Protein AF-A0A3D1QU22-F1 (afdb_monomer_lite)

Foldseek 3Di:
DVVLLVLCVVQVVQCCVQAPPSVPPDSVQCVVDPLEHNNVVVLLVLLLVLLVVPDPDPPVVCVLRDDPVRLVVVLCPVVVRVPDDPFWHDAQLSSLVNNVSSDDPQLNVLLVVLCPDCLNVVDPLLVLLSSLQARLLSVLVPPAPALSNSRNRGPTGRPDHHCSVVSVVSLVSCVVVQQWDADPSRGIHGRGPLNNVLVVLLVPDDDDPVLLQVLLLQLVLVVLVPAFFADDPRDGAAEWEAEDAPPDGDRHTSDDDPFLRHAYEYEYNYADPVVQDLVVQLVVQQDPPNQLHKYQYFAHCVQLVVLSSSLVSLVVSLVVCVVVLVVDDPVVNVVSVVSVVVNVVSSVVNSVSSFVRSQNGWIDHNSDIDRLVVQDVTSNSSVNSVNNVCLCVFAVQEAPDDDDPVLLVLLLDPARDPHDPLCEPVHQNQWYQDPNGTDRPSPGPLLVVLLVVCVVVVHDDLVVSSSVQCGPHHVDDSSSSSSSVSSCLQNQSDWDDDPDDDIRRHSD

pLDDT: mean 89.81, std 7.77, range [43.75, 98.31]

Radius of gyration: 38.92 Å; chains: 1; bounding box: 87×49×112 Å

Sequence (508 aa):
EPLLRELFQRHRPELKLYAFGCEEITEEDFLEVYPMLPGQIELLMDITSNLRSRSTRAQGDDHAIRGLLQLLGELFREQKLGEREVRDLVTLDAIFEVQHSALEADVQTTLSRIFDHPSVRDDALALRAAKAVALLELIQDKKPTDAGLVAQCLYRRLGDGNQTKAVSEALERLRQANLLGYSEKHGYKIQSSAGQEWEREREDIGVTGEQVAEVVRGKLRELLGAPDRPRYKGRPFPWSAFLTDGRHLHDARVQDSRDESAVTVDFRFLRARDERANTVWIQRSDADPLRDRLIWVVGDPGAIESIAREYARSAQMVKRHGARRESLTKEKARLLLEEEARLEELEKRVATSVAEAFLDGELYFKGRPLQPRSLGSSFAAALLGAGNRILPELYPYFCEIAVTDAELAQLLEKHLAGPSTKFLDNGLGILSLDAGKYVPTCSGQEPSRILQHIELAKGTSGASVIAHFGGPPYGYPVDVVRACLAGLLRSGRIRIRPEEGPEITSIN

Secondary structure (DSSP, 8-state):
-HHHHHHHHHHHHHHHHHSTT-TT--HHHHHHHTTS-HHHHHHHHHHHHHHHHH--S-TT-GGGS--HHHHHHHHHHHS-GGGS-TTB---HHHHHHHHGGGS-HHHHHHHHHHHHSHHHHT-HHHHHHHHHHHHHGGGTTTS-B-HHHHHHHT--BTT----HHHHHHHHHHHHHTTSEEEETTTEEEEPPHHHHHHHHHHHH----HHHHHHHHHHHHHHHHTSSPPPEETTEE--EEEEEE-SSS-SSEEEE--SSSS-EEEEEE---STGGG-HHHHHHHTTSTTTTTSEEEE-S--HHHHHHHHHHHHHHHHHHHHHTTGGGS-HHHHHHHHHHHHHHHHHHHHHHHHHHHHHHTSEEEETTEEE-HHHH-SSHHHHHHHHHHHHHHHH-TT-------HHHHHHHTSSS-SS--GGGSTTTT-S-EEETTEEE----SHHHHHHHHHHHHHTS--HHHHHHHHHSTTT---HHHHHHHHHHHHHTTS--B--SSS--B-S--

Structure (mmCIF, N/CA/C/O backbone):
data_AF-A0A3D1QU22-F1
#
_entry.id   AF-A0A3D1QU22-F1
#
loop_
_atom_site.group_PDB
_atom_site.id
_atom_site.type_symbol
_atom_site.label_atom_id
_atom_site.label_alt_id
_atom_site.label_comp_id
_atom_site.label_asym_id
_atom_site.label_entity_id
_atom_site.label_seq_id
_atom_site.pdbx_PDB_ins_code
_atom_site.Cartn_x
_atom_site.Cartn_y
_atom_site.Cartn_z
_atom_site.occupancy
_atom_site.B_iso_or_equiv
_atom_site.auth_seq_id
_atom_site.auth_comp_id
_atom_site.auth_asym_id
_atom_site.auth_atom_id
_atom_site.pdbx_PDB_model_num
ATOM 1 N N . GLU A 1 1 ? -28.811 -10.218 61.655 1.00 78.75 1 GLU A N 1
ATOM 2 C CA . GLU A 1 1 ? -27.361 -10.088 61.909 1.00 78.75 1 GLU A CA 1
ATOM 3 C C . GLU A 1 1 ? -26.609 -11.427 61.966 1.00 78.75 1 GLU A C 1
ATOM 5 O O . GLU A 1 1 ? -25.709 -11.579 61.149 1.00 78.75 1 GLU A O 1
ATOM 10 N N . PRO A 1 2 ? -26.969 -12.433 62.799 1.00 86.69 2 PRO A N 1
ATOM 11 C CA . PRO A 1 2 ? -26.172 -13.670 62.920 1.00 86.69 2 PRO A CA 1
ATOM 12 C C . PRO A 1 2 ? -26.023 -14.434 61.596 1.00 86.69 2 PRO A C 1
ATOM 14 O O . PRO A 1 2 ? -24.938 -14.887 61.250 1.00 86.69 2 PRO A O 1
ATOM 17 N N . LEU A 1 3 ? -27.104 -14.482 60.811 1.00 87.25 3 LEU A N 1
ATOM 18 C CA . LEU A 1 3 ? -27.118 -15.068 59.471 1.00 87.25 3 LEU A CA 1
ATOM 19 C C . LEU A 1 3 ? -26.166 -14.348 58.496 1.00 87.25 3 LEU A C 1
ATOM 21 O O . LEU A 1 3 ? -25.506 -15.002 57.703 1.00 87.25 3 LEU A O 1
ATOM 25 N N . LEU A 1 4 ? -26.058 -13.015 58.549 1.00 87.25 4 LEU A N 1
ATOM 26 C CA . LEU A 1 4 ? -25.165 -12.256 57.659 1.00 87.25 4 LEU A CA 1
ATOM 27 C C . LEU A 1 4 ? -23.691 -12.498 57.996 1.00 87.25 4 LEU A C 1
ATOM 29 O O . LEU A 1 4 ? -22.883 -12.623 57.080 1.00 87.25 4 LEU A O 1
ATOM 33 N N . ARG A 1 5 ? -23.360 -12.634 59.287 1.00 90.56 5 ARG A N 1
ATOM 34 C CA . ARG A 1 5 ? -22.011 -13.006 59.744 1.00 90.56 5 ARG A CA 1
ATOM 35 C C . ARG A 1 5 ? -21.604 -14.380 59.216 1.00 90.56 5 ARG A C 1
ATOM 37 O O . ARG A 1 5 ? -20.523 -14.530 58.655 1.00 90.56 5 ARG A O 1
ATOM 44 N N . GLU A 1 6 ? -22.497 -15.364 59.314 1.00 90.50 6 GLU A N 1
ATOM 45 C CA . GLU A 1 6 ? -22.265 -16.706 58.763 1.00 90.50 6 GLU A CA 1
ATOM 46 C C . GLU A 1 6 ? -22.042 -16.669 57.241 1.00 90.50 6 GLU A C 1
ATOM 48 O O . GLU A 1 6 ? -21.102 -17.276 56.724 1.00 90.50 6 GLU A O 1
ATOM 53 N N . LEU A 1 7 ? -22.880 -15.919 56.517 1.00 88.94 7 LEU A N 1
ATOM 54 C CA . LEU A 1 7 ? -22.767 -15.766 55.066 1.00 88.94 7 LEU A CA 1
ATOM 55 C C . LEU A 1 7 ? -21.477 -15.065 54.646 1.00 88.94 7 LEU A C 1
ATOM 57 O O . LEU A 1 7 ? -20.854 -15.492 53.674 1.00 88.94 7 LEU A O 1
ATOM 61 N N . PHE A 1 8 ? -21.068 -14.031 55.380 1.00 89.12 8 PHE A N 1
ATOM 62 C CA . PHE A 1 8 ? -19.805 -13.344 55.151 1.00 89.12 8 PHE A CA 1
ATOM 63 C C . PHE A 1 8 ? -18.630 -14.300 55.335 1.00 89.12 8 PHE A C 1
ATOM 65 O O . PHE A 1 8 ? -17.837 -14.451 54.416 1.00 89.12 8 PHE A O 1
ATOM 72 N N . GLN A 1 9 ? -18.546 -15.013 56.462 1.00 89.50 9 GLN A N 1
ATOM 73 C CA . GLN A 1 9 ? -17.460 -15.970 56.718 1.00 89.50 9 GLN A CA 1
ATOM 74 C C . GLN A 1 9 ? -17.373 -17.051 55.636 1.00 89.50 9 GLN A C 1
ATOM 76 O O . GLN A 1 9 ? -16.281 -17.411 55.197 1.00 89.50 9 GLN A O 1
ATOM 81 N N . ARG A 1 10 ? -18.528 -17.532 55.164 1.00 90.62 10 ARG A N 1
ATOM 82 C CA . ARG A 1 10 ? -18.608 -18.562 54.126 1.00 90.62 10 ARG A CA 1
ATOM 83 C C . ARG A 1 10 ? -18.172 -18.076 52.743 1.00 90.62 10 ARG A C 1
ATOM 85 O O . ARG A 1 10 ? -17.576 -18.861 52.017 1.00 90.62 10 ARG A O 1
ATOM 92 N N . HIS A 1 11 ? -18.491 -16.833 52.381 1.00 90.50 11 HIS A N 1
ATOM 93 C CA . HIS A 1 11 ? -18.296 -16.294 51.026 1.00 90.50 11 HIS A CA 1
ATOM 94 C C . HIS A 1 11 ? -17.252 -15.169 50.942 1.00 90.50 11 HIS A C 1
ATOM 96 O O . HIS A 1 11 ? -17.136 -14.484 49.924 1.00 90.50 11 HIS A O 1
ATOM 102 N N . ARG A 1 12 ? -16.486 -14.951 52.018 1.00 87.50 12 ARG A N 1
ATOM 103 C CA . ARG A 1 12 ? -15.430 -13.934 52.095 1.00 87.50 12 ARG A CA 1
ATOM 104 C C . ARG A 1 12 ? -14.399 -14.058 50.967 1.00 87.50 12 ARG A C 1
ATOM 106 O O . ARG A 1 12 ? -14.031 -13.013 50.432 1.00 87.50 12 ARG A O 1
ATOM 113 N N . PRO A 1 13 ? -13.908 -15.259 50.592 1.00 87.88 13 PRO A N 1
ATOM 114 C CA . PRO A 1 13 ? -12.929 -15.383 49.514 1.00 87.88 13 PRO A CA 1
ATOM 115 C C . PRO A 1 13 ? -13.477 -14.904 48.167 1.00 87.88 13 PRO A C 1
ATOM 117 O O . PRO A 1 13 ? -12.819 -14.117 47.493 1.00 87.88 13 PRO A O 1
ATOM 120 N N . GLU A 1 14 ? -14.690 -15.320 47.796 1.00 88.12 14 GLU A N 1
ATOM 121 C CA . GLU A 1 14 ? -15.332 -14.916 46.541 1.00 88.12 14 GLU A CA 1
ATOM 122 C C . GLU A 1 14 ? -15.611 -13.413 46.524 1.00 88.12 14 GLU A C 1
ATOM 124 O O . GLU A 1 14 ? -15.362 -12.742 45.526 1.00 88.12 14 GLU A O 1
ATOM 129 N N . LEU A 1 15 ? -16.050 -12.866 47.658 1.00 87.56 15 LEU A N 1
ATOM 130 C CA . LEU A 1 15 ? -16.339 -11.444 47.797 1.00 87.56 15 LEU A CA 1
ATOM 131 C C . LEU A 1 15 ? -15.068 -10.588 47.666 1.00 87.56 15 LEU A C 1
ATOM 133 O O . LEU A 1 15 ? -15.087 -9.579 46.970 1.00 87.56 15 LEU A O 1
ATOM 137 N N . LYS A 1 16 ? -13.939 -11.024 48.239 1.00 88.56 16 LYS A N 1
ATOM 138 C CA . LYS A 1 16 ? -12.638 -10.352 48.072 1.00 88.56 16 LYS A CA 1
ATOM 139 C C . LYS A 1 16 ? -12.099 -10.402 46.642 1.00 88.56 16 LYS A C 1
ATOM 141 O O . LYS A 1 16 ? -11.357 -9.510 46.249 1.00 88.56 16 LYS A O 1
ATOM 146 N N . LEU A 1 17 ? -12.414 -11.459 45.893 1.00 87.00 17 LEU A N 1
ATOM 147 C CA . LEU A 1 17 ? -11.872 -11.685 44.550 1.00 87.00 17 LEU A CA 1
ATOM 148 C C . LEU A 1 17 ? -12.730 -11.069 43.441 1.00 87.00 17 LEU A C 1
ATOM 150 O O . LEU A 1 17 ? -12.189 -10.646 42.419 1.00 87.00 17 LEU A O 1
ATOM 154 N N . TYR A 1 18 ? -14.054 -11.059 43.610 1.00 90.12 18 TYR A N 1
ATOM 155 C CA . TYR A 1 18 ? -14.992 -10.780 42.520 1.00 90.12 18 TYR A CA 1
ATOM 156 C C . TYR A 1 18 ? -15.928 -9.601 42.777 1.00 90.12 18 TYR A C 1
ATOM 158 O O . TYR A 1 18 ? -16.556 -9.143 41.827 1.00 90.12 18 TYR A O 1
ATOM 166 N N . ALA A 1 19 ? -16.029 -9.095 44.007 1.00 88.31 19 ALA A N 1
ATOM 167 C CA . ALA A 1 19 ? -16.891 -7.963 44.323 1.00 88.31 19 ALA A CA 1
ATOM 168 C C . ALA A 1 19 ? -16.103 -6.641 44.313 1.00 88.31 19 ALA A C 1
ATOM 170 O O . ALA A 1 19 ? -14.919 -6.597 44.645 1.00 88.31 19 ALA A O 1
ATOM 171 N N . PHE A 1 20 ? -16.758 -5.549 43.916 1.00 89.44 20 PHE A N 1
ATOM 172 C CA . PHE A 1 20 ? -16.104 -4.247 43.771 1.00 89.44 20 PHE A CA 1
ATOM 173 C C . PHE A 1 20 ? -15.659 -3.651 45.119 1.00 89.44 20 PHE A C 1
ATOM 175 O O . PHE A 1 20 ? -16.479 -3.496 46.027 1.00 89.44 20 PHE A O 1
ATOM 182 N N . GLY A 1 21 ? -14.383 -3.255 45.218 1.00 85.50 21 GLY A N 1
ATOM 183 C CA . GLY A 1 21 ? -13.828 -2.520 46.363 1.00 85.50 21 GLY A CA 1
ATOM 184 C C . GLY A 1 21 ? -13.913 -3.286 47.683 1.00 85.50 21 GLY A C 1
ATOM 185 O O . GLY A 1 21 ? -14.308 -2.723 48.704 1.00 85.50 21 GLY A O 1
ATOM 186 N N . CYS A 1 22 ? -13.642 -4.590 47.630 1.00 86.56 22 CYS A N 1
ATOM 187 C CA . CYS A 1 22 ? -13.767 -5.515 48.754 1.00 86.56 22 CYS A CA 1
ATOM 188 C C . CYS A 1 22 ? -12.448 -6.205 49.132 1.00 86.56 22 CYS A C 1
ATOM 190 O O . CYS A 1 22 ? -12.456 -7.147 49.922 1.00 86.56 22 CYS A O 1
ATOM 192 N N . GLU A 1 23 ? -11.308 -5.760 48.607 1.00 85.69 23 GLU A N 1
ATOM 193 C CA . GLU A 1 23 ? -9.998 -6.395 48.790 1.00 85.69 23 GLU A CA 1
ATOM 194 C C . GLU A 1 23 ? -9.627 -6.516 50.283 1.00 85.69 23 GLU A C 1
ATOM 196 O O . GLU A 1 23 ? -9.187 -7.571 50.766 1.00 85.69 23 GLU A O 1
ATOM 201 N N . GLU A 1 24 ? -9.906 -5.460 51.049 1.00 85.19 24 GLU A N 1
ATOM 202 C CA . GLU A 1 24 ? -9.618 -5.356 52.483 1.00 85.19 24 GLU A CA 1
ATOM 203 C C . GLU A 1 24 ? -10.857 -5.498 53.381 1.00 85.19 24 GLU A C 1
ATOM 205 O O . GLU A 1 24 ? -10.762 -5.277 54.582 1.00 85.19 24 GLU A O 1
ATOM 210 N N . ILE A 1 25 ? -11.996 -5.957 52.843 1.00 88.31 25 ILE A N 1
ATOM 211 C CA . ILE A 1 25 ? -13.267 -5.971 53.583 1.00 88.31 25 ILE A CA 1
ATOM 212 C C . ILE A 1 25 ? -13.188 -6.745 54.912 1.00 88.31 25 ILE A C 1
ATOM 214 O O . ILE A 1 25 ? -12.733 -7.909 54.974 1.00 88.31 25 ILE A O 1
ATOM 218 N N . THR A 1 26 ? -13.657 -6.096 55.979 1.00 89.31 26 THR A N 1
ATOM 219 C CA . THR A 1 26 ? -13.858 -6.709 57.293 1.00 89.31 26 THR A CA 1
ATOM 220 C C . THR A 1 26 ? -15.313 -7.137 57.490 1.00 89.31 26 THR A C 1
ATOM 222 O O . THR A 1 26 ? -16.210 -6.753 56.740 1.00 89.31 26 THR A O 1
ATOM 225 N N . GLU A 1 27 ? -15.551 -7.998 58.482 1.00 89.19 27 GLU A N 1
ATOM 226 C CA . GLU A 1 27 ? -16.911 -8.446 58.806 1.00 89.19 27 GLU A CA 1
ATOM 227 C C . GLU A 1 27 ? -17.789 -7.284 59.284 1.00 89.19 27 GLU A C 1
ATOM 229 O O . GLU A 1 27 ? -18.966 -7.237 58.937 1.00 89.19 27 GLU A O 1
ATOM 234 N N . GLU A 1 28 ? -17.223 -6.341 60.046 1.00 88.25 28 GLU A N 1
ATOM 235 C CA . GLU A 1 28 ? -17.968 -5.180 60.542 1.00 88.25 28 GLU A CA 1
ATOM 236 C C . GLU A 1 28 ? -18.348 -4.235 59.403 1.00 88.25 28 GLU A C 1
ATOM 238 O O . GLU A 1 28 ? -19.526 -3.894 59.297 1.00 88.25 28 GLU A O 1
ATOM 243 N N . ASP A 1 29 ? -17.414 -3.940 58.486 1.00 86.56 29 ASP A N 1
ATOM 244 C CA . ASP A 1 29 ? -17.705 -3.117 57.302 1.00 86.56 29 ASP A CA 1
ATOM 245 C C . ASP A 1 29 ? -18.868 -3.713 56.503 1.00 86.56 29 ASP A C 1
ATOM 247 O O . ASP A 1 29 ? -19.807 -3.015 56.130 1.00 86.56 29 ASP A O 1
ATOM 251 N N . PHE A 1 30 ? -18.830 -5.029 56.260 1.00 87.75 30 PHE A N 1
ATOM 252 C CA . PHE A 1 30 ? -19.862 -5.721 55.493 1.00 87.75 30 PHE A CA 1
ATOM 253 C C . PHE A 1 30 ? -21.241 -5.645 56.158 1.00 87.75 30 PHE A C 1
ATOM 255 O O . PHE A 1 30 ? -22.242 -5.436 55.474 1.00 87.75 30 PHE A O 1
ATOM 262 N N . LEU A 1 31 ? -21.313 -5.818 57.480 1.00 88.44 31 LEU A N 1
ATOM 263 C CA . LEU A 1 31 ? -22.577 -5.743 58.216 1.00 88.44 31 LEU A CA 1
ATOM 264 C C . LEU A 1 31 ? -23.162 -4.333 58.226 1.00 88.44 31 LEU A C 1
ATOM 266 O O . LEU A 1 31 ? -24.385 -4.201 58.202 1.00 88.44 31 LEU A O 1
ATOM 270 N N . GLU A 1 32 ? -22.309 -3.309 58.271 1.00 87.38 32 GLU A N 1
ATOM 271 C CA . GLU A 1 32 ? -22.731 -1.910 58.310 1.00 87.38 32 GLU A CA 1
ATOM 272 C C . GLU A 1 32 ? -23.364 -1.468 56.987 1.00 87.38 32 GLU A C 1
ATOM 274 O O . GLU A 1 32 ? -24.388 -0.783 56.990 1.00 87.38 32 GLU A O 1
ATOM 279 N N . VAL A 1 33 ? -22.790 -1.887 55.853 1.00 86.56 33 VAL A N 1
ATOM 280 C CA . VAL A 1 33 ? -23.222 -1.403 54.531 1.00 86.56 33 VAL A CA 1
ATOM 281 C C . VAL A 1 33 ? -24.123 -2.371 53.760 1.00 86.56 33 VAL A C 1
ATOM 283 O O . VAL A 1 33 ? -24.615 -2.003 52.691 1.00 86.56 33 VAL A O 1
ATOM 286 N N . TYR A 1 34 ? -24.383 -3.583 54.270 1.00 87.00 34 TYR A N 1
ATOM 287 C CA . TYR A 1 34 ? -25.265 -4.557 53.612 1.00 87.00 34 TYR A CA 1
ATOM 288 C C . TYR A 1 34 ? -26.657 -3.956 53.329 1.00 87.00 34 TYR A C 1
ATOM 290 O O . TYR A 1 34 ? -27.267 -3.371 54.227 1.00 87.00 34 TYR A O 1
ATOM 298 N N . PRO A 1 35 ? -27.232 -4.143 52.121 1.00 88.38 35 PRO A N 1
ATOM 299 C CA . PRO A 1 35 ? -26.799 -5.021 51.021 1.00 88.38 35 PRO A CA 1
ATOM 300 C C . PRO A 1 35 ? -25.884 -4.372 49.965 1.00 88.38 35 PRO A C 1
ATOM 302 O O . PRO A 1 35 ? -25.741 -4.911 48.866 1.00 88.38 35 PRO A O 1
ATOM 305 N N . MET A 1 36 ? -25.283 -3.216 50.248 1.00 88.06 36 MET A N 1
ATOM 306 C CA . MET A 1 36 ? -24.241 -2.624 49.400 1.00 88.06 36 MET A CA 1
ATOM 307 C C . MET A 1 36 ? -22.850 -3.162 49.752 1.00 88.06 36 MET A C 1
ATOM 309 O O . MET A 1 36 ? -22.675 -3.926 50.700 1.00 88.06 36 MET A O 1
ATOM 313 N N . LEU A 1 37 ? -21.857 -2.755 48.962 1.00 88.44 37 LEU A N 1
ATOM 314 C CA . LEU A 1 37 ? -20.443 -3.028 49.205 1.00 88.44 37 LEU A CA 1
ATOM 315 C C . LEU A 1 37 ? -19.706 -1.743 49.612 1.00 88.44 37 LEU A C 1
ATOM 317 O O . LEU A 1 37 ? -20.052 -0.676 49.099 1.00 88.44 37 LEU A O 1
ATOM 321 N N . PRO A 1 38 ? -18.664 -1.813 50.463 1.00 84.31 38 PRO A N 1
ATOM 322 C CA . PRO A 1 38 ? -17.975 -0.622 50.967 1.00 84.31 38 PRO A CA 1
ATOM 323 C C . PRO A 1 38 ? -17.470 0.300 49.850 1.00 84.31 38 PRO A C 1
ATOM 325 O O . PRO A 1 38 ? -17.756 1.498 49.852 1.00 84.31 38 PRO A O 1
ATOM 328 N N . GLY A 1 39 ? -16.825 -0.266 48.823 1.00 85.56 39 GLY A N 1
ATOM 329 C CA . GLY A 1 39 ? -16.344 0.507 47.677 1.00 85.56 39 GLY A CA 1
ATOM 330 C C . GLY A 1 39 ? -17.449 1.185 46.859 1.00 85.56 39 GLY A C 1
ATOM 331 O O . GLY A 1 39 ? -17.206 2.217 46.233 1.00 85.56 39 GLY A O 1
ATOM 332 N N . GLN A 1 40 ? -18.681 0.660 46.867 1.00 86.75 40 GLN A N 1
ATOM 333 C CA . GLN A 1 40 ? -19.784 1.248 46.097 1.00 86.75 40 GLN A CA 1
ATOM 334 C C . GLN A 1 40 ? -20.180 2.635 46.606 1.00 86.75 40 GLN A C 1
ATOM 336 O O . GLN A 1 40 ? -20.687 3.429 45.819 1.00 86.75 40 GLN A O 1
ATOM 341 N N . ILE A 1 41 ? -19.940 2.958 47.880 1.00 84.81 41 ILE A N 1
ATOM 342 C CA . ILE A 1 41 ? -20.280 4.274 48.435 1.00 84.81 41 ILE A CA 1
ATOM 343 C C . ILE A 1 41 ? -19.451 5.364 47.750 1.00 84.81 41 ILE A C 1
ATOM 345 O O . ILE A 1 41 ? -20.013 6.322 47.219 1.00 84.81 41 ILE A O 1
ATOM 349 N N . GLU A 1 42 ? -18.129 5.188 47.692 1.00 86.19 42 GLU A N 1
ATOM 350 C CA . GLU A 1 42 ? -17.226 6.125 47.014 1.00 86.19 42 GLU A CA 1
ATOM 351 C C . GLU A 1 42 ? -17.530 6.197 45.509 1.00 86.19 42 GLU A C 1
ATOM 353 O O . GLU A 1 42 ? -17.640 7.285 44.942 1.00 86.19 42 GLU A O 1
ATOM 358 N N . LEU A 1 43 ? -17.782 5.043 44.879 1.00 89.00 43 LEU A N 1
ATOM 359 C CA . LEU A 1 43 ? -18.177 4.960 43.471 1.00 89.00 43 LEU A CA 1
ATOM 360 C C . LEU A 1 43 ? -19.442 5.782 43.176 1.00 89.00 43 LEU A C 1
ATOM 362 O O . LEU A 1 43 ? -19.492 6.530 42.201 1.00 89.00 43 LEU A O 1
ATOM 366 N N . LEU A 1 44 ? -20.466 5.661 44.022 1.00 87.75 44 LEU A N 1
ATOM 367 C CA . LEU A 1 44 ? -21.722 6.398 43.892 1.00 87.75 44 LEU A CA 1
ATOM 368 C C . LEU A 1 44 ? -21.535 7.902 44.106 1.00 87.75 44 LEU A C 1
ATOM 370 O O . LEU A 1 44 ? -22.154 8.703 43.399 1.00 87.75 44 LEU A O 1
ATOM 374 N N . MET A 1 45 ? -20.686 8.301 45.055 1.00 86.81 45 MET A N 1
ATOM 375 C CA . MET A 1 45 ? -20.339 9.710 45.261 1.00 86.81 45 MET A CA 1
ATOM 376 C C . MET A 1 45 ? -19.662 10.299 44.021 1.00 86.81 45 MET A C 1
ATOM 378 O O . MET A 1 45 ? -20.027 11.387 43.574 1.00 86.81 45 MET A O 1
ATOM 382 N N . ASP A 1 46 ? -18.748 9.554 43.406 1.00 88.44 46 ASP A N 1
ATOM 383 C CA . ASP A 1 46 ? -18.074 9.979 42.182 1.00 88.44 46 ASP A CA 1
ATOM 384 C C . ASP A 1 46 ? -19.021 10.076 40.986 1.00 88.44 46 ASP A C 1
ATOM 386 O O . ASP A 1 46 ? -18.985 11.064 40.247 1.00 88.44 46 ASP A O 1
ATOM 390 N N . ILE A 1 47 ? -19.905 9.092 40.810 1.00 88.12 47 ILE A N 1
ATOM 391 C CA . ILE A 1 47 ? -20.915 9.100 39.745 1.00 88.12 47 ILE A CA 1
ATOM 392 C C . ILE A 1 47 ? -21.856 10.298 39.917 1.00 88.12 47 ILE A C 1
ATOM 394 O O . ILE A 1 47 ? -22.069 11.058 38.975 1.00 88.12 47 ILE A O 1
ATOM 398 N N . THR A 1 48 ? -22.397 10.512 41.119 1.00 85.19 48 THR A N 1
ATOM 399 C CA . THR A 1 48 ? -23.335 11.620 41.385 1.00 85.19 48 THR A CA 1
ATOM 400 C C . THR A 1 48 ? -22.679 12.993 41.253 1.00 85.19 48 THR A C 1
ATOM 402 O O . THR A 1 48 ? -23.306 13.919 40.734 1.00 85.19 48 THR A O 1
ATOM 405 N N . SER A 1 49 ? -21.411 13.127 41.652 1.00 85.31 49 SER A N 1
ATOM 406 C CA . SER A 1 49 ? -20.622 14.346 41.448 1.00 85.31 49 SER A CA 1
ATOM 407 C C . SER A 1 49 ? -20.432 14.660 39.958 1.00 85.31 49 SER A C 1
ATOM 409 O O . SER A 1 49 ? -20.670 15.790 39.527 1.00 85.31 49 SER A O 1
ATOM 411 N N . ASN A 1 50 ? -20.098 13.653 39.142 1.00 85.69 50 ASN A N 1
ATOM 412 C CA . ASN A 1 50 ? -19.931 13.823 37.695 1.00 85.69 50 ASN A CA 1
ATOM 413 C C . ASN A 1 50 ? -21.253 14.050 36.948 1.00 85.69 50 ASN A C 1
ATOM 415 O O . ASN A 1 50 ? -21.289 14.817 35.988 1.00 85.69 50 ASN A O 1
ATOM 419 N N . LEU A 1 51 ? -22.358 13.451 37.398 1.00 83.50 51 LEU A N 1
ATOM 420 C CA . LEU A 1 51 ? -23.691 13.778 36.878 1.00 83.50 51 LEU A CA 1
ATOM 421 C C . LEU A 1 51 ? -24.020 15.257 37.107 1.00 83.50 51 LEU A C 1
ATOM 423 O O . LEU A 1 51 ? -24.510 15.934 36.206 1.00 83.50 51 LEU A O 1
ATOM 427 N N . ARG A 1 52 ? -23.701 15.775 38.299 1.00 78.75 52 ARG A N 1
ATOM 428 C CA . ARG A 1 52 ? -23.943 17.176 38.662 1.00 78.75 52 ARG A CA 1
ATOM 429 C C . ARG A 1 52 ? -23.087 18.137 37.846 1.00 78.75 52 ARG A C 1
ATOM 431 O O . ARG A 1 52 ? -23.601 19.155 37.395 1.00 78.75 52 ARG A O 1
ATOM 438 N N . SER A 1 53 ? -21.812 17.813 37.631 1.00 77.50 53 SER A N 1
ATOM 439 C CA . SER A 1 53 ? -20.901 18.665 36.856 1.00 77.50 53 SER A CA 1
ATOM 440 C C . SER A 1 53 ? -21.240 18.713 35.364 1.00 77.50 53 SER A C 1
ATOM 442 O O . SER A 1 53 ? -21.032 19.748 34.734 1.00 77.50 53 SER A O 1
ATOM 444 N N . ARG A 1 54 ? -21.773 17.619 34.801 1.00 72.38 54 ARG A N 1
ATOM 445 C CA . ARG A 1 54 ? -22.170 17.531 33.385 1.00 72.38 54 ARG A CA 1
ATOM 446 C C . ARG A 1 54 ? -23.574 18.079 33.116 1.00 72.38 54 ARG A C 1
ATOM 448 O O . ARG A 1 54 ? -23.857 18.517 32.007 1.00 72.38 54 ARG A O 1
ATOM 455 N N . SER A 1 55 ? -24.448 18.127 34.123 1.00 64.00 55 SER A N 1
ATOM 456 C CA . SER A 1 55 ? -25.796 18.666 33.942 1.00 64.00 55 SER A CA 1
ATOM 457 C C . SER A 1 55 ? -25.785 20.178 33.663 1.00 64.00 55 SER A C 1
ATOM 459 O O . SER A 1 55 ? -25.287 20.976 34.451 1.00 64.00 55 SER A O 1
ATOM 461 N N . THR A 1 56 ? -26.385 20.587 32.543 1.00 55.84 56 THR A N 1
ATOM 462 C CA . THR A 1 56 ? -26.610 21.998 32.166 1.00 55.84 56 THR A CA 1
ATOM 463 C C . THR A 1 56 ? -27.901 22.581 32.753 1.00 55.84 56 THR A C 1
ATOM 465 O O . THR A 1 56 ? -28.269 23.718 32.449 1.00 55.84 56 THR A O 1
ATOM 468 N N . ARG A 1 57 ? -28.616 21.812 33.587 1.00 57.59 57 ARG A N 1
ATOM 469 C CA . ARG A 1 57 ? -29.864 22.242 34.234 1.00 57.59 57 ARG A CA 1
ATOM 470 C C . ARG A 1 57 ? -29.543 23.318 35.277 1.00 57.59 57 ARG A C 1
ATOM 472 O O . ARG A 1 57 ? -28.605 23.176 36.056 1.00 57.59 57 ARG A O 1
ATOM 479 N N . ALA A 1 58 ? -30.295 24.421 35.268 1.00 43.75 58 ALA A N 1
ATOM 480 C CA . ALA A 1 58 ? -30.113 25.512 36.223 1.00 43.75 58 ALA A CA 1
ATOM 481 C C . ALA A 1 58 ? -30.259 24.994 37.667 1.00 43.75 58 ALA A C 1
ATOM 483 O O . ALA A 1 58 ? -31.094 24.129 37.918 1.00 43.75 58 ALA A O 1
ATOM 484 N N . GLN A 1 59 ? -29.498 25.564 38.612 1.00 47.84 59 GLN A N 1
ATOM 485 C CA . GLN A 1 59 ? -29.415 25.181 40.039 1.00 47.84 59 GLN A CA 1
ATOM 486 C C . GLN A 1 59 ? -30.762 24.984 40.783 1.00 47.84 59 GLN A C 1
ATOM 488 O O . GLN A 1 59 ? -30.759 24.485 41.903 1.00 47.84 59 GLN A O 1
ATOM 493 N N . GLY A 1 60 ? -31.903 25.376 40.202 1.00 44.53 60 GLY A N 1
ATOM 494 C CA . GLY A 1 60 ? -33.245 25.178 40.760 1.00 44.53 60 GLY A CA 1
ATOM 495 C C . GLY A 1 60 ? -33.929 23.843 40.418 1.00 44.53 60 GLY A C 1
ATOM 496 O O . GLY A 1 60 ? -34.865 23.479 41.119 1.00 44.53 60 GLY A O 1
ATOM 497 N N . ASP A 1 61 ? -33.454 23.097 39.410 1.00 45.53 61 ASP A N 1
ATOM 498 C CA . ASP A 1 61 ? -34.019 21.805 38.949 1.00 45.53 61 ASP A CA 1
ATOM 499 C C . ASP A 1 61 ? -33.238 20.581 39.482 1.00 45.53 61 ASP A C 1
ATOM 501 O O . ASP A 1 61 ? -33.250 19.484 38.917 1.00 45.53 61 ASP A O 1
ATOM 505 N N . ASP A 1 62 ? -32.562 20.754 40.620 1.00 48.03 62 ASP A N 1
ATOM 506 C CA . ASP A 1 62 ? -31.677 19.775 41.275 1.00 48.03 62 ASP A CA 1
ATOM 507 C C . ASP A 1 62 ? -32.412 18.507 41.782 1.00 48.03 62 ASP A C 1
ATOM 509 O O . ASP A 1 62 ? -31.806 17.610 42.362 1.00 48.03 62 ASP A O 1
ATOM 513 N N . HIS A 1 63 ? -33.727 18.401 41.554 1.00 50.47 63 HIS A N 1
ATOM 514 C CA . HIS A 1 63 ? -34.564 17.261 41.951 1.00 50.47 63 HIS A CA 1
ATOM 515 C C . HIS A 1 63 ? -34.289 15.984 41.139 1.00 50.47 63 HIS A C 1
ATOM 517 O O . HIS A 1 63 ? -34.675 14.898 41.567 1.00 50.47 63 HIS A O 1
ATOM 523 N N . ALA A 1 64 ? -33.630 16.092 39.978 1.00 53.44 64 ALA A N 1
ATOM 524 C CA . ALA A 1 64 ? -33.323 14.938 39.131 1.00 53.44 64 ALA A CA 1
ATOM 525 C C . ALA A 1 64 ? -32.062 14.170 39.568 1.00 53.44 64 ALA A C 1
ATOM 527 O O . ALA A 1 64 ? -31.961 12.975 39.293 1.00 53.44 64 ALA A O 1
ATOM 528 N N . ILE A 1 65 ? -31.107 14.834 40.234 1.00 58.84 65 ILE A N 1
ATOM 529 C CA . ILE A 1 65 ? -29.856 14.215 40.692 1.00 58.84 65 ILE A CA 1
ATOM 530 C C . ILE A 1 65 ? -30.004 13.872 42.165 1.00 58.84 65 ILE A C 1
ATOM 532 O O . ILE A 1 65 ? -29.849 14.710 43.053 1.00 58.84 65 ILE A O 1
ATOM 536 N N . ARG A 1 66 ? -30.299 12.605 42.433 1.00 69.25 66 ARG A N 1
ATOM 537 C CA . ARG A 1 66 ? -30.566 12.152 43.797 1.00 69.25 66 ARG A CA 1
ATOM 538 C C . ARG A 1 66 ? -29.278 12.114 44.599 1.00 69.25 66 ARG A C 1
ATOM 540 O O . ARG A 1 66 ? -28.309 11.473 44.188 1.00 69.25 66 ARG A O 1
ATOM 547 N N . GLY A 1 67 ? -29.287 12.772 45.757 1.00 71.75 67 GLY A N 1
ATOM 548 C CA . GLY A 1 67 ? -28.251 12.582 46.769 1.00 71.75 67 GLY A CA 1
ATOM 549 C C . GLY A 1 67 ? -28.222 11.129 47.250 1.00 71.75 67 GLY A C 1
ATOM 550 O O . GLY A 1 67 ? -29.213 10.410 47.124 1.00 71.75 67 GLY A O 1
ATOM 551 N N . LEU A 1 68 ? -27.101 10.695 47.828 1.00 76.25 68 LEU A N 1
ATOM 552 C CA . LEU A 1 68 ? -26.877 9.291 48.197 1.00 76.25 68 LEU A CA 1
ATOM 553 C C . LEU A 1 68 ? -27.998 8.710 49.085 1.00 76.25 68 LEU A C 1
ATOM 555 O O . LEU A 1 68 ? -28.481 7.614 48.822 1.00 76.25 68 LEU A O 1
ATOM 559 N N . LEU A 1 69 ? -28.497 9.476 50.064 1.00 77.88 69 LEU A N 1
ATOM 560 C CA . LEU A 1 69 ? -29.619 9.061 50.922 1.00 77.88 69 LEU A CA 1
ATOM 561 C C . LEU A 1 69 ? -30.942 8.891 50.158 1.00 77.88 69 LEU A C 1
ATOM 563 O O . LEU A 1 69 ? -31.708 7.971 50.439 1.00 77.88 69 LEU A O 1
ATOM 567 N N . GLN A 1 70 ? -31.214 9.760 49.184 1.00 80.81 70 GLN A N 1
ATOM 568 C CA . GLN A 1 70 ? -32.425 9.674 48.369 1.00 80.81 70 GLN A CA 1
ATOM 569 C C . GLN A 1 70 ? -32.346 8.501 47.386 1.00 80.81 70 GLN A C 1
ATOM 571 O O . GLN A 1 70 ? -33.323 7.771 47.235 1.00 80.81 70 GLN A O 1
ATOM 576 N N . LEU A 1 71 ? -31.171 8.281 46.785 1.00 82.81 71 LEU A N 1
ATOM 577 C CA . LEU A 1 71 ? -30.890 7.121 45.938 1.00 82.81 71 LEU A CA 1
ATOM 578 C C . LEU A 1 71 ? -31.142 5.827 46.712 1.00 82.81 71 LEU A C 1
ATOM 580 O O . LEU A 1 71 ? -31.877 4.971 46.231 1.00 82.81 71 LEU A O 1
ATOM 584 N N . LEU A 1 72 ? -30.614 5.717 47.934 1.00 80.00 72 LEU A N 1
ATOM 585 C CA . LEU A 1 72 ? -30.866 4.570 48.807 1.00 80.00 72 LEU A CA 1
ATOM 586 C C . LEU A 1 72 ? -32.363 4.392 49.089 1.00 80.00 72 LEU A C 1
ATOM 588 O O . LEU A 1 72 ? -32.898 3.305 48.885 1.00 80.00 72 LEU A O 1
ATOM 592 N N . GLY A 1 73 ? -33.064 5.455 49.494 1.00 83.56 73 GLY A N 1
ATOM 593 C CA . GLY A 1 73 ? -34.502 5.393 49.776 1.00 83.56 73 GLY A CA 1
ATOM 594 C C . GLY A 1 73 ? -35.358 4.978 48.572 1.00 83.56 73 GLY A C 1
ATOM 595 O O . GLY A 1 73 ? -36.413 4.363 48.737 1.00 83.56 73 GLY A O 1
ATOM 596 N N . GLU A 1 74 ? -34.930 5.291 47.353 1.00 85.12 74 GLU A N 1
ATOM 597 C CA . GLU A 1 74 ? -35.595 4.849 46.125 1.00 85.12 74 GLU A CA 1
ATOM 598 C C . GLU A 1 74 ? -35.204 3.439 45.713 1.00 85.12 74 GLU A C 1
ATOM 600 O O . GLU A 1 74 ? -36.077 2.665 45.341 1.00 85.12 74 GLU A O 1
ATOM 605 N N . LEU A 1 75 ? -33.949 3.041 45.902 1.00 84.50 75 LEU A N 1
ATOM 606 C CA . LEU A 1 75 ? -33.522 1.658 45.723 1.00 84.50 75 LEU A CA 1
ATOM 607 C C . LEU A 1 75 ? -34.341 0.711 46.632 1.00 84.50 75 LEU A C 1
ATOM 609 O O . LEU A 1 75 ? -34.805 -0.341 46.200 1.00 84.50 75 LEU A O 1
ATOM 613 N N . PHE A 1 76 ? -34.631 1.109 47.875 1.00 82.81 76 PHE A N 1
ATOM 614 C CA . PHE A 1 76 ? -35.520 0.339 48.757 1.00 82.81 76 PHE A CA 1
ATOM 615 C C . PHE A 1 76 ? -36.965 0.236 48.247 1.00 82.81 76 PHE A C 1
ATOM 617 O O . PHE A 1 76 ? -37.584 -0.815 48.422 1.00 82.81 76 PHE A O 1
ATOM 624 N N . ARG A 1 77 ? -37.492 1.283 47.599 1.00 84.31 77 ARG A N 1
ATOM 625 C CA . ARG A 1 77 ? -38.885 1.343 47.118 1.00 84.31 77 ARG A CA 1
ATOM 626 C C . ARG A 1 77 ? -39.064 0.743 45.723 1.00 84.31 77 ARG A C 1
ATOM 628 O O . ARG A 1 77 ? -39.862 -0.172 45.551 1.00 84.31 77 ARG A O 1
ATOM 635 N N . GLU A 1 78 ? -38.327 1.246 44.740 1.00 81.62 78 GLU A N 1
ATOM 636 C CA . GLU A 1 78 ? -38.439 0.875 43.326 1.00 81.62 78 GLU A CA 1
ATOM 637 C C . GLU A 1 78 ? -37.829 -0.499 43.047 1.00 81.62 78 GLU A C 1
ATOM 639 O O . GLU A 1 78 ? -38.416 -1.306 42.331 1.00 81.62 78 GLU A O 1
ATOM 644 N N . GLN A 1 79 ? -36.681 -0.802 43.662 1.00 82.50 79 GLN A N 1
ATOM 645 C CA . GLN A 1 79 ? -35.980 -2.077 43.472 1.00 82.50 79 GLN A CA 1
ATOM 646 C C . GLN A 1 79 ? -36.379 -3.147 44.501 1.00 82.50 79 GLN A C 1
ATOM 648 O O . GLN A 1 79 ? -35.807 -4.247 44.491 1.00 82.50 79 GLN A O 1
ATOM 653 N N . LYS A 1 80 ? -37.355 -2.827 45.369 1.00 84.00 80 LYS A N 1
ATOM 654 C CA . LYS A 1 80 ? -37.918 -3.686 46.425 1.00 84.00 80 LYS A CA 1
ATOM 655 C C . LYS A 1 80 ? -36.851 -4.403 47.243 1.00 84.00 80 LYS A C 1
ATOM 657 O O . LYS A 1 80 ? -36.949 -5.593 47.531 1.00 84.00 80 LYS A O 1
ATOM 662 N N . LEU A 1 81 ? -35.793 -3.676 47.593 1.00 81.44 81 LEU A N 1
ATOM 663 C CA . LEU A 1 81 ? -34.609 -4.253 48.223 1.00 81.44 81 LEU A CA 1
ATOM 664 C C . LEU A 1 81 ? -34.924 -5.003 49.523 1.00 81.44 81 LEU A C 1
ATOM 666 O O . LEU A 1 81 ? -34.321 -6.034 49.792 1.00 81.44 81 LEU A O 1
ATOM 670 N N . GLY A 1 82 ? -35.889 -4.500 50.301 1.00 80.31 82 GLY A N 1
ATOM 671 C CA . GLY A 1 82 ? -36.320 -5.120 51.557 1.00 80.31 82 GLY A CA 1
ATOM 672 C C . GLY A 1 82 ? -37.063 -6.451 51.389 1.00 80.31 82 GLY A C 1
ATOM 673 O O . GLY A 1 82 ? -37.195 -7.186 52.361 1.00 80.31 82 GLY A O 1
ATOM 674 N N . GLU A 1 83 ? -37.529 -6.771 50.179 1.00 85.06 83 GLU A N 1
ATOM 675 C CA . GLU A 1 83 ? -38.210 -8.033 49.852 1.00 85.06 83 GLU A CA 1
ATOM 676 C C . GLU A 1 83 ? -37.252 -9.080 49.251 1.00 85.06 83 GLU A C 1
ATOM 678 O O . GLU A 1 83 ? -37.656 -10.217 49.009 1.00 85.06 83 GLU A O 1
ATOM 683 N N . ARG A 1 84 ? -35.991 -8.714 48.976 1.00 86.94 84 ARG A N 1
ATOM 684 C CA . ARG A 1 84 ? -35.008 -9.611 48.352 1.00 86.94 84 ARG A CA 1
ATOM 685 C C . ARG A 1 84 ? -34.497 -10.664 49.331 1.00 86.94 84 ARG A C 1
ATOM 687 O O . ARG A 1 84 ? -34.517 -10.484 50.548 1.00 86.94 84 ARG A O 1
ATOM 694 N N . GLU A 1 85 ? -33.997 -11.769 48.784 1.00 86.19 85 GLU A N 1
ATOM 695 C CA . GLU A 1 85 ? -33.408 -12.830 49.595 1.00 86.19 85 GLU A CA 1
ATOM 696 C C . GLU A 1 85 ? -32.153 -12.326 50.313 1.00 86.19 85 GLU A C 1
ATOM 698 O O . GLU A 1 85 ? -31.311 -11.634 49.736 1.00 86.19 85 GLU A O 1
ATOM 703 N N . VAL A 1 86 ? -31.993 -12.723 51.577 1.00 84.25 86 VAL A N 1
ATOM 704 C CA . VAL A 1 86 ? -30.755 -12.478 52.323 1.00 84.25 86 VAL A CA 1
ATOM 705 C C . VAL A 1 86 ? -29.631 -13.223 51.603 1.00 84.25 86 VAL A C 1
ATOM 707 O O . VAL A 1 86 ? -29.652 -14.453 51.615 1.00 84.25 86 VAL A O 1
ATOM 710 N N . ARG A 1 87 ? -28.726 -12.468 50.953 1.00 88.25 87 ARG A N 1
ATOM 711 C CA . ARG A 1 87 ? -27.582 -12.831 50.071 1.00 88.25 87 ARG A CA 1
ATOM 712 C C . ARG A 1 87 ? -27.541 -11.972 48.804 1.00 88.25 87 ARG A C 1
ATOM 714 O O . ARG A 1 87 ? -26.485 -11.917 48.177 1.00 88.25 87 ARG A O 1
ATOM 721 N N . ASP A 1 88 ? -28.657 -11.360 48.408 1.00 89.75 88 ASP A N 1
ATOM 722 C CA . ASP A 1 88 ? -28.689 -10.434 47.276 1.00 89.75 88 ASP A CA 1
ATOM 723 C C . ASP A 1 88 ? -27.960 -9.131 47.636 1.00 89.75 88 ASP A C 1
ATOM 725 O O . ASP A 1 88 ? -28.196 -8.532 48.686 1.00 89.75 88 ASP A O 1
ATOM 729 N N . LEU A 1 89 ? -27.085 -8.696 46.735 1.00 90.50 89 LEU A N 1
ATOM 730 C CA . LEU A 1 89 ? -26.331 -7.454 46.813 1.00 90.50 89 LEU A CA 1
ATOM 731 C C . LEU A 1 89 ? -26.885 -6.425 45.827 1.00 90.50 89 LEU A C 1
ATOM 733 O O . LEU A 1 89 ? -27.549 -6.747 44.834 1.00 90.50 89 LEU A O 1
ATOM 737 N N . VAL A 1 90 ? -26.598 -5.158 46.106 1.00 91.06 90 VAL A N 1
ATOM 738 C CA . VAL A 1 90 ? -26.872 -4.059 45.180 1.00 91.06 90 VAL A CA 1
ATOM 739 C C . VAL A 1 90 ? -25.843 -4.072 44.062 1.00 91.06 90 VAL A C 1
ATOM 741 O O . VAL A 1 90 ? -24.640 -4.101 44.304 1.00 91.06 90 VAL A O 1
ATOM 744 N N . THR A 1 91 ? -26.324 -4.013 42.827 1.00 92.50 91 THR A N 1
ATOM 745 C CA . THR A 1 91 ? -25.498 -3.953 41.625 1.00 92.50 91 THR A CA 1
ATOM 746 C C . THR A 1 91 ? -25.674 -2.618 40.918 1.00 92.50 91 THR A C 1
ATOM 748 O O . THR A 1 91 ? -26.682 -1.924 41.083 1.00 92.50 91 THR A O 1
ATOM 751 N N . LEU A 1 92 ? -24.695 -2.252 40.094 1.00 92.69 92 LEU A N 1
ATOM 752 C CA . LEU A 1 92 ? -24.696 -0.960 39.413 1.00 92.69 92 LEU A CA 1
ATOM 753 C C . LEU A 1 92 ? -25.839 -0.820 38.393 1.00 92.69 92 LEU A C 1
ATOM 755 O O . LEU A 1 92 ? -26.341 0.279 38.185 1.00 92.69 92 LEU A O 1
ATOM 759 N N . ASP A 1 93 ? -26.328 -1.924 37.823 1.00 92.88 93 ASP A N 1
ATOM 760 C CA . ASP A 1 93 ? -27.528 -1.911 36.981 1.00 92.88 93 ASP A CA 1
ATOM 761 C C . ASP A 1 93 ? -28.805 -1.563 37.766 1.00 92.88 93 ASP A C 1
ATOM 763 O O . ASP A 1 93 ? -29.668 -0.873 37.233 1.00 92.88 93 ASP A O 1
ATOM 767 N N . ALA A 1 94 ? -28.909 -1.948 39.043 1.00 90.56 94 ALA A N 1
ATOM 768 C CA . ALA A 1 94 ? -30.032 -1.544 39.895 1.00 90.56 94 ALA A CA 1
ATOM 769 C C . ALA A 1 94 ? -29.953 -0.056 40.279 1.00 90.56 94 ALA A C 1
ATOM 771 O O . ALA A 1 94 ? -30.975 0.616 40.390 1.00 90.56 94 ALA A O 1
ATOM 772 N N . ILE A 1 95 ? -28.735 0.467 40.448 1.00 89.81 95 ILE A N 1
ATOM 773 C CA . ILE A 1 95 ? -28.486 1.901 40.650 1.00 89.81 95 ILE A CA 1
ATOM 774 C C . ILE A 1 95 ? -28.870 2.695 39.394 1.00 89.81 95 ILE A C 1
ATOM 776 O O . ILE A 1 95 ? -29.452 3.775 39.507 1.00 89.81 95 ILE A O 1
ATOM 780 N N . PHE A 1 96 ? -28.575 2.162 38.204 1.00 90.81 96 PHE A N 1
ATOM 781 C CA . PHE A 1 96 ? -28.958 2.777 36.935 1.00 90.81 96 PHE A CA 1
ATOM 782 C C . PHE A 1 96 ? -30.473 2.966 36.829 1.00 90.81 96 PHE A C 1
ATOM 784 O O . PHE A 1 96 ? -30.901 4.049 36.447 1.00 90.81 96 PHE A O 1
ATOM 791 N N . GLU A 1 97 ? -31.288 1.977 37.215 1.00 88.88 97 GLU A N 1
ATOM 792 C CA . GLU A 1 97 ? -32.757 2.104 37.174 1.00 88.88 97 GLU A CA 1
ATOM 793 C C . GLU A 1 97 ? -33.254 3.344 37.914 1.00 88.88 97 GLU A C 1
ATOM 795 O O . GLU A 1 97 ? -34.106 4.071 37.410 1.00 88.88 97 GLU A O 1
ATOM 800 N N . VAL A 1 98 ? -32.650 3.637 39.064 1.00 86.56 98 VAL A N 1
ATOM 801 C CA . VAL A 1 98 ? -33.002 4.816 39.847 1.00 86.56 98 VAL A CA 1
ATOM 802 C C . VAL A 1 98 ? -32.437 6.072 39.180 1.00 86.56 98 VAL A C 1
ATOM 804 O O . VAL A 1 98 ? -33.164 7.037 38.982 1.00 86.56 98 VAL A O 1
ATOM 807 N N . GLN A 1 99 ? -31.162 6.084 38.776 1.00 83.81 99 GLN A N 1
ATOM 808 C CA . GLN A 1 99 ? -30.464 7.311 38.358 1.00 83.81 99 GLN A CA 1
ATOM 809 C C . GLN A 1 99 ? -30.497 7.645 36.861 1.00 83.81 99 GLN A C 1
ATOM 811 O O . GLN A 1 99 ? -30.028 8.718 36.485 1.00 83.81 99 GLN A O 1
ATOM 816 N N . HIS A 1 100 ? -31.052 6.803 35.989 1.00 83.19 100 HIS A N 1
ATOM 817 C CA . HIS A 1 100 ? -31.000 7.027 34.538 1.00 83.19 100 HIS A CA 1
ATOM 818 C C . HIS A 1 100 ? -31.624 8.368 34.100 1.00 83.19 100 HIS A C 1
ATOM 820 O O . HIS A 1 100 ? -31.148 8.982 33.148 1.00 83.19 100 HIS A O 1
ATOM 826 N N . SER A 1 101 ? -32.631 8.872 34.825 1.00 82.44 101 SER A N 1
ATOM 827 C CA . SER A 1 101 ? -33.279 10.171 34.573 1.00 82.44 101 SER A CA 1
ATOM 828 C C . SER A 1 101 ? -32.362 11.384 34.795 1.00 82.44 101 SER A C 1
ATOM 830 O O . SER A 1 101 ? -32.664 12.490 34.327 1.00 82.44 101 SER A O 1
ATOM 832 N N . ALA A 1 102 ? -31.256 11.190 35.522 1.00 81.00 102 ALA A N 1
ATOM 833 C CA . ALA A 1 102 ? -30.225 12.194 35.766 1.00 81.00 102 ALA A CA 1
ATOM 834 C C . ALA A 1 102 ? -29.223 12.315 34.606 1.00 81.00 102 ALA A C 1
ATOM 836 O O . ALA A 1 102 ? -28.506 13.310 34.534 1.00 81.00 102 ALA A O 1
ATOM 837 N N . LEU A 1 103 ? -29.172 11.329 33.702 1.00 82.50 103 LEU A N 1
ATOM 838 C CA . LEU A 1 103 ? -28.340 11.390 32.500 1.00 82.50 103 LEU A CA 1
ATOM 839 C C . LEU A 1 103 ? -28.861 12.464 31.535 1.00 82.50 103 LEU A C 1
ATOM 841 O O . LEU A 1 103 ? -30.043 12.814 31.551 1.00 82.50 103 LEU A O 1
ATOM 845 N N . GLU A 1 104 ? -27.993 12.973 30.666 1.00 79.31 104 GLU A N 1
ATOM 846 C CA . GLU A 1 104 ? -28.388 13.919 29.620 1.00 79.31 104 GLU A CA 1
ATOM 847 C C . GLU A 1 104 ? -29.408 13.300 28.650 1.00 79.31 104 GLU A C 1
ATOM 849 O O . GLU A 1 104 ? -29.377 12.099 28.375 1.00 79.31 104 GLU A O 1
ATOM 854 N N . ALA A 1 105 ? -30.304 14.122 28.094 1.00 79.50 105 ALA A N 1
ATOM 855 C CA . ALA A 1 105 ? -31.383 13.653 27.218 1.00 79.50 105 ALA A CA 1
ATOM 856 C C . ALA A 1 105 ? -30.867 12.893 25.978 1.00 79.50 105 ALA A C 1
ATOM 858 O O . ALA A 1 105 ? -31.463 11.895 25.565 1.00 79.50 105 ALA A O 1
ATOM 859 N N . ASP A 1 106 ? -29.728 13.310 25.421 1.00 76.25 106 ASP A N 1
ATOM 860 C CA . ASP A 1 106 ? -29.096 12.647 24.274 1.00 76.25 106 ASP A CA 1
ATOM 861 C C . ASP A 1 106 ? -28.565 11.252 24.638 1.00 76.25 106 ASP A C 1
ATOM 863 O O . ASP A 1 106 ? -28.712 10.298 23.863 1.00 76.25 106 ASP A O 1
ATOM 867 N N . VAL A 1 107 ? -28.002 11.106 25.843 1.00 80.62 107 VAL A N 1
ATOM 868 C CA . VAL A 1 107 ? -27.535 9.820 26.380 1.00 80.62 107 VAL A CA 1
ATOM 869 C C . VAL A 1 107 ? -28.726 8.908 26.650 1.00 80.62 107 VAL A C 1
ATOM 871 O O . VAL A 1 107 ? -28.714 7.760 26.215 1.00 80.62 107 VAL A O 1
ATOM 874 N N . GLN A 1 108 ? -29.796 9.420 27.264 1.00 85.12 108 GLN A N 1
ATOM 875 C CA . GLN A 1 108 ? -31.030 8.656 27.484 1.00 85.12 108 GLN A CA 1
ATOM 876 C C . GLN A 1 108 ? -31.619 8.144 26.164 1.00 85.12 108 GLN A C 1
ATOM 878 O O . GLN A 1 108 ? -31.900 6.957 26.032 1.00 85.12 108 GLN A O 1
ATOM 883 N N . THR A 1 109 ? -31.722 9.009 25.152 1.00 85.00 109 THR A N 1
ATOM 884 C CA . THR A 1 109 ? -32.250 8.641 23.826 1.00 85.00 109 THR A CA 1
ATOM 885 C C . THR A 1 109 ? -31.377 7.590 23.134 1.00 85.00 109 THR A C 1
ATOM 887 O O . THR A 1 109 ? -31.877 6.721 22.414 1.00 85.00 109 THR A O 1
ATOM 890 N N . THR A 1 110 ? -30.060 7.671 23.326 1.00 85.12 110 THR A N 1
ATOM 891 C CA . THR A 1 110 ? -29.108 6.681 22.808 1.00 85.12 110 THR A CA 1
ATOM 892 C C . THR A 1 110 ? -29.267 5.344 23.539 1.00 85.12 110 THR A C 1
ATOM 894 O O . THR A 1 110 ? -29.355 4.302 22.894 1.00 85.12 110 THR A O 1
ATOM 897 N N . LEU A 1 111 ? -29.393 5.365 24.867 1.00 88.38 111 LEU A N 1
ATOM 898 C CA . LEU A 1 111 ? -29.587 4.173 25.694 1.00 88.38 111 LEU A CA 1
ATOM 899 C C . LEU A 1 111 ? -30.909 3.465 25.405 1.00 88.38 111 LEU A C 1
ATOM 901 O O . LEU A 1 111 ? -30.905 2.246 25.281 1.00 88.38 111 LEU A O 1
ATOM 905 N N . SER A 1 112 ? -32.013 4.193 25.210 1.00 88.69 112 SER A N 1
ATOM 906 C CA . SER A 1 112 ? -33.289 3.589 24.801 1.00 88.69 112 SER A CA 1
ATOM 907 C C . SER A 1 112 ? -33.139 2.785 23.507 1.00 88.69 112 SER A C 1
ATOM 909 O O . SER A 1 112 ? -33.549 1.631 23.447 1.00 88.69 112 SER A O 1
ATOM 911 N N . ARG A 1 113 ? -32.449 3.341 22.501 1.00 85.62 113 ARG A N 1
ATOM 912 C CA . ARG A 1 113 ? -32.154 2.626 21.248 1.00 85.62 113 ARG A CA 1
ATOM 913 C C . ARG A 1 113 ? -31.257 1.408 21.449 1.00 85.62 113 ARG A C 1
ATOM 915 O O . ARG A 1 113 ? -31.470 0.391 20.796 1.00 85.62 113 ARG A O 1
ATOM 922 N N . ILE A 1 114 ? -30.260 1.506 22.329 1.00 87.06 114 ILE A N 1
ATOM 923 C CA . ILE A 1 114 ? -29.396 0.373 22.682 1.00 87.06 114 ILE A CA 1
ATOM 924 C C . ILE A 1 114 ? -30.231 -0.735 23.327 1.00 87.06 114 ILE A C 1
ATOM 926 O O . ILE A 1 114 ? -30.099 -1.888 22.935 1.00 87.06 114 ILE A O 1
ATOM 930 N N . PHE A 1 115 ? -31.116 -0.402 24.267 1.00 89.88 115 PHE A N 1
ATOM 931 C CA . PHE A 1 115 ? -31.953 -1.378 24.968 1.00 89.88 115 PHE A CA 1
ATOM 932 C C . PHE A 1 115 ? -32.974 -2.065 24.054 1.00 89.88 115 PHE A C 1
ATOM 934 O O . PHE A 1 115 ? -33.262 -3.242 24.259 1.00 89.88 115 PHE A O 1
ATOM 941 N N . ASP A 1 116 ? -33.455 -1.376 23.018 1.00 89.94 116 ASP A N 1
ATOM 942 C CA . ASP A 1 116 ? -34.358 -1.947 22.012 1.00 89.94 116 ASP A CA 1
ATOM 943 C C . ASP A 1 116 ? -33.644 -2.824 20.965 1.00 89.94 116 ASP A C 1
ATOM 945 O O . ASP A 1 116 ? -34.297 -3.570 20.226 1.00 89.94 116 ASP A O 1
ATOM 949 N N . HIS A 1 117 ? -32.310 -2.764 20.886 1.00 88.06 117 HIS A N 1
ATOM 950 C CA . HIS A 1 117 ? -31.536 -3.552 19.931 1.00 88.06 117 HIS A CA 1
ATOM 951 C C . HIS A 1 117 ? -31.640 -5.059 20.251 1.00 88.06 117 HIS A C 1
ATOM 953 O O . HIS A 1 117 ? -31.447 -5.436 21.409 1.00 88.06 117 HIS A O 1
ATOM 959 N N . PRO A 1 118 ? -31.859 -5.958 19.264 1.00 86.56 118 PRO A N 1
ATOM 960 C CA . PRO A 1 118 ? -32.061 -7.393 19.516 1.00 86.56 118 PRO A CA 1
ATOM 961 C C . PRO A 1 118 ? -30.951 -8.042 20.356 1.00 86.56 118 PRO A C 1
ATOM 963 O O . PRO A 1 118 ? -31.224 -8.786 21.290 1.00 86.56 118 PRO A O 1
ATOM 966 N N . SER A 1 119 ? -29.691 -7.682 20.091 1.00 82.44 119 SER A N 1
ATOM 967 C CA . SER A 1 119 ? -28.520 -8.182 20.833 1.00 82.44 119 SER A CA 1
ATOM 968 C C . SER A 1 119 ? -28.487 -7.801 22.320 1.00 82.44 119 SER A C 1
ATOM 970 O O . SER A 1 119 ? -27.704 -8.384 23.064 1.00 82.44 119 SER A O 1
ATOM 972 N N . VAL A 1 120 ? -29.283 -6.811 22.734 1.00 86.75 120 VAL A N 1
ATOM 973 C CA . VAL A 1 120 ? -29.395 -6.330 24.119 1.00 86.75 120 VAL A CA 1
ATOM 974 C C . VAL A 1 120 ? -30.714 -6.777 24.731 1.00 86.75 120 VAL A C 1
ATOM 976 O O . VAL A 1 120 ? -30.729 -7.324 25.827 1.00 86.75 120 VAL A O 1
ATOM 979 N N . ARG A 1 121 ? -31.826 -6.562 24.022 1.00 88.62 121 ARG A N 1
ATOM 980 C CA . ARG A 1 121 ? -33.172 -6.889 24.499 1.00 88.62 121 ARG A CA 1
ATOM 981 C C . ARG A 1 121 ? -33.324 -8.371 24.829 1.00 88.62 121 ARG A C 1
ATOM 983 O O . ARG A 1 121 ? -33.956 -8.714 25.824 1.00 88.62 121 ARG A O 1
ATOM 990 N N . ASP A 1 122 ? -32.725 -9.227 24.007 1.00 88.19 122 ASP A N 1
ATOM 991 C CA . ASP A 1 122 ? -32.867 -10.676 24.121 1.00 88.19 122 ASP A CA 1
ATOM 992 C C . ASP A 1 122 ? -31.764 -11.296 25.019 1.00 88.19 122 ASP A C 1
ATOM 994 O O . ASP A 1 122 ? -31.723 -12.512 25.205 1.00 88.19 122 ASP A O 1
ATOM 998 N N . ASP A 1 123 ? -30.889 -10.471 25.621 1.00 90.50 123 ASP A N 1
ATOM 999 C CA . ASP A 1 123 ? -29.823 -10.891 26.537 1.00 90.50 123 ASP A CA 1
ATOM 1000 C C . ASP A 1 123 ? -29.770 -10.030 27.812 1.00 90.50 123 ASP A C 1
ATOM 1002 O O . ASP A 1 123 ? -29.269 -8.902 27.844 1.00 90.50 123 ASP A O 1
ATOM 1006 N N . ALA A 1 124 ? -30.213 -10.627 28.921 1.00 90.88 124 ALA A N 1
ATOM 1007 C CA . ALA A 1 124 ? -30.238 -9.980 30.226 1.00 90.88 124 ALA A CA 1
ATOM 1008 C C . ALA A 1 124 ? -28.853 -9.517 30.715 1.00 90.88 124 ALA A C 1
ATOM 1010 O O . ALA A 1 124 ? -28.763 -8.484 31.380 1.00 90.88 124 ALA A O 1
ATOM 1011 N N . LEU A 1 125 ? -27.769 -10.242 30.414 1.00 92.38 125 LEU A N 1
ATOM 1012 C CA . LEU A 1 125 ? -26.425 -9.835 30.828 1.00 92.38 125 LEU A CA 1
ATOM 1013 C C . LEU A 1 125 ? -25.935 -8.646 30.000 1.00 92.38 125 LEU A C 1
ATOM 1015 O O . LEU A 1 125 ? -25.349 -7.724 30.563 1.00 92.38 125 LEU A O 1
ATOM 1019 N N . ALA A 1 126 ? -26.222 -8.632 28.698 1.00 91.94 126 ALA A N 1
ATOM 1020 C CA . ALA A 1 126 ? -25.890 -7.513 27.820 1.00 91.94 126 ALA A CA 1
ATOM 1021 C C . ALA A 1 126 ? -26.614 -6.225 28.242 1.00 91.94 126 ALA A C 1
ATOM 1023 O O . ALA A 1 126 ? -25.990 -5.167 28.327 1.00 91.94 126 ALA A O 1
ATOM 1024 N N . LEU A 1 127 ? -27.899 -6.320 28.603 1.00 93.44 127 LEU A N 1
ATOM 1025 C CA . LEU A 1 127 ? -28.665 -5.194 29.142 1.00 93.44 127 LEU A CA 1
ATOM 1026 C C . LEU A 1 127 ? -28.043 -4.646 30.434 1.00 93.44 127 LEU A C 1
ATOM 1028 O O . LEU A 1 127 ? -27.874 -3.435 30.581 1.00 93.44 127 LEU A O 1
ATOM 1032 N N . ARG A 1 128 ? -27.668 -5.527 31.367 1.00 93.69 128 ARG A N 1
ATOM 1033 C CA . ARG A 1 128 ? -27.025 -5.133 32.633 1.00 93.69 128 ARG A CA 1
ATOM 1034 C C . ARG A 1 128 ? -25.640 -4.524 32.409 1.00 93.69 128 ARG A C 1
ATOM 1036 O O . ARG A 1 128 ? -25.315 -3.517 33.032 1.00 93.69 128 ARG A O 1
ATOM 1043 N N . ALA A 1 129 ? -24.855 -5.090 31.495 1.00 94.19 129 ALA A N 1
ATOM 1044 C CA . ALA A 1 129 ? -23.547 -4.567 31.116 1.00 94.19 129 ALA A CA 1
ATOM 1045 C C . ALA A 1 129 ? -23.655 -3.164 30.503 1.00 94.19 129 ALA A C 1
ATOM 1047 O O . ALA A 1 129 ? -22.932 -2.269 30.930 1.00 94.19 129 ALA A O 1
ATOM 1048 N N . ALA A 1 130 ? -24.600 -2.935 29.586 1.00 92.69 130 ALA A N 1
ATOM 1049 C CA . ALA A 1 130 ? -24.835 -1.614 29.001 1.00 92.69 130 ALA A CA 1
ATOM 1050 C C . ALA A 1 130 ? -25.212 -0.564 30.066 1.00 92.69 130 ALA A C 1
ATOM 1052 O O . ALA A 1 130 ? -24.672 0.540 30.060 1.00 92.69 130 ALA A O 1
ATOM 1053 N N . LYS A 1 131 ? -26.078 -0.925 31.025 1.00 94.25 131 LYS A N 1
ATOM 1054 C CA . LYS A 1 131 ? -26.455 -0.057 32.158 1.00 94.25 131 LYS A CA 1
ATOM 1055 C C . LYS A 1 131 ? -25.268 0.278 33.061 1.00 94.25 131 LYS A C 1
ATOM 1057 O O . LYS A 1 131 ? -25.095 1.431 33.444 1.00 94.25 131 LYS A O 1
ATOM 1062 N N . ALA A 1 132 ? -24.435 -0.714 33.379 1.00 94.44 132 ALA A N 1
ATOM 1063 C CA . ALA A 1 132 ? -23.228 -0.498 34.171 1.00 94.44 132 ALA A CA 1
ATOM 1064 C C . ALA A 1 132 ? -22.224 0.408 33.442 1.00 94.44 132 ALA A C 1
ATOM 1066 O O . ALA A 1 132 ? -21.717 1.350 34.044 1.00 94.44 132 ALA A O 1
ATOM 1067 N N . VAL A 1 133 ? -21.984 0.182 32.145 1.00 94.12 133 VAL A N 1
ATOM 1068 C CA . VAL A 1 133 ? -21.093 1.026 31.330 1.00 94.12 133 VAL A CA 1
ATOM 1069 C C . VAL A 1 133 ? -21.586 2.474 31.284 1.00 94.12 133 VAL A C 1
ATOM 1071 O O . VAL A 1 133 ? -20.776 3.377 31.464 1.00 94.12 133 VAL A O 1
ATOM 1074 N N . ALA A 1 134 ? -22.896 2.708 31.146 1.00 91.94 134 ALA A N 1
ATOM 1075 C CA . ALA A 1 134 ? -23.478 4.055 31.138 1.00 91.94 134 ALA A CA 1
ATOM 1076 C C . ALA A 1 134 ? -23.216 4.859 32.427 1.00 91.94 134 ALA A C 1
ATOM 1078 O O . ALA A 1 134 ? -23.182 6.086 32.396 1.00 91.94 134 ALA A O 1
ATOM 1079 N N . LEU A 1 135 ? -23.033 4.185 33.569 1.00 91.94 135 LEU A N 1
ATOM 1080 C CA . LEU A 1 135 ? -22.653 4.844 34.821 1.00 91.94 135 LEU A CA 1
ATOM 1081 C C . LEU A 1 135 ? -21.135 4.930 34.996 1.00 91.94 135 LEU A C 1
ATOM 1083 O O . LEU A 1 135 ? -20.626 5.957 35.440 1.00 91.94 135 LEU A O 1
ATOM 1087 N N . LEU A 1 136 ? -20.402 3.874 34.639 1.00 93.06 136 LEU A N 1
ATOM 1088 C CA . LEU A 1 136 ? -18.944 3.831 34.772 1.00 93.06 136 LEU A CA 1
ATOM 1089 C C . LEU A 1 136 ? -18.236 4.787 33.805 1.00 93.06 136 LEU A C 1
ATOM 1091 O O . LEU A 1 136 ? -17.155 5.277 34.130 1.00 93.06 136 LEU A O 1
ATOM 1095 N N . GLU A 1 137 ? -18.841 5.118 32.660 1.00 90.88 137 GLU A N 1
ATOM 1096 C CA . GLU A 1 137 ? -18.254 6.085 31.727 1.00 90.88 137 GLU A CA 1
ATOM 1097 C C . GLU A 1 137 ? -18.120 7.497 32.325 1.00 90.88 137 GLU A C 1
ATOM 1099 O O . GLU A 1 137 ? -17.273 8.291 31.911 1.00 90.88 137 GLU A O 1
ATOM 1104 N N . LEU A 1 138 ? -18.917 7.812 33.352 1.00 89.06 138 LEU A N 1
ATOM 1105 C CA . LEU A 1 138 ? -18.900 9.106 34.036 1.00 89.06 138 LEU A CA 1
ATOM 1106 C C . LEU A 1 138 ? -17.650 9.309 34.899 1.00 89.06 138 LEU A C 1
ATOM 1108 O O . LEU A 1 138 ? -17.341 10.443 35.253 1.00 89.06 138 LEU A O 1
ATOM 1112 N N . ILE A 1 139 ? -16.932 8.230 35.224 1.00 90.56 139 ILE A N 1
ATOM 1113 C CA . ILE A 1 139 ? -15.768 8.232 36.124 1.00 90.56 139 ILE A CA 1
ATOM 1114 C C . ILE A 1 139 ? -14.480 7.748 35.437 1.00 90.56 139 ILE A C 1
ATOM 1116 O O . ILE A 1 139 ? -13.499 7.425 36.112 1.00 90.56 139 ILE A O 1
ATOM 1120 N N . GLN A 1 140 ? -14.458 7.726 34.100 1.00 88.50 140 GLN A N 1
ATOM 1121 C CA . GLN A 1 140 ? -13.323 7.256 33.290 1.00 88.50 140 GLN A CA 1
ATOM 1122 C C . GLN A 1 140 ? -12.023 8.038 33.484 1.00 88.50 140 GLN A C 1
ATOM 1124 O O . GLN A 1 140 ? -10.957 7.549 33.112 1.00 88.50 140 GLN A O 1
ATOM 1129 N N . ASP A 1 141 ? -12.093 9.231 34.073 1.00 83.56 141 ASP A N 1
ATOM 1130 C CA . ASP A 1 141 ? -10.915 10.015 34.449 1.00 83.56 141 ASP A CA 1
ATOM 1131 C C . ASP A 1 141 ? -10.196 9.442 35.683 1.00 83.56 141 ASP A C 1
ATOM 1133 O O . ASP A 1 141 ? -9.007 9.688 35.874 1.00 83.56 141 ASP A O 1
ATOM 1137 N N . LYS A 1 142 ? -10.905 8.665 36.515 1.00 86.06 142 LYS A N 1
ATOM 1138 C CA . LYS A 1 142 ? -10.361 8.014 37.716 1.00 86.06 142 LYS A CA 1
ATOM 1139 C C . LYS A 1 142 ? -10.039 6.542 37.488 1.00 86.06 142 LYS A C 1
ATOM 1141 O O . LYS A 1 142 ? -8.997 6.073 37.940 1.00 86.06 142 LYS A O 1
ATOM 1146 N N . LYS A 1 143 ? -10.945 5.804 36.837 1.00 86.81 143 LYS A N 1
ATOM 1147 C CA . LYS A 1 143 ? -10.806 4.362 36.585 1.00 86.81 143 LYS A CA 1
ATOM 1148 C C . LYS A 1 143 ? -11.308 4.012 35.180 1.00 86.81 143 LYS A C 1
ATOM 1150 O O . LYS A 1 143 ? -12.435 4.384 34.857 1.00 86.81 143 LYS A O 1
ATOM 1155 N N . PRO A 1 144 ? -10.529 3.288 34.356 1.00 90.62 144 PRO A N 1
ATOM 1156 C CA . PRO A 1 144 ? -10.997 2.847 33.048 1.00 90.62 144 PRO A CA 1
ATOM 1157 C C . PRO A 1 144 ? -12.167 1.868 33.199 1.00 90.62 144 PRO A C 1
ATOM 1159 O O . PRO A 1 144 ? -12.175 1.016 34.085 1.00 90.62 144 PRO A O 1
ATOM 1162 N N . THR A 1 145 ? -13.157 1.968 32.315 1.00 93.81 145 THR A N 1
ATOM 1163 C CA . THR A 1 145 ? -14.309 1.058 32.281 1.00 93.81 145 THR A CA 1
ATOM 1164 C C . THR A 1 145 ? -13.921 -0.255 31.600 1.00 93.81 145 THR A C 1
ATOM 1166 O O . THR A 1 145 ? -14.294 -0.506 30.456 1.00 93.81 145 THR A O 1
ATOM 1169 N N . ASP A 1 146 ? -13.108 -1.078 32.253 1.00 93.44 146 ASP A N 1
ATOM 1170 C CA . ASP A 1 146 ? -12.734 -2.397 31.736 1.00 93.44 146 ASP A CA 1
ATOM 1171 C C . ASP A 1 146 ? -13.775 -3.483 32.080 1.00 93.44 146 ASP A C 1
ATOM 1173 O O . ASP A 1 146 ? -14.701 -3.280 32.868 1.00 93.44 146 ASP A O 1
ATOM 1177 N N . ALA A 1 147 ? -13.644 -4.658 31.459 1.00 92.94 147 ALA A N 1
ATOM 1178 C CA . ALA A 1 147 ? -14.586 -5.755 31.672 1.00 92.94 147 ALA A CA 1
ATOM 1179 C C . ALA A 1 147 ? -14.536 -6.334 33.098 1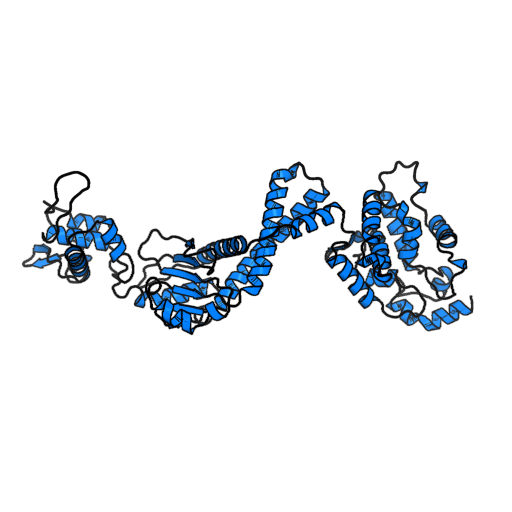.00 92.94 147 ALA A C 1
ATOM 1181 O O . ALA A 1 147 ? -15.544 -6.855 33.576 1.00 92.94 147 ALA A O 1
ATOM 1182 N N . GLY A 1 148 ? -13.391 -6.235 33.781 1.00 92.62 148 GLY A N 1
ATOM 1183 C CA . GLY A 1 148 ? -13.237 -6.671 35.167 1.00 92.62 148 GLY A CA 1
ATOM 1184 C C . GLY A 1 148 ? -14.020 -5.771 36.116 1.00 92.62 148 GLY A C 1
ATOM 1185 O O . GLY A 1 148 ? -14.805 -6.270 36.918 1.00 92.62 148 GLY A O 1
ATOM 1186 N N . LEU A 1 149 ? -13.889 -4.455 35.959 1.00 92.56 149 LEU A N 1
ATOM 1187 C CA . LEU A 1 149 ? -14.634 -3.454 36.712 1.00 92.56 149 LEU A CA 1
ATOM 1188 C C . LEU A 1 149 ? -16.142 -3.603 36.490 1.00 92.56 149 LEU A C 1
ATOM 1190 O O . LEU A 1 149 ? -16.906 -3.653 37.453 1.00 92.56 149 LEU A O 1
ATOM 1194 N N . VAL A 1 150 ? -16.577 -3.740 35.232 1.00 94.12 150 VAL A N 1
ATOM 1195 C CA . VAL A 1 150 ? -17.995 -3.975 34.913 1.00 94.12 150 VAL A CA 1
ATOM 1196 C C . VAL A 1 150 ? -18.490 -5.258 35.590 1.00 94.12 150 VAL A C 1
ATOM 1198 O O . VAL A 1 150 ? -19.564 -5.253 36.187 1.00 94.12 150 VAL A O 1
ATOM 1201 N N . ALA A 1 151 ? -17.710 -6.343 35.559 1.00 93.62 151 ALA A N 1
ATOM 1202 C CA . ALA A 1 151 ? -18.083 -7.599 36.207 1.00 93.62 151 ALA A CA 1
ATOM 1203 C C . ALA A 1 151 ? -18.188 -7.470 37.734 1.00 93.62 151 ALA A C 1
ATOM 1205 O O . ALA A 1 151 ? -19.174 -7.928 38.312 1.00 93.62 151 ALA A O 1
ATOM 1206 N N . GLN A 1 152 ? -17.233 -6.790 38.373 1.00 92.94 152 GLN A N 1
ATOM 1207 C CA . GLN A 1 152 ? -17.240 -6.539 39.816 1.00 92.94 152 GLN A CA 1
ATOM 1208 C C . GLN A 1 152 ? -18.446 -5.701 40.259 1.00 92.94 152 GLN A C 1
ATOM 1210 O O . GLN A 1 152 ? -19.061 -5.976 41.290 1.00 92.94 152 GLN A O 1
ATOM 1215 N N . CYS A 1 153 ? -18.825 -4.695 39.468 1.00 93.12 153 CYS A N 1
ATOM 1216 C CA . CYS A 1 153 ? -19.992 -3.851 39.732 1.00 93.12 153 CYS A CA 1
ATOM 1217 C C . CYS A 1 153 ? -21.339 -4.560 39.484 1.00 93.12 153 CYS A C 1
ATOM 1219 O O . CYS A 1 153 ? -22.382 -4.073 39.933 1.00 93.12 153 CYS A O 1
ATOM 1221 N N . LEU A 1 154 ? -21.335 -5.695 38.778 1.00 93.50 154 LEU A N 1
ATOM 1222 C CA . LEU A 1 154 ? -22.515 -6.518 38.487 1.00 93.50 154 LEU A CA 1
ATOM 1223 C C . LEU A 1 154 ? -22.636 -7.764 39.382 1.00 93.50 154 LEU A C 1
ATOM 1225 O O . LEU A 1 154 ? -23.574 -8.550 39.188 1.00 93.50 154 LEU A O 1
ATOM 1229 N N . TYR A 1 155 ? -21.730 -7.924 40.354 1.00 92.06 155 TYR A N 1
ATOM 1230 C CA . TYR A 1 155 ? -21.705 -9.025 41.318 1.00 92.06 155 TYR A CA 1
ATOM 1231 C C . TYR A 1 155 ? -22.971 -9.027 42.188 1.00 92.06 155 TYR A C 1
ATOM 1233 O O . TYR A 1 155 ? -23.177 -8.136 43.012 1.00 92.06 155 TYR A O 1
ATOM 1241 N N . ARG A 1 156 ? -23.860 -10.001 41.959 1.00 89.38 156 ARG A N 1
ATOM 1242 C CA . ARG A 1 156 ? -25.265 -9.924 42.388 1.00 89.38 156 ARG A CA 1
ATOM 1243 C C . ARG A 1 156 ? -25.540 -10.647 43.697 1.00 89.38 156 ARG A C 1
ATOM 1245 O O . ARG A 1 156 ? -26.345 -10.158 44.483 1.00 89.38 156 ARG A O 1
ATOM 1252 N N . ARG A 1 157 ? -24.956 -11.823 43.915 1.00 90.12 157 ARG A N 1
ATOM 1253 C CA . ARG A 1 157 ? -25.226 -12.653 45.094 1.00 90.12 157 ARG A CA 1
ATOM 1254 C C . ARG A 1 157 ? -23.940 -13.058 45.791 1.00 90.12 157 ARG A C 1
ATOM 1256 O O . ARG A 1 157 ? -22.926 -13.338 45.159 1.00 90.12 157 ARG A O 1
ATOM 1263 N N . LEU A 1 158 ? -24.004 -13.146 47.117 1.00 86.81 158 LEU A N 1
ATOM 1264 C CA . LEU A 1 158 ? -22.938 -13.755 47.912 1.00 86.81 158 LEU A CA 1
ATOM 1265 C C . LEU A 1 158 ? -22.702 -15.200 47.452 1.00 86.81 158 LEU A C 1
ATOM 1267 O O . LEU A 1 158 ? -23.614 -16.028 47.511 1.00 86.81 158 LEU A O 1
ATOM 1271 N N . GLY A 1 159 ? -21.471 -15.490 47.031 1.00 82.62 159 GLY A N 1
ATOM 1272 C CA . GLY A 1 159 ? -21.062 -16.796 46.520 1.00 82.62 159 GLY A CA 1
ATOM 1273 C C . GLY A 1 159 ? -21.169 -16.948 45.003 1.00 82.62 159 GLY A C 1
ATOM 1274 O O . GLY A 1 159 ? -20.920 -18.047 44.506 1.00 82.62 159 GLY A O 1
ATOM 1275 N N . ASP A 1 160 ? -21.518 -15.888 44.266 1.00 86.56 160 ASP A N 1
ATOM 1276 C CA . ASP A 1 160 ? -21.368 -15.889 42.812 1.00 86.56 160 ASP A CA 1
ATOM 1277 C C . ASP A 1 160 ? -19.886 -16.090 42.436 1.00 86.56 160 ASP A C 1
ATOM 1279 O O . ASP A 1 160 ? -18.967 -15.590 43.083 1.00 86.56 160 ASP A O 1
ATOM 1283 N N . GLY A 1 161 ? -19.640 -16.870 41.384 1.00 86.50 161 GLY A N 1
ATOM 1284 C CA . GLY A 1 161 ? -18.290 -17.091 40.867 1.00 86.50 161 GLY A CA 1
ATOM 1285 C C . GLY A 1 161 ? -17.794 -15.949 39.975 1.00 86.50 161 GLY A C 1
ATOM 1286 O O . GLY A 1 161 ? -18.454 -14.929 39.786 1.00 86.50 161 GLY A O 1
ATOM 1287 N N . ASN A 1 162 ? -16.639 -16.163 39.345 1.00 89.19 162 ASN A N 1
ATOM 1288 C CA . ASN A 1 162 ? -16.072 -15.227 38.377 1.00 89.19 162 ASN A CA 1
ATOM 1289 C C . ASN A 1 162 ? -16.987 -15.048 37.145 1.00 89.19 162 ASN A C 1
ATOM 1291 O O . ASN A 1 162 ? -17.135 -15.971 36.342 1.00 89.19 162 ASN A O 1
ATOM 1295 N N . GLN A 1 163 ? -17.537 -13.845 36.961 1.00 89.31 163 GLN A N 1
ATOM 1296 C CA . GLN A 1 163 ? -18.370 -13.477 35.806 1.00 89.31 163 GLN A CA 1
ATOM 1297 C C . GLN A 1 163 ? -17.612 -12.702 34.719 1.00 89.31 163 GLN A C 1
ATOM 1299 O O . GLN A 1 163 ? -18.188 -12.385 33.678 1.00 89.31 163 GLN A O 1
ATOM 1304 N N . THR A 1 164 ? -16.318 -12.421 34.905 1.00 91.62 164 THR A N 1
ATOM 1305 C CA . THR A 1 164 ? -15.535 -11.570 33.995 1.00 91.62 164 THR A CA 1
ATOM 1306 C C . THR A 1 164 ? -15.548 -12.089 32.564 1.00 91.62 164 THR A C 1
ATOM 1308 O O . THR A 1 164 ? -15.676 -11.302 31.637 1.00 91.62 164 THR A O 1
ATOM 1311 N N . LYS A 1 165 ? -15.482 -13.410 32.351 1.00 92.69 165 LYS A N 1
ATOM 1312 C CA . LYS A 1 165 ? -15.531 -13.978 30.996 1.00 92.69 165 LYS A CA 1
ATOM 1313 C C . LYS A 1 165 ? -16.875 -13.711 30.307 1.00 92.69 165 LYS A C 1
ATOM 1315 O O . LYS A 1 165 ? -16.888 -13.216 29.185 1.00 92.69 165 LYS A O 1
ATOM 1320 N N . ALA A 1 166 ? -17.985 -13.985 30.992 1.00 92.62 166 ALA A N 1
ATOM 1321 C CA . ALA A 1 166 ? -19.326 -13.780 30.447 1.00 92.62 166 ALA A CA 1
ATOM 1322 C C . ALA A 1 166 ? -19.609 -12.292 30.175 1.00 92.62 166 ALA A C 1
ATOM 1324 O O . ALA A 1 166 ? -20.188 -11.939 29.149 1.00 92.62 166 ALA A O 1
ATOM 1325 N N . VAL A 1 167 ? -19.150 -11.408 31.068 1.00 93.38 167 VAL A N 1
ATOM 1326 C CA . VAL A 1 167 ? -19.266 -9.953 30.902 1.00 93.38 167 VAL A CA 1
ATOM 1327 C C . VAL A 1 167 ? -18.398 -9.456 29.746 1.00 93.38 167 VAL A C 1
ATOM 1329 O O . VAL A 1 167 ? -18.888 -8.687 28.927 1.00 93.38 167 VAL A O 1
ATOM 1332 N N . SER A 1 168 ? -17.156 -9.931 29.615 1.00 92.75 168 SER A N 1
ATOM 1333 C CA . SER A 1 168 ? -16.296 -9.617 28.466 1.00 92.75 168 SER A CA 1
ATOM 1334 C C . SER A 1 168 ? -16.943 -10.023 27.143 1.00 92.75 168 SER A C 1
ATOM 1336 O O . SER A 1 168 ? -16.962 -9.235 26.204 1.00 92.75 168 SER A O 1
ATOM 1338 N N . GLU A 1 169 ? -17.520 -11.225 27.069 1.00 92.88 169 GLU A N 1
ATOM 1339 C CA . GLU A 1 169 ? -18.232 -11.703 25.877 1.00 92.88 169 GLU A CA 1
ATOM 1340 C C . GLU A 1 169 ? -19.484 -10.865 25.573 1.00 92.88 169 GLU A C 1
ATOM 1342 O O . GLU A 1 169 ? -19.811 -10.639 24.408 1.00 92.88 169 GLU A O 1
ATOM 1347 N N . ALA A 1 170 ? -20.195 -10.382 26.597 1.00 93.06 170 ALA A N 1
ATOM 1348 C CA . ALA A 1 170 ? -21.320 -9.468 26.417 1.00 93.06 170 ALA A CA 1
ATOM 1349 C C . ALA A 1 170 ? -20.866 -8.094 25.898 1.00 93.06 170 ALA A C 1
ATOM 1351 O O . ALA A 1 170 ? -21.404 -7.613 24.904 1.00 93.06 170 ALA A O 1
ATOM 1352 N N . LEU A 1 171 ? -19.848 -7.488 26.515 1.00 92.50 171 LEU A N 1
ATOM 1353 C CA . LEU A 1 171 ? -19.298 -6.192 26.103 1.00 92.50 171 LEU A CA 1
ATOM 1354 C C . LEU A 1 171 ? -18.735 -6.234 24.680 1.00 92.50 171 LEU A C 1
ATOM 1356 O O . LEU A 1 171 ? -18.975 -5.319 23.894 1.00 92.50 171 LEU A O 1
ATOM 1360 N N . GLU A 1 172 ? -18.055 -7.320 24.320 1.00 90.38 172 GLU A N 1
ATOM 1361 C CA . GLU A 1 172 ? -17.513 -7.512 22.978 1.00 90.38 172 GLU A CA 1
ATOM 1362 C C . GLU A 1 172 ? -18.626 -7.649 21.929 1.00 90.38 172 GLU A C 1
ATOM 1364 O O . GLU A 1 172 ? -18.541 -7.041 20.865 1.00 90.38 172 GLU A O 1
ATOM 1369 N N . ARG A 1 173 ? -19.725 -8.351 22.238 1.00 89.44 173 ARG A N 1
ATOM 1370 C CA . ARG A 1 173 ? -20.904 -8.391 21.353 1.00 89.44 173 ARG A CA 1
ATOM 1371 C C . ARG A 1 173 ? -21.537 -7.015 21.166 1.00 89.44 173 ARG A C 1
ATOM 1373 O O . ARG A 1 173 ? -21.914 -6.669 20.050 1.00 89.44 173 ARG A O 1
ATOM 1380 N N . LEU A 1 174 ? -21.632 -6.216 22.229 1.00 89.81 174 LEU A N 1
ATOM 1381 C CA . LEU A 1 174 ? -22.141 -4.844 22.134 1.00 89.81 174 LEU A CA 1
ATOM 1382 C C . LEU A 1 174 ? -21.219 -3.940 21.312 1.00 89.81 174 LEU A C 1
ATOM 1384 O O . LEU A 1 174 ? -21.703 -3.102 20.551 1.00 89.81 174 LEU A O 1
ATOM 1388 N N . ARG A 1 175 ? -19.901 -4.130 21.425 1.00 88.50 175 ARG A N 1
ATOM 1389 C CA . ARG A 1 175 ? -18.899 -3.433 20.610 1.00 88.50 175 ARG A CA 1
ATOM 1390 C C . ARG A 1 175 ? -19.006 -3.821 19.135 1.00 88.50 175 ARG A C 1
ATOM 1392 O O . ARG A 1 175 ? -19.000 -2.948 18.276 1.00 88.50 175 ARG A O 1
ATOM 1399 N N . GLN A 1 176 ? -19.161 -5.111 18.840 1.00 86.06 176 GLN A N 1
ATOM 1400 C CA . GLN A 1 176 ? -19.360 -5.619 17.477 1.00 86.06 176 GLN A CA 1
ATOM 1401 C C . GLN A 1 176 ? -20.669 -5.125 16.852 1.00 86.06 176 GLN A C 1
ATOM 1403 O O . GLN A 1 176 ? -20.708 -4.856 15.659 1.00 86.06 176 GLN A O 1
ATOM 1408 N N . ALA A 1 177 ? -21.720 -4.950 17.657 1.00 85.50 177 ALA A N 1
ATOM 1409 C CA . ALA A 1 177 ? -22.973 -4.326 17.235 1.00 85.50 177 ALA A CA 1
ATOM 1410 C C . ALA A 1 177 ? -22.900 -2.785 17.162 1.00 85.50 177 ALA A C 1
ATOM 1412 O O . ALA A 1 177 ? -23.920 -2.139 16.928 1.00 85.50 177 ALA A O 1
ATOM 1413 N N . ASN A 1 178 ? -21.720 -2.187 17.389 1.00 84.75 178 ASN A N 1
ATOM 1414 C CA . ASN A 1 178 ? -21.490 -0.741 17.393 1.00 84.75 178 ASN A CA 1
ATOM 1415 C C . ASN A 1 178 ? -22.386 0.027 18.395 1.00 84.75 178 ASN A C 1
ATOM 1417 O O . ASN A 1 178 ? -22.759 1.183 18.197 1.00 84.75 178 ASN A O 1
ATOM 1421 N N . LEU A 1 179 ? -22.752 -0.628 19.498 1.00 87.06 179 LEU A N 1
ATOM 1422 C CA . LEU A 1 179 ? -23.512 -0.031 20.600 1.00 87.06 179 LEU A CA 1
ATOM 1423 C C . LEU A 1 179 ? -22.578 0.536 21.677 1.00 87.06 179 LEU A C 1
ATOM 1425 O O . LEU A 1 179 ? -22.946 1.480 22.375 1.00 87.06 179 LEU A O 1
ATOM 1429 N N . LEU A 1 180 ? -21.363 -0.014 21.779 1.00 89.50 180 LEU A N 1
ATOM 1430 C CA . LEU A 1 180 ? -20.290 0.470 22.644 1.00 89.50 180 LEU A CA 1
ATOM 1431 C C . LEU A 1 180 ? -19.042 0.824 21.831 1.00 89.50 180 LEU A C 1
ATOM 1433 O O . LEU A 1 180 ? -18.650 0.088 20.927 1.00 89.50 180 LEU A O 1
ATOM 1437 N N . GLY A 1 181 ? -18.381 1.912 22.218 1.00 85.12 181 GLY A N 1
ATOM 1438 C CA . GLY A 1 181 ? -17.006 2.208 21.826 1.00 85.12 181 GLY A CA 1
ATOM 1439 C C . GLY A 1 181 ? -16.016 1.655 22.856 1.00 85.12 181 GLY A C 1
ATOM 1440 O O . GLY A 1 181 ? -16.367 1.477 24.020 1.00 85.12 181 GLY A O 1
ATOM 1441 N N . TYR A 1 182 ? -14.768 1.414 22.451 1.00 86.06 182 TYR A N 1
ATOM 1442 C CA . TYR A 1 182 ? -13.688 0.997 23.352 1.00 86.06 182 TYR A CA 1
ATOM 1443 C C . TYR A 1 182 ? -12.422 1.822 23.099 1.00 86.06 182 TYR A C 1
ATOM 1445 O O . TYR A 1 182 ? -12.077 2.101 21.952 1.00 86.06 182 TYR A O 1
ATOM 1453 N N . SER A 1 183 ? -11.729 2.204 24.171 1.00 81.00 183 SER A N 1
ATOM 1454 C CA . SER A 1 183 ? -10.410 2.842 24.142 1.00 81.00 183 SER A CA 1
ATOM 1455 C C . SER A 1 183 ? -9.513 2.188 25.186 1.00 81.00 183 SER A C 1
ATOM 1457 O O . SER A 1 183 ? -9.957 1.975 26.308 1.00 81.00 183 SER A O 1
ATOM 1459 N N . GLU A 1 184 ? -8.240 1.940 24.875 1.00 76.75 184 GLU A N 1
ATOM 1460 C CA . GLU A 1 184 ? -7.293 1.376 25.853 1.00 76.75 184 GLU A CA 1
ATOM 1461 C C . GLU A 1 184 ? -7.136 2.253 27.104 1.00 76.75 184 GLU A C 1
ATOM 1463 O O . GLU A 1 184 ? -6.965 1.741 28.206 1.00 76.75 184 GLU A O 1
ATOM 1468 N N . LYS A 1 185 ? -7.234 3.582 26.953 1.00 80.88 185 LYS A N 1
ATOM 1469 C CA . LYS A 1 185 ? -7.053 4.529 28.060 1.00 80.88 185 LYS A CA 1
ATOM 1470 C C . LYS A 1 185 ? -8.273 4.620 28.980 1.00 80.88 185 LYS A C 1
ATOM 1472 O O . LYS A 1 185 ? -8.110 4.764 30.185 1.00 80.88 185 LYS A O 1
ATOM 1477 N N . HIS A 1 186 ? -9.478 4.590 28.413 1.00 84.19 186 HIS A N 1
ATOM 1478 C CA . HIS A 1 186 ? -10.717 4.892 29.142 1.00 84.19 186 HIS A CA 1
ATOM 1479 C C . HIS A 1 186 ? -11.665 3.688 29.280 1.00 84.19 186 HIS A C 1
ATOM 1481 O O . HIS A 1 186 ? -12.582 3.725 30.094 1.00 84.19 186 HIS A O 1
ATOM 1487 N N . GLY A 1 187 ? -11.431 2.595 28.555 1.00 90.75 187 GLY A N 1
ATOM 1488 C CA . GLY A 1 187 ? -12.282 1.407 28.542 1.00 90.75 187 GLY A CA 1
ATOM 1489 C C . GLY A 1 187 ? -13.504 1.537 27.626 1.00 90.75 187 GLY A C 1
ATOM 1490 O O . GLY A 1 187 ? -13.478 2.251 26.619 1.00 90.75 187 GLY A O 1
ATOM 1491 N N . TYR A 1 188 ? -14.564 0.798 27.957 1.00 91.19 188 TYR A N 1
ATOM 1492 C CA . TYR A 1 188 ? -15.840 0.794 27.241 1.00 91.19 188 TYR A CA 1
ATOM 1493 C C . TYR A 1 188 ? -16.656 2.058 27.526 1.00 91.19 188 TYR A C 1
ATOM 1495 O O . TYR A 1 188 ? -16.784 2.469 28.674 1.00 91.19 188 TYR A O 1
ATOM 1503 N N . LYS A 1 189 ? -17.266 2.640 26.494 1.00 90.69 189 LYS A N 1
ATOM 1504 C CA . LYS A 1 189 ? -18.187 3.785 26.592 1.00 90.69 189 LYS A CA 1
ATOM 1505 C C . LYS A 1 189 ? -19.421 3.567 25.728 1.00 90.69 189 LYS A C 1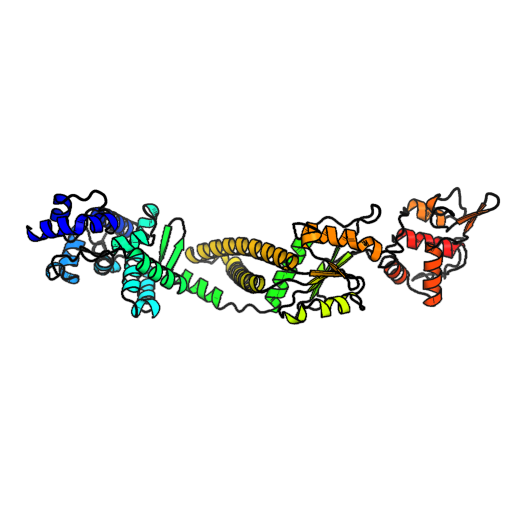
ATOM 1507 O O . LYS A 1 189 ? -19.359 2.816 24.751 1.00 90.69 189 LYS A O 1
ATOM 1512 N N . ILE A 1 190 ? -20.517 4.247 26.041 1.00 89.56 190 ILE A N 1
ATOM 1513 C CA . ILE A 1 190 ? -21.708 4.237 25.194 1.00 89.56 190 ILE A CA 1
ATOM 1514 C C . ILE A 1 190 ? -21.366 4.872 23.843 1.00 89.56 190 ILE A C 1
ATOM 1516 O O . ILE A 1 190 ? -20.785 5.959 23.769 1.00 89.56 190 ILE A O 1
ATOM 1520 N N . GLN A 1 191 ? -21.710 4.188 22.750 1.00 85.50 191 GLN A N 1
ATOM 1521 C CA . GLN A 1 191 ? -21.515 4.754 21.422 1.00 85.50 191 GLN A CA 1
ATOM 1522 C C . GLN A 1 191 ? -22.572 5.831 21.186 1.00 85.50 191 GLN A C 1
ATOM 1524 O O . GLN A 1 191 ? -23.769 5.547 21.174 1.00 85.50 191 GLN A O 1
ATOM 1529 N N . SER A 1 192 ? -22.131 7.075 20.990 1.00 81.88 192 SER A N 1
ATOM 1530 C CA . SER A 1 192 ? -23.042 8.191 20.737 1.00 81.88 192 SER A CA 1
ATOM 1531 C C . SER A 1 192 ? -23.831 7.980 19.445 1.00 81.88 192 SER A C 1
ATOM 1533 O O . SER A 1 192 ? -23.385 7.299 18.522 1.00 81.88 192 SER A O 1
ATOM 1535 N N . SER A 1 193 ? -24.987 8.635 19.338 1.00 79.69 193 SER A N 1
ATOM 1536 C CA . SER A 1 193 ? -25.801 8.608 18.114 1.00 79.69 193 SER A CA 1
ATOM 1537 C C . SER A 1 193 ? -25.008 9.017 16.870 1.00 79.69 193 SER A C 1
ATOM 1539 O O . SER A 1 193 ? -25.093 8.359 15.839 1.00 79.69 193 SER A O 1
ATOM 1541 N N . ALA A 1 194 ? -24.178 10.058 16.992 1.00 80.88 194 ALA A N 1
ATOM 1542 C CA . ALA A 1 194 ? -23.302 10.502 15.913 1.00 80.88 194 ALA A CA 1
ATOM 1543 C C . ALA A 1 194 ? -22.254 9.438 15.541 1.00 80.88 194 ALA A C 1
ATOM 1545 O O . ALA A 1 194 ? -21.950 9.285 14.363 1.00 80.88 194 ALA A O 1
ATOM 1546 N N . GLY A 1 195 ? -21.726 8.692 16.519 1.00 83.19 195 GLY A N 1
ATOM 1547 C CA . GLY A 1 195 ? -20.791 7.589 16.284 1.00 83.19 195 GLY A CA 1
ATOM 1548 C C . GLY A 1 195 ? -21.450 6.362 15.649 1.00 83.19 195 GLY A C 1
ATOM 1549 O O . GLY A 1 195 ? -20.856 5.727 14.781 1.00 83.19 195 GLY A O 1
ATOM 1550 N N . GLN A 1 196 ? -22.690 6.048 16.030 1.00 82.31 196 GLN A N 1
ATOM 1551 C CA . GLN A 1 196 ? -23.477 4.986 15.395 1.00 82.31 196 GLN A CA 1
ATOM 1552 C C . GLN A 1 196 ? -23.772 5.308 13.927 1.00 82.31 196 GLN A C 1
ATOM 1554 O O . GLN A 1 196 ? -23.587 4.459 13.057 1.00 82.31 196 GLN A O 1
ATOM 1559 N N . GLU A 1 197 ? -24.199 6.543 13.649 1.00 86.12 197 GLU A N 1
ATOM 1560 C CA . GLU A 1 197 ? -24.406 7.038 12.284 1.00 86.12 197 GLU A CA 1
ATOM 1561 C C . GLU A 1 197 ? -23.113 7.021 11.467 1.00 86.12 197 GLU A C 1
ATOM 1563 O O . GLU A 1 197 ? -23.144 6.608 10.314 1.00 86.12 197 GLU A O 1
ATOM 1568 N N . TRP A 1 198 ? -21.989 7.440 12.058 1.00 88.25 198 TRP A N 1
ATOM 1569 C CA . TRP A 1 198 ? -20.688 7.486 11.388 1.00 88.25 198 TRP A CA 1
ATOM 1570 C C . TRP A 1 198 ? -20.223 6.108 10.920 1.00 88.25 198 TRP A C 1
ATOM 1572 O O . TRP A 1 198 ? -19.849 5.939 9.762 1.00 88.25 198 TRP A O 1
ATOM 1582 N N . GLU A 1 199 ? -20.267 5.110 11.801 1.00 86.81 199 GLU A N 1
ATOM 1583 C CA . GLU A 1 199 ? -19.863 3.748 11.444 1.00 86.81 199 GLU A CA 1
ATOM 1584 C C . GLU A 1 199 ? -20.864 3.094 10.485 1.00 86.81 199 GLU A C 1
ATOM 1586 O O . GLU A 1 199 ? -20.440 2.428 9.546 1.00 86.81 199 GLU A O 1
ATOM 1591 N N . ARG A 1 200 ? -22.173 3.359 10.618 1.00 88.31 200 ARG A N 1
ATOM 1592 C CA . ARG A 1 200 ? -23.160 2.911 9.619 1.00 88.31 200 ARG A CA 1
ATOM 1593 C C . ARG A 1 200 ? -22.869 3.510 8.242 1.00 88.31 200 ARG A C 1
ATOM 1595 O O . ARG A 1 200 ? -22.810 2.781 7.259 1.00 88.31 200 ARG A O 1
ATOM 1602 N N . GLU A 1 201 ? -22.632 4.821 8.174 1.00 92.06 201 GLU A N 1
ATOM 1603 C CA . GLU A 1 201 ? -22.247 5.506 6.935 1.00 92.06 201 GLU A CA 1
ATOM 1604 C C . GLU A 1 201 ? -20.976 4.887 6.339 1.00 92.06 201 GLU A C 1
ATOM 1606 O O . GLU A 1 201 ? -20.895 4.692 5.127 1.00 92.06 201 GLU A O 1
ATOM 1611 N N . ARG A 1 202 ? -20.000 4.539 7.184 1.00 91.94 202 ARG A N 1
ATOM 1612 C CA . ARG A 1 202 ? -18.754 3.889 6.771 1.00 91.94 202 ARG A CA 1
ATOM 1613 C C . ARG A 1 202 ? -18.972 2.468 6.244 1.00 91.94 202 ARG A C 1
ATOM 1615 O O . ARG A 1 202 ? -18.337 2.088 5.260 1.00 91.94 202 ARG A O 1
ATOM 1622 N N . GLU A 1 203 ? -19.831 1.677 6.879 1.00 89.31 203 GLU A N 1
ATOM 1623 C CA . GLU A 1 203 ? -20.173 0.313 6.454 1.00 89.31 203 GLU A CA 1
ATOM 1624 C C . GLU A 1 203 ? -20.947 0.293 5.131 1.00 89.31 203 GLU A C 1
ATOM 1626 O O . GLU A 1 203 ? -20.643 -0.534 4.262 1.00 89.31 203 GLU A O 1
ATOM 1631 N N . ASP A 1 204 ? -21.857 1.255 4.949 1.00 92.50 204 ASP A N 1
ATOM 1632 C CA . ASP A 1 204 ? -22.667 1.446 3.739 1.00 92.50 204 ASP A CA 1
ATOM 1633 C C . ASP A 1 204 ? -21.827 1.845 2.512 1.00 92.50 204 ASP A C 1
ATOM 1635 O O . ASP A 1 204 ? -22.277 1.726 1.367 1.00 92.50 204 ASP A O 1
ATOM 1639 N N . ILE A 1 205 ? -20.580 2.293 2.711 1.00 92.50 205 ILE A N 1
ATOM 1640 C CA . ILE A 1 205 ? -19.648 2.541 1.610 1.00 92.50 205 ILE A CA 1
ATOM 1641 C C . ILE A 1 205 ? -19.259 1.206 0.959 1.00 92.50 205 ILE A C 1
ATOM 1643 O O . ILE A 1 205 ? -18.398 0.448 1.430 1.00 92.50 205 ILE A O 1
ATOM 1647 N N . GLY A 1 206 ? -19.882 0.952 -0.192 1.00 92.00 206 GLY A N 1
ATOM 1648 C CA . GLY A 1 206 ? -19.505 -0.106 -1.117 1.00 92.00 206 GLY A CA 1
ATOM 1649 C C . GLY A 1 206 ? -18.172 0.206 -1.795 1.00 92.00 206 GLY A C 1
ATOM 1650 O O . GLY A 1 206 ? -18.040 1.210 -2.495 1.00 92.00 206 GLY A O 1
ATOM 1651 N N . VAL A 1 207 ? -17.185 -0.673 -1.609 1.00 93.44 207 VAL A N 1
ATOM 1652 C CA . VAL A 1 207 ? -15.880 -0.579 -2.276 1.00 93.44 207 VAL A CA 1
ATOM 1653 C C . VAL A 1 207 ? -15.789 -1.634 -3.370 1.00 93.44 207 VAL A C 1
ATOM 1655 O O . VAL A 1 207 ? -15.870 -2.837 -3.112 1.00 93.44 207 VAL A O 1
ATOM 1658 N N . THR A 1 208 ? -15.605 -1.171 -4.601 1.00 92.69 208 THR A N 1
ATOM 1659 C CA . THR A 1 208 ? -15.512 -2.015 -5.797 1.00 92.69 208 THR A CA 1
ATOM 1660 C C . THR A 1 208 ? -14.133 -2.667 -5.941 1.00 92.69 208 THR A C 1
ATOM 1662 O O . THR A 1 208 ? -13.135 -2.210 -5.379 1.00 92.69 208 THR A O 1
ATOM 1665 N N . GLY A 1 209 ? -14.056 -3.739 -6.736 1.00 89.31 209 GLY A N 1
ATOM 1666 C CA . GLY A 1 209 ? -12.787 -4.404 -7.055 1.00 89.31 209 GLY A CA 1
ATOM 1667 C C . GLY A 1 209 ? -11.795 -3.512 -7.812 1.00 89.31 209 GLY A C 1
ATOM 1668 O O . GLY A 1 209 ? -10.589 -3.675 -7.630 1.00 89.31 209 GLY A O 1
ATOM 1669 N N . GLU A 1 210 ? -12.295 -2.558 -8.600 1.00 91.44 210 GLU A N 1
ATOM 1670 C CA . GLU A 1 210 ? -11.501 -1.541 -9.296 1.00 91.44 210 GLU A CA 1
ATOM 1671 C C . GLU A 1 210 ? -10.863 -0.560 -8.307 1.00 91.44 210 GLU A C 1
ATOM 1673 O O . GLU A 1 210 ? -9.662 -0.318 -8.371 1.00 91.44 210 GLU A O 1
ATOM 1678 N N . GLN A 1 211 ? -11.623 -0.073 -7.319 1.00 93.56 211 GLN A N 1
ATOM 1679 C CA . GLN A 1 211 ? -11.079 0.792 -6.264 1.00 93.56 211 GLN A CA 1
ATOM 1680 C C . GLN A 1 211 ? -9.980 0.092 -5.459 1.00 93.56 211 GLN A C 1
ATOM 1682 O O . GLN A 1 211 ? -8.973 0.714 -5.134 1.00 93.56 211 GLN A O 1
ATOM 1687 N N . VAL A 1 212 ? -10.133 -1.206 -5.178 1.00 93.81 212 VAL A N 1
ATOM 1688 C CA . VAL A 1 212 ? -9.068 -2.001 -4.546 1.00 93.81 212 VAL A CA 1
ATOM 1689 C C . VAL A 1 212 ? -7.822 -2.048 -5.434 1.00 93.81 212 VAL A C 1
ATOM 1691 O O . VAL A 1 212 ? -6.717 -1.820 -4.946 1.00 93.81 212 VAL A O 1
ATOM 1694 N N . ALA A 1 213 ? -7.982 -2.305 -6.734 1.00 93.19 213 ALA A N 1
ATOM 1695 C CA . ALA A 1 213 ? -6.861 -2.358 -7.670 1.00 93.19 213 ALA A CA 1
ATOM 1696 C C . ALA A 1 213 ? -6.143 -0.998 -7.791 1.00 93.19 213 ALA A C 1
ATOM 1698 O O . ALA A 1 213 ? -4.916 -0.950 -7.848 1.00 93.19 213 ALA A O 1
ATOM 1699 N N . GLU A 1 214 ? -6.888 0.107 -7.748 1.00 94.50 214 GLU A N 1
ATOM 1700 C CA . GLU A 1 214 ? -6.353 1.471 -7.725 1.00 94.50 214 GLU A CA 1
ATOM 1701 C C . GLU A 1 214 ? -5.554 1.783 -6.454 1.00 94.50 214 GLU A C 1
ATOM 1703 O O . GLU A 1 214 ? -4.468 2.364 -6.537 1.00 94.50 214 GLU A O 1
ATOM 1708 N N . VAL A 1 215 ? -6.034 1.341 -5.287 1.00 95.56 215 VAL A N 1
ATOM 1709 C CA . VAL A 1 215 ? -5.286 1.444 -4.024 1.00 95.56 215 VAL A CA 1
ATOM 1710 C C . VAL A 1 215 ? -3.960 0.687 -4.130 1.00 95.56 215 VAL A C 1
ATOM 1712 O O . VAL A 1 215 ? -2.904 1.253 -3.841 1.00 95.56 215 VAL A O 1
ATOM 1715 N N . VAL A 1 216 ? -3.985 -0.558 -4.619 1.00 95.88 216 VAL A N 1
ATOM 1716 C CA . VAL A 1 216 ? -2.768 -1.363 -4.833 1.00 95.88 216 VAL A CA 1
ATOM 1717 C C . VAL A 1 216 ? -1.824 -0.683 -5.826 1.00 95.88 216 VAL A C 1
ATOM 1719 O O . VAL A 1 216 ? -0.623 -0.609 -5.572 1.00 95.88 216 VAL A O 1
ATOM 1722 N N . ARG A 1 217 ? -2.347 -0.118 -6.922 1.00 95.88 217 ARG A N 1
ATOM 1723 C CA . ARG A 1 217 ? -1.557 0.633 -7.910 1.00 95.88 217 ARG A CA 1
ATOM 1724 C C . ARG A 1 217 ? -0.843 1.828 -7.285 1.00 95.88 217 ARG A C 1
ATOM 1726 O O . ARG A 1 217 ? 0.333 2.049 -7.568 1.00 95.88 217 ARG A O 1
ATOM 1733 N N . GLY A 1 218 ? -1.546 2.587 -6.443 1.00 95.50 218 GLY A N 1
ATOM 1734 C CA . GLY A 1 218 ? -0.975 3.706 -5.693 1.00 95.50 218 GLY A CA 1
ATOM 1735 C C . GLY A 1 218 ? 0.172 3.255 -4.790 1.00 95.50 218 GLY A C 1
ATOM 1736 O O . GLY A 1 218 ? 1.262 3.821 -4.857 1.00 95.50 218 GLY A O 1
ATOM 1737 N N . LYS A 1 219 ? -0.027 2.171 -4.032 1.00 95.81 219 LYS A N 1
ATOM 1738 C CA . LYS A 1 219 ? 1.006 1.637 -3.130 1.00 95.81 219 LYS A CA 1
ATOM 1739 C C . LYS A 1 219 ? 2.202 1.042 -3.859 1.00 95.81 219 LYS A C 1
ATOM 1741 O O . LYS A 1 219 ? 3.332 1.271 -3.443 1.00 95.81 219 LYS A O 1
ATOM 1746 N N . LEU A 1 220 ? 2.002 0.384 -4.997 1.00 96.31 220 LEU A N 1
ATOM 1747 C CA . LEU A 1 220 ? 3.113 -0.057 -5.846 1.00 96.31 220 LEU A CA 1
ATOM 1748 C C . LEU A 1 220 ? 3.929 1.118 -6.394 1.00 96.31 220 LEU A C 1
ATOM 1750 O O . LEU A 1 220 ? 5.151 1.029 -6.452 1.00 96.31 220 LEU A O 1
ATOM 1754 N N . ARG A 1 221 ? 3.283 2.236 -6.750 1.00 95.62 221 ARG A N 1
ATOM 1755 C CA . ARG A 1 221 ? 3.988 3.453 -7.182 1.00 95.62 221 ARG A CA 1
ATOM 1756 C C . ARG A 1 221 ? 4.862 4.029 -6.069 1.00 95.62 221 ARG A C 1
ATOM 1758 O O . ARG A 1 221 ? 5.998 4.403 -6.336 1.00 95.62 221 ARG A O 1
ATOM 1765 N N . GLU A 1 222 ? 4.353 4.079 -4.840 1.00 94.44 222 GLU A N 1
ATOM 1766 C CA . GLU A 1 222 ? 5.131 4.505 -3.668 1.00 94.44 222 GLU A CA 1
ATOM 1767 C C . GLU A 1 222 ? 6.325 3.566 -3.422 1.00 94.44 222 GLU A C 1
ATOM 1769 O O . GLU A 1 222 ? 7.457 4.026 -3.273 1.00 94.44 222 GLU A O 1
ATOM 1774 N N . LEU A 1 223 ? 6.096 2.249 -3.468 1.00 93.94 223 LEU A N 1
ATOM 1775 C CA . LEU A 1 223 ? 7.134 1.235 -3.258 1.00 93.94 223 LEU A CA 1
ATOM 1776 C C . LEU A 1 223 ? 8.233 1.260 -4.331 1.00 93.94 223 LEU A C 1
ATOM 1778 O O . LEU A 1 223 ? 9.392 1.015 -4.008 1.00 93.94 223 LEU A O 1
ATOM 1782 N N . LEU A 1 224 ? 7.904 1.575 -5.588 1.00 91.69 224 LEU A N 1
ATOM 1783 C CA . LEU A 1 224 ? 8.882 1.733 -6.675 1.00 91.69 224 LEU A CA 1
ATOM 1784 C C . LEU A 1 224 ? 9.719 3.015 -6.572 1.00 91.69 224 LEU A C 1
ATOM 1786 O O . LEU A 1 224 ? 10.791 3.089 -7.173 1.00 91.69 224 LEU A O 1
ATOM 1790 N N . GLY A 1 225 ? 9.257 4.011 -5.811 1.00 88.00 225 GLY A N 1
ATOM 1791 C CA . GLY A 1 225 ? 10.016 5.232 -5.543 1.00 88.00 225 GLY A CA 1
ATOM 1792 C C . GLY A 1 225 ? 11.168 5.042 -4.549 1.00 88.00 225 GLY A C 1
ATOM 1793 O O . GLY A 1 225 ? 12.063 5.881 -4.500 1.00 88.00 225 GLY A O 1
ATOM 1794 N N . ALA A 1 226 ? 11.153 3.959 -3.768 1.00 83.44 226 ALA A N 1
ATOM 1795 C CA . ALA A 1 226 ? 12.148 3.663 -2.739 1.00 83.44 226 ALA A CA 1
ATOM 1796 C C . ALA A 1 226 ? 13.461 3.000 -3.227 1.00 83.44 226 ALA A C 1
ATOM 1798 O O . ALA A 1 226 ? 14.516 3.379 -2.717 1.00 83.44 226 ALA A O 1
ATOM 1799 N N . PRO A 1 227 ? 13.463 1.995 -4.130 1.00 84.69 227 PRO A N 1
ATOM 1800 C CA . PRO A 1 227 ? 14.685 1.300 -4.528 1.00 84.69 227 PRO A CA 1
ATOM 1801 C C . PRO A 1 227 ? 15.613 2.151 -5.396 1.00 84.69 227 PRO A C 1
ATOM 1803 O O . PRO A 1 227 ? 15.179 2.938 -6.240 1.00 84.69 227 PRO A O 1
ATOM 1806 N N . ASP A 1 228 ? 16.913 1.878 -5.272 1.00 92.50 228 ASP A N 1
ATOM 1807 C CA . ASP A 1 228 ? 17.908 2.349 -6.227 1.00 92.50 228 ASP A CA 1
ATOM 1808 C C . ASP A 1 228 ? 17.647 1.802 -7.640 1.00 92.50 228 ASP A C 1
ATOM 1810 O O . ASP A 1 228 ? 16.939 0.813 -7.868 1.00 92.50 228 ASP A O 1
ATOM 1814 N N . ARG A 1 229 ? 18.269 2.453 -8.622 1.00 94.56 229 ARG A N 1
ATOM 1815 C CA . ARG A 1 229 ? 18.265 1.980 -10.007 1.00 94.56 229 ARG A CA 1
ATOM 1816 C C . ARG A 1 229 ? 19.219 0.793 -10.162 1.00 94.56 229 ARG A C 1
ATOM 1818 O O . ARG A 1 229 ? 20.374 0.911 -9.736 1.00 94.56 229 ARG A O 1
ATOM 1825 N N . PRO A 1 230 ? 18.801 -0.308 -10.809 1.00 95.56 230 PRO A N 1
ATOM 1826 C CA . PRO A 1 230 ? 19.693 -1.411 -11.115 1.00 95.56 230 PRO A CA 1
ATOM 1827 C C . PRO A 1 230 ? 20.781 -0.928 -12.078 1.00 95.56 230 PRO A C 1
ATOM 1829 O O . PRO A 1 230 ? 20.574 -0.005 -12.874 1.00 95.56 230 PRO A O 1
ATOM 1832 N N . ARG A 1 231 ? 21.974 -1.508 -11.962 1.00 94.75 231 ARG A N 1
ATOM 1833 C CA . ARG A 1 231 ? 23.162 -1.062 -12.691 1.00 94.75 231 ARG A CA 1
ATOM 1834 C C . ARG A 1 231 ? 23.747 -2.194 -13.508 1.00 94.75 231 ARG A C 1
ATOM 1836 O O . ARG A 1 231 ? 23.996 -3.278 -12.991 1.00 94.75 231 ARG A O 1
ATOM 1843 N N . TYR A 1 232 ? 24.064 -1.898 -14.762 1.00 93.50 232 TYR A N 1
ATOM 1844 C CA . TYR A 1 232 ? 24.843 -2.786 -15.613 1.00 93.50 232 TYR A CA 1
ATOM 1845 C C . TYR A 1 232 ? 26.054 -2.037 -16.140 1.00 93.50 232 TYR A C 1
ATOM 1847 O O . TYR A 1 232 ? 25.918 -0.946 -16.692 1.00 93.50 232 TYR A O 1
ATOM 1855 N N . LYS A 1 233 ? 27.248 -2.598 -15.898 1.00 89.69 233 LYS A N 1
ATOM 1856 C CA . LYS A 1 233 ? 28.533 -2.006 -16.307 1.00 89.69 233 LYS A CA 1
ATOM 1857 C C . LYS A 1 233 ? 28.656 -0.524 -15.898 1.00 89.69 233 LYS A C 1
ATOM 1859 O O . LYS A 1 233 ? 29.049 0.337 -16.671 1.00 89.69 233 LYS A O 1
ATOM 1864 N N . GLY A 1 234 ? 28.239 -0.217 -14.667 1.00 86.50 234 GLY A N 1
ATOM 1865 C CA . GLY A 1 234 ? 28.278 1.131 -14.082 1.00 86.50 234 GLY A CA 1
ATOM 1866 C C . GLY A 1 234 ? 27.102 2.052 -14.441 1.00 86.50 234 GLY A C 1
ATOM 1867 O O . GLY A 1 234 ? 26.800 2.961 -13.660 1.00 86.50 234 GLY A O 1
ATOM 1868 N N . ARG A 1 235 ? 26.378 1.799 -15.542 1.00 89.56 235 ARG A N 1
ATOM 1869 C CA . ARG A 1 235 ? 25.225 2.613 -15.962 1.00 89.56 235 ARG A CA 1
ATOM 1870 C C . ARG A 1 235 ? 23.964 2.248 -15.166 1.00 89.56 235 ARG A C 1
ATOM 1872 O O . ARG A 1 235 ? 23.633 1.065 -15.099 1.00 89.56 235 ARG A O 1
ATOM 1879 N N . PRO A 1 236 ? 23.248 3.227 -14.580 1.00 92.62 236 PRO A N 1
ATOM 1880 C CA . PRO A 1 236 ? 21.953 2.995 -13.947 1.00 92.62 236 PRO A CA 1
ATOM 1881 C C . PRO A 1 236 ? 20.821 2.927 -14.981 1.00 92.62 236 PRO A C 1
ATOM 1883 O O . PRO A 1 236 ? 20.768 3.754 -15.889 1.00 92.62 236 PRO A O 1
ATOM 1886 N N . PHE A 1 237 ? 19.889 1.996 -14.790 1.00 93.12 237 PHE A N 1
ATOM 1887 C CA . PHE A 1 237 ? 18.706 1.807 -15.630 1.00 93.12 237 PHE A CA 1
ATOM 1888 C C . PHE A 1 237 ? 17.457 2.218 -14.838 1.00 93.12 237 PHE A C 1
ATOM 1890 O O . PHE A 1 237 ? 17.291 1.776 -13.701 1.00 93.12 237 PHE A O 1
ATOM 1897 N N . PRO A 1 238 ? 16.593 3.098 -15.360 1.00 94.12 238 PRO A N 1
ATOM 1898 C CA . PRO A 1 238 ? 15.373 3.483 -14.661 1.00 94.12 238 PRO A CA 1
ATOM 1899 C C . PRO A 1 238 ? 14.346 2.349 -14.627 1.00 94.12 238 PRO A C 1
ATOM 1901 O O . PRO A 1 238 ? 14.343 1.458 -15.474 1.00 94.12 238 PRO A O 1
ATOM 1904 N N . TRP A 1 239 ? 13.444 2.420 -13.653 1.00 94.94 239 TRP A N 1
ATOM 1905 C CA . TRP A 1 239 ? 12.291 1.533 -13.563 1.00 94.94 239 TRP A CA 1
ATOM 1906 C C . TRP A 1 239 ? 11.133 2.062 -14.409 1.00 94.94 239 TRP A C 1
ATOM 1908 O O . TRP A 1 239 ? 10.789 3.243 -14.336 1.00 94.94 239 TRP A O 1
ATOM 1918 N N . SER A 1 240 ? 10.510 1.165 -15.165 1.00 95.12 240 SER A N 1
ATOM 1919 C CA . SER A 1 240 ? 9.172 1.338 -15.733 1.00 95.12 240 SER A CA 1
ATOM 1920 C C . SER A 1 240 ? 8.277 0.254 -15.150 1.00 95.12 240 SER A C 1
ATOM 1922 O O . SER A 1 240 ? 8.759 -0.845 -14.871 1.00 95.12 240 SER A O 1
ATOM 1924 N N . ALA A 1 241 ? 6.999 0.541 -14.911 1.00 96.56 241 ALA A N 1
ATOM 1925 C CA . ALA A 1 241 ? 6.123 -0.439 -14.288 1.00 96.56 241 ALA A CA 1
ATOM 1926 C C . ALA A 1 241 ? 4.672 -0.384 -14.755 1.00 96.56 241 ALA A C 1
ATOM 1928 O O . ALA A 1 241 ? 4.073 0.689 -14.884 1.00 96.56 241 ALA A O 1
ATOM 1929 N N . PHE A 1 242 ? 4.091 -1.572 -14.899 1.00 96.75 242 PHE A N 1
ATOM 1930 C CA . PHE A 1 242 ? 2.689 -1.803 -15.227 1.00 96.75 242 PHE A CA 1
ATOM 1931 C C . PHE A 1 242 ? 2.018 -2.681 -14.171 1.00 96.75 242 PHE A C 1
ATOM 1933 O O . PHE A 1 242 ? 2.682 -3.441 -13.469 1.00 96.75 242 PHE A O 1
ATOM 1940 N N . LEU A 1 243 ? 0.696 -2.577 -14.070 1.00 96.88 243 LEU A N 1
ATOM 1941 C CA . LEU A 1 243 ? -0.149 -3.413 -13.229 1.00 96.88 243 LEU A CA 1
ATOM 1942 C C . LEU A 1 243 ? -1.272 -4.018 -14.070 1.00 96.88 243 LEU A C 1
ATOM 1944 O O . LEU A 1 243 ? -1.998 -3.303 -14.762 1.00 96.88 243 LEU A O 1
ATOM 1948 N N . THR A 1 244 ? -1.452 -5.329 -13.947 1.00 95.31 244 THR A N 1
ATOM 1949 C CA . THR A 1 244 ? -2.624 -6.046 -14.453 1.00 95.31 244 THR A CA 1
ATOM 1950 C C . THR A 1 244 ? -3.273 -6.835 -13.320 1.00 95.31 244 THR A C 1
ATOM 1952 O O . THR A 1 244 ? -2.585 -7.586 -12.627 1.00 95.31 244 THR A O 1
ATOM 1955 N N . ASP A 1 245 ? -4.592 -6.711 -13.150 1.00 91.81 245 ASP A N 1
ATOM 1956 C CA . ASP A 1 245 ? -5.356 -7.418 -12.102 1.00 91.81 245 ASP A CA 1
ATOM 1957 C C . ASP A 1 245 ? -6.204 -8.592 -12.637 1.00 91.81 245 ASP A C 1
ATOM 1959 O O . ASP A 1 245 ? -6.956 -9.229 -11.897 1.00 91.81 245 ASP A O 1
ATOM 1963 N N . GLY A 1 246 ? -6.113 -8.856 -13.944 1.00 85.56 246 GLY A N 1
ATOM 1964 C CA . GLY A 1 246 ? -6.859 -9.911 -14.631 1.00 85.56 246 GLY A CA 1
ATOM 1965 C C . GLY A 1 246 ? -8.334 -9.589 -14.887 1.00 85.56 246 GLY A C 1
ATOM 1966 O O . GLY A 1 246 ? -9.033 -10.432 -15.446 1.00 85.56 246 GLY A O 1
ATOM 1967 N N . ARG A 1 247 ? -8.826 -8.400 -14.504 1.00 85.19 247 ARG A N 1
ATOM 1968 C CA . ARG A 1 247 ? -10.247 -8.033 -14.632 1.00 85.19 247 ARG A CA 1
ATOM 1969 C C . ARG A 1 247 ? -10.483 -6.608 -15.126 1.00 85.19 247 ARG A C 1
ATOM 1971 O O . ARG A 1 247 ? -11.171 -6.431 -16.122 1.00 85.19 247 ARG A O 1
ATOM 1978 N N . HIS A 1 248 ? -9.990 -5.616 -14.392 1.00 81.62 248 HIS A N 1
ATOM 1979 C CA . HIS A 1 248 ? -10.287 -4.196 -14.592 1.00 81.62 248 HIS A CA 1
ATOM 1980 C C . HIS A 1 248 ? -9.080 -3.431 -15.137 1.00 81.62 248 HIS A C 1
ATOM 1982 O O . HIS A 1 248 ? -9.218 -2.586 -16.017 1.00 81.62 248 HIS A O 1
ATOM 1988 N N . LEU A 1 249 ? -7.890 -3.729 -14.615 1.00 86.50 249 LEU A N 1
ATOM 1989 C CA . LEU A 1 249 ? -6.639 -3.106 -15.014 1.00 86.50 249 LEU A CA 1
ATOM 1990 C C . LEU A 1 249 ? -5.890 -4.036 -15.963 1.00 86.50 249 LEU A C 1
ATOM 1992 O O . LEU A 1 249 ? -5.568 -5.174 -15.615 1.00 86.50 249 LEU A O 1
ATOM 1996 N N . HIS A 1 250 ? -5.567 -3.513 -17.141 1.00 89.69 250 HIS A N 1
ATOM 1997 C CA . HIS A 1 250 ? -4.744 -4.172 -18.148 1.00 89.69 250 HIS A CA 1
ATOM 1998 C C . HIS A 1 250 ? -3.608 -3.238 -18.535 1.00 89.69 250 HIS A C 1
ATOM 2000 O O . HIS A 1 250 ? -3.869 -2.133 -19.008 1.00 89.69 250 HIS A O 1
ATOM 2006 N N . ASP A 1 251 ? -2.367 -3.667 -18.288 1.00 90.38 251 ASP A N 1
ATOM 2007 C CA . ASP A 1 251 ? -1.158 -2.865 -18.513 1.00 90.38 251 ASP A CA 1
ATOM 2008 C C . ASP A 1 251 ? -1.311 -1.417 -17.996 1.00 90.38 251 ASP A C 1
ATOM 2010 O O . ASP A 1 251 ? -0.899 -0.437 -18.622 1.00 90.38 251 ASP A O 1
ATOM 2014 N N . ALA A 1 252 ? -1.933 -1.265 -16.821 1.00 93.31 252 ALA A N 1
ATOM 2015 C CA . ALA A 1 252 ? -2.160 0.037 -16.219 1.00 93.31 252 ALA A CA 1
ATOM 2016 C C . ALA A 1 252 ? -0.830 0.601 -15.718 1.00 93.31 252 ALA A C 1
ATOM 2018 O O . ALA A 1 252 ? -0.137 -0.026 -14.916 1.00 93.31 252 ALA A O 1
ATOM 2019 N N . ARG A 1 253 ? -0.461 1.798 -16.177 1.00 93.94 253 ARG A N 1
ATOM 2020 C CA . ARG A 1 253 ? 0.843 2.394 -15.866 1.00 93.94 253 ARG A CA 1
ATOM 2021 C C . ARG A 1 253 ? 0.965 2.736 -14.376 1.00 93.94 253 ARG A C 1
ATOM 2023 O O . ARG A 1 253 ? 0.179 3.515 -13.832 1.00 93.94 253 ARG A O 1
ATOM 2030 N N . VAL A 1 254 ? 1.982 2.176 -13.727 1.00 93.81 254 VAL A N 1
ATOM 2031 C CA . VAL A 1 254 ? 2.341 2.456 -12.328 1.00 93.81 254 VAL A CA 1
ATOM 2032 C C . VAL A 1 254 ? 3.394 3.558 -12.280 1.00 93.81 254 VAL A C 1
ATOM 2034 O O . VAL A 1 254 ? 3.186 4.567 -11.603 1.00 93.81 254 VAL A O 1
ATOM 2037 N N . GLN A 1 255 ? 4.474 3.392 -13.048 1.00 91.38 255 GLN A N 1
ATOM 2038 C CA . GLN A 1 255 ? 5.589 4.330 -13.167 1.00 91.38 255 GLN A CA 1
ATOM 2039 C C . GLN A 1 255 ? 6.091 4.358 -14.609 1.00 91.38 255 GLN A C 1
ATOM 2041 O O . GLN A 1 255 ? 6.151 3.320 -15.263 1.00 91.38 255 GLN A O 1
ATOM 2046 N N . ASP A 1 256 ? 6.444 5.550 -15.084 1.00 86.50 256 ASP A N 1
ATOM 2047 C CA . ASP A 1 256 ? 6.954 5.766 -16.433 1.00 86.50 256 ASP A CA 1
ATOM 2048 C C . ASP A 1 256 ? 8.436 6.142 -16.417 1.00 86.50 256 ASP A C 1
ATOM 2050 O O . ASP A 1 256 ? 8.911 6.805 -15.489 1.00 86.50 256 ASP A O 1
ATOM 2054 N N . SER A 1 257 ? 9.137 5.781 -17.487 1.00 83.56 257 SER A N 1
ATOM 2055 C CA . SER A 1 257 ? 10.500 6.219 -17.763 1.00 83.56 257 SER A CA 1
ATOM 2056 C C . SER A 1 257 ? 10.538 6.863 -19.140 1.00 83.56 257 SER A C 1
ATOM 2058 O O . SER A 1 257 ? 10.062 6.290 -20.112 1.00 83.56 257 SER A O 1
ATOM 2060 N N . ARG A 1 258 ? 11.152 8.046 -19.233 1.00 78.81 258 ARG A N 1
ATOM 2061 C CA . ARG A 1 258 ? 11.443 8.691 -20.526 1.00 78.81 258 ARG A CA 1
ATOM 2062 C C . ARG A 1 258 ? 12.676 8.106 -21.220 1.00 78.81 258 ARG A C 1
ATOM 2064 O O . ARG A 1 258 ? 12.953 8.465 -22.356 1.00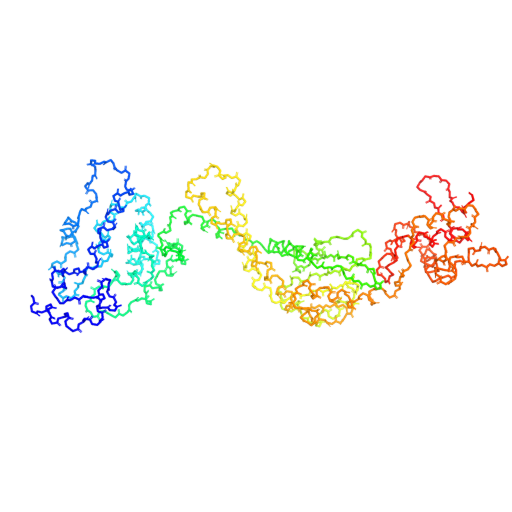 78.81 258 ARG A O 1
ATOM 2071 N N . ASP A 1 259 ? 13.441 7.281 -20.512 1.00 80.81 259 ASP A N 1
ATOM 2072 C CA . ASP A 1 259 ? 14.574 6.547 -21.066 1.00 80.81 259 ASP A CA 1
ATOM 2073 C C . ASP A 1 259 ? 14.073 5.202 -21.601 1.00 80.81 259 ASP A C 1
ATOM 2075 O O . ASP A 1 259 ? 13.463 4.432 -20.852 1.00 80.81 259 ASP A O 1
ATOM 2079 N N . GLU A 1 260 ? 14.358 4.946 -22.876 1.00 83.81 260 GLU A N 1
ATOM 2080 C CA . GLU A 1 260 ? 14.032 3.711 -23.598 1.00 83.81 260 GLU A CA 1
ATOM 2081 C C . GLU A 1 260 ? 14.757 2.489 -23.007 1.00 83.81 260 GLU A C 1
ATOM 2083 O O . GLU A 1 260 ? 14.276 1.362 -23.099 1.00 83.81 260 GLU A O 1
ATOM 2088 N N . SER A 1 261 ? 15.883 2.710 -22.320 1.00 87.25 261 SER A N 1
ATOM 2089 C CA . SER A 1 261 ? 16.649 1.672 -21.624 1.00 87.25 261 SER A CA 1
ATOM 2090 C C . SER A 1 261 ? 16.128 1.410 -20.203 1.00 87.25 261 SER A C 1
ATOM 2092 O O . SER A 1 261 ? 16.887 1.322 -19.241 1.00 87.25 261 SER A O 1
ATOM 2094 N N . ALA A 1 262 ? 14.811 1.308 -20.027 1.00 92.38 262 ALA A N 1
ATOM 2095 C CA . ALA A 1 262 ? 14.217 1.016 -18.724 1.00 92.38 262 ALA A CA 1
ATOM 2096 C C . ALA A 1 262 ? 14.197 -0.491 -18.414 1.00 92.38 262 ALA A C 1
ATOM 2098 O O . ALA A 1 262 ? 14.055 -1.334 -19.302 1.00 92.38 262 ALA A O 1
ATOM 2099 N N . VAL A 1 263 ? 14.275 -0.852 -17.132 1.00 95.31 263 VAL A N 1
ATOM 2100 C CA . VAL A 1 263 ? 13.859 -2.184 -16.678 1.00 95.31 263 VAL A CA 1
ATOM 2101 C C . VAL A 1 263 ? 12.360 -2.131 -16.417 1.00 95.31 263 VAL A C 1
ATOM 2103 O O . VAL A 1 263 ? 11.904 -1.433 -15.510 1.00 95.31 263 VAL A O 1
ATOM 2106 N N . THR A 1 264 ? 11.592 -2.851 -17.234 1.00 95.81 264 THR A N 1
ATOM 2107 C CA . THR A 1 264 ? 10.130 -2.875 -17.125 1.00 95.81 264 THR A CA 1
ATOM 2108 C C . THR A 1 264 ? 9.682 -3.992 -16.194 1.00 95.81 264 THR A C 1
ATOM 2110 O O . THR A 1 264 ? 9.959 -5.162 -16.452 1.00 95.81 264 THR A O 1
ATOM 2113 N N . VAL A 1 265 ? 8.960 -3.628 -15.138 1.00 97.38 265 VAL A N 1
ATOM 2114 C CA . VAL A 1 265 ? 8.333 -4.545 -14.184 1.00 97.38 265 VAL A CA 1
ATOM 2115 C C . VAL A 1 265 ? 6.845 -4.636 -14.483 1.00 97.38 265 VAL A C 1
ATOM 2117 O O . VAL A 1 265 ? 6.168 -3.628 -14.665 1.00 97.38 265 VAL A O 1
ATOM 2120 N N . ASP A 1 266 ? 6.311 -5.843 -14.521 1.00 97.12 266 ASP A N 1
ATOM 2121 C CA . ASP A 1 266 ? 4.904 -6.084 -14.798 1.00 97.12 266 ASP A CA 1
ATOM 2122 C C . ASP A 1 266 ? 4.274 -6.806 -13.606 1.00 97.12 266 ASP A C 1
ATOM 2124 O O . ASP A 1 266 ? 4.441 -8.015 -13.416 1.00 97.12 266 ASP A O 1
ATOM 2128 N N . PHE A 1 267 ? 3.596 -6.034 -12.759 1.00 98.00 267 PHE A N 1
ATOM 2129 C CA . PHE A 1 267 ? 2.932 -6.536 -11.566 1.00 98.00 267 PHE A CA 1
ATOM 2130 C C . PHE A 1 267 ? 1.623 -7.230 -11.943 1.00 98.00 267 PHE A C 1
ATOM 2132 O O . PHE A 1 267 ? 0.742 -6.653 -12.586 1.00 98.00 267 PHE A O 1
ATOM 2139 N N . ARG A 1 268 ? 1.464 -8.473 -11.489 1.00 97.00 268 ARG A N 1
ATOM 2140 C CA . ARG A 1 268 ? 0.270 -9.291 -11.714 1.00 97.00 268 ARG A CA 1
ATOM 2141 C C . ARG A 1 268 ? -0.462 -9.489 -10.393 1.00 97.00 268 ARG A C 1
ATOM 2143 O O . ARG A 1 268 ? -0.116 -10.368 -9.605 1.00 97.00 268 ARG A O 1
ATOM 2150 N N . PHE A 1 269 ? -1.479 -8.661 -10.158 1.00 96.31 269 PHE A N 1
ATOM 2151 C CA . PHE A 1 269 ? -2.340 -8.716 -8.973 1.00 96.31 269 PHE A CA 1
ATOM 2152 C C . PHE A 1 269 ? -3.544 -9.635 -9.224 1.00 96.31 269 PHE A C 1
ATOM 2154 O O . PHE A 1 269 ? -4.674 -9.188 -9.408 1.00 96.31 269 PHE A O 1
ATOM 2161 N N . LEU A 1 270 ? -3.282 -10.939 -9.305 1.00 94.50 270 LEU A N 1
ATOM 2162 C CA . LEU A 1 270 ? -4.276 -11.943 -9.689 1.00 94.50 270 LEU A CA 1
ATOM 2163 C C . LEU A 1 270 ? -4.922 -12.577 -8.458 1.00 94.50 270 LEU A C 1
ATOM 2165 O O . LEU A 1 270 ? -4.239 -13.081 -7.569 1.00 94.50 270 LEU A O 1
ATOM 2169 N N . ARG A 1 271 ? -6.256 -12.593 -8.431 1.00 90.75 271 ARG A N 1
ATOM 2170 C CA . ARG A 1 271 ? -7.039 -13.097 -7.290 1.00 90.75 271 ARG A CA 1
ATOM 2171 C C . ARG A 1 271 ? -7.167 -14.619 -7.297 1.00 90.75 271 ARG A C 1
ATOM 2173 O O . ARG A 1 271 ? -7.075 -15.263 -6.253 1.00 90.75 271 ARG A O 1
ATOM 2180 N N . ALA A 1 272 ? -7.380 -15.210 -8.472 1.00 91.25 272 ALA A N 1
ATOM 2181 C CA . ALA A 1 272 ? -7.567 -16.650 -8.594 1.00 91.25 272 ALA A CA 1
ATOM 2182 C C . ALA A 1 272 ? -6.233 -17.389 -8.426 1.00 91.25 272 ALA A C 1
ATOM 2184 O O . ALA A 1 272 ? -5.195 -16.965 -8.932 1.00 91.25 272 ALA A O 1
ATOM 2185 N N . ARG A 1 273 ? -6.248 -18.515 -7.705 1.00 91.00 273 ARG A N 1
ATOM 2186 C CA . ARG A 1 273 ? -5.047 -19.341 -7.505 1.00 91.00 273 ARG A CA 1
ATOM 2187 C C . ARG A 1 273 ? -4.536 -19.934 -8.819 1.00 91.00 273 ARG A C 1
ATOM 2189 O O . ARG A 1 273 ? -3.332 -19.929 -9.047 1.00 91.00 273 ARG A O 1
ATOM 2196 N N . ASP A 1 274 ? -5.440 -20.373 -9.689 1.00 91.88 274 ASP A N 1
ATOM 2197 C CA . ASP A 1 274 ? -5.079 -21.011 -10.961 1.00 91.88 274 ASP A CA 1
ATOM 2198 C C . ASP A 1 274 ? -4.412 -20.027 -11.934 1.00 91.88 274 ASP A C 1
ATOM 2200 O O . ASP A 1 274 ? -3.492 -20.392 -12.661 1.00 91.88 274 ASP A O 1
ATOM 2204 N N . GLU A 1 275 ? -4.796 -18.748 -11.887 1.00 91.88 275 GLU A N 1
ATOM 2205 C CA . GLU A 1 275 ? -4.161 -17.681 -12.674 1.00 91.88 275 GLU A CA 1
ATOM 2206 C C . GLU A 1 275 ? -2.723 -17.385 -12.223 1.00 91.88 275 GLU A C 1
ATOM 2208 O O . GLU A 1 275 ? -1.936 -16.836 -12.993 1.00 91.88 275 GLU A O 1
ATOM 2213 N N . ARG A 1 276 ? -2.360 -17.756 -10.989 1.00 93.81 276 ARG A N 1
ATOM 2214 C CA . ARG A 1 276 ? -1.023 -17.560 -10.405 1.00 93.81 276 ARG A CA 1
ATOM 2215 C C . ARG A 1 276 ? -0.095 -18.764 -10.589 1.00 93.81 276 ARG A C 1
ATOM 2217 O O . ARG A 1 276 ? 1.048 -18.713 -10.150 1.00 93.81 276 ARG A O 1
ATOM 2224 N N . ALA A 1 277 ? -0.556 -19.845 -11.218 1.00 93.38 277 ALA A N 1
ATOM 2225 C CA . ALA A 1 277 ? 0.213 -21.080 -11.332 1.00 93.38 277 ALA A CA 1
ATOM 2226 C C . ALA A 1 277 ? 1.518 -20.905 -12.135 1.00 93.38 277 ALA A C 1
ATOM 2228 O O . ALA A 1 277 ? 1.527 -20.322 -13.222 1.00 93.38 277 ALA A O 1
ATOM 2229 N N . ASN A 1 278 ? 2.612 -21.498 -11.643 1.00 92.88 278 ASN A N 1
ATOM 2230 C CA . ASN A 1 278 ? 3.939 -21.378 -12.261 1.00 92.88 278 ASN A CA 1
ATOM 2231 C C . ASN A 1 278 ? 3.971 -21.868 -13.712 1.00 92.88 278 ASN A C 1
ATOM 2233 O O . ASN A 1 278 ? 4.645 -21.274 -14.548 1.00 92.88 278 ASN A O 1
ATOM 2237 N N . THR A 1 279 ? 3.223 -22.924 -14.038 1.00 92.81 279 THR A N 1
ATOM 2238 C CA . THR A 1 279 ? 3.146 -23.476 -15.401 1.00 92.81 279 THR A CA 1
ATOM 2239 C C . THR A 1 279 ? 2.652 -22.447 -16.419 1.00 92.81 279 THR A C 1
ATOM 2241 O O . THR A 1 279 ? 3.161 -22.405 -17.537 1.00 92.81 279 THR A O 1
ATOM 2244 N N . VAL A 1 280 ? 1.715 -21.580 -16.021 1.00 94.25 280 VAL A N 1
ATOM 2245 C CA . VAL A 1 280 ? 1.181 -20.500 -16.862 1.00 94.25 280 VAL A CA 1
ATOM 2246 C C . VAL A 1 280 ? 2.246 -19.430 -17.092 1.00 94.25 280 VAL A C 1
ATOM 2248 O O . VAL A 1 280 ? 2.460 -18.994 -18.223 1.00 94.25 280 VAL A O 1
ATOM 2251 N N . TRP A 1 281 ? 2.938 -19.012 -16.032 1.00 96.06 281 TRP A N 1
ATOM 2252 C CA . TRP A 1 281 ? 3.870 -17.884 -16.089 1.00 96.06 281 TRP A CA 1
ATOM 2253 C C . TRP A 1 281 ? 5.241 -18.230 -16.663 1.00 96.06 281 TRP A C 1
ATOM 2255 O O . TRP A 1 281 ? 5.849 -17.376 -17.305 1.00 96.06 281 TRP A O 1
ATOM 2265 N N . ILE A 1 282 ? 5.685 -19.483 -16.558 1.00 96.19 282 ILE A N 1
ATOM 2266 C CA . ILE A 1 282 ? 6.854 -19.982 -17.298 1.00 96.19 282 ILE A CA 1
ATOM 2267 C C . ILE A 1 282 ? 6.627 -19.819 -18.808 1.00 96.19 282 ILE A C 1
ATOM 2269 O O . ILE A 1 282 ? 7.480 -19.285 -19.502 1.00 96.19 282 ILE A O 1
ATOM 2273 N N . GLN A 1 283 ? 5.455 -20.197 -19.322 1.00 95.50 283 GLN A N 1
ATOM 2274 C CA . GLN A 1 283 ? 5.165 -20.051 -20.752 1.00 95.50 283 GLN A CA 1
ATOM 2275 C C . GLN A 1 283 ? 4.941 -18.587 -21.147 1.00 95.50 283 GLN A C 1
ATOM 2277 O O . GLN A 1 283 ? 5.493 -18.117 -22.137 1.00 95.50 283 GLN A O 1
ATOM 2282 N N . ARG A 1 284 ? 4.149 -17.839 -20.368 1.00 95.25 284 ARG A N 1
ATOM 2283 C CA . ARG A 1 284 ? 3.806 -16.447 -20.703 1.00 95.25 284 ARG A CA 1
ATOM 2284 C C . ARG A 1 284 ? 4.991 -15.492 -20.617 1.00 95.25 284 ARG A C 1
ATOM 2286 O O . ARG A 1 284 ? 5.065 -14.580 -21.427 1.00 95.25 284 ARG A O 1
ATOM 2293 N N . SER A 1 285 ? 5.899 -15.682 -19.661 1.00 96.44 285 SER A N 1
ATOM 2294 C CA . SER A 1 285 ? 7.068 -14.804 -19.497 1.00 96.44 285 SER A CA 1
ATOM 2295 C C . SER A 1 285 ? 8.155 -15.008 -20.554 1.00 96.44 285 SER A C 1
ATOM 2297 O O . SER A 1 285 ? 9.081 -14.206 -20.602 1.00 96.44 285 SER A O 1
ATOM 2299 N N . ASP A 1 286 ? 8.074 -16.053 -21.384 1.00 95.69 286 ASP A N 1
ATOM 2300 C CA . ASP A 1 286 ? 8.964 -16.255 -22.540 1.00 95.69 286 ASP A CA 1
ATOM 2301 C C . ASP A 1 286 ? 8.300 -15.883 -23.880 1.00 95.69 286 ASP A C 1
ATOM 2303 O O . ASP A 1 286 ? 8.913 -15.974 -24.939 1.00 95.69 286 ASP A O 1
ATOM 2307 N N . ALA A 1 287 ? 7.042 -15.436 -23.848 1.00 95.00 287 ALA A N 1
ATOM 2308 C CA . ALA A 1 287 ? 6.282 -15.059 -25.032 1.00 95.00 287 ALA A CA 1
ATOM 2309 C C . ALA A 1 287 ? 6.171 -13.535 -25.179 1.00 95.00 287 ALA A C 1
ATOM 2311 O O . ALA A 1 287 ? 6.123 -12.792 -24.194 1.00 95.00 287 ALA A O 1
ATOM 2312 N N . ASP A 1 288 ? 6.069 -13.057 -26.418 1.00 91.44 288 ASP A N 1
ATOM 2313 C CA . ASP A 1 288 ? 5.757 -11.653 -26.681 1.00 91.44 288 ASP A CA 1
ATOM 2314 C C . ASP A 1 288 ? 4.329 -11.307 -26.218 1.00 91.44 288 ASP A C 1
ATOM 2316 O O . ASP A 1 288 ? 3.418 -12.130 -26.353 1.00 91.44 288 ASP A O 1
ATOM 2320 N N . PRO A 1 289 ? 4.092 -10.097 -25.671 1.00 90.44 289 PRO A N 1
ATOM 2321 C CA . PRO A 1 289 ? 5.037 -8.986 -25.472 1.00 90.44 289 PRO A CA 1
ATOM 2322 C C . PRO A 1 289 ? 5.740 -8.988 -24.095 1.00 90.44 289 PRO A C 1
ATOM 2324 O O . PRO A 1 289 ? 6.315 -7.979 -23.686 1.00 90.44 289 PRO A O 1
ATOM 2327 N N . LEU A 1 290 ? 5.643 -10.077 -23.327 1.00 94.56 290 LEU A N 1
ATOM 2328 C CA . LEU A 1 290 ? 6.111 -10.154 -21.936 1.00 94.56 290 LEU A CA 1
ATOM 2329 C C . LEU A 1 290 ? 7.571 -10.584 -21.800 1.00 94.56 290 LEU A C 1
ATOM 2331 O O . LEU A 1 290 ? 8.157 -10.413 -20.735 1.00 94.56 290 LEU A O 1
ATOM 2335 N N . ARG A 1 291 ? 8.155 -11.115 -22.873 1.00 94.81 291 ARG A N 1
ATOM 2336 C CA . ARG A 1 291 ? 9.481 -11.729 -22.889 1.00 94.81 291 ARG A CA 1
ATOM 2337 C C . ARG A 1 291 ? 10.603 -10.848 -22.331 1.00 94.81 291 ARG A C 1
ATOM 2339 O O . ARG A 1 291 ? 11.496 -11.352 -21.654 1.00 94.81 291 ARG A O 1
ATOM 2346 N N . ASP A 1 292 ? 10.562 -9.545 -22.593 1.00 95.19 292 ASP A N 1
ATOM 2347 C CA . ASP A 1 292 ? 11.564 -8.582 -22.112 1.00 95.19 292 ASP A CA 1
ATOM 2348 C C . ASP A 1 292 ? 11.087 -7.775 -20.885 1.00 95.19 292 ASP A C 1
ATOM 2350 O O . ASP A 1 292 ? 11.680 -6.758 -20.526 1.00 95.19 292 ASP A O 1
ATOM 2354 N N . ARG A 1 293 ? 10.028 -8.237 -20.203 1.00 95.81 293 ARG A N 1
ATOM 2355 C CA . ARG A 1 293 ? 9.528 -7.661 -18.946 1.00 95.81 293 ARG A CA 1
ATOM 2356 C C . ARG A 1 293 ? 9.839 -8.581 -17.768 1.00 95.81 293 ARG A C 1
ATOM 2358 O O . ARG A 1 293 ? 9.730 -9.801 -17.860 1.00 95.81 293 ARG A O 1
ATOM 2365 N N . LEU A 1 294 ? 10.179 -7.988 -16.627 1.00 97.88 294 LEU A N 1
ATOM 2366 C CA . LEU A 1 294 ? 10.242 -8.694 -15.352 1.00 97.88 294 LEU A CA 1
ATOM 2367 C C . LEU A 1 294 ? 8.822 -8.845 -14.807 1.00 97.88 294 LEU A C 1
ATOM 2369 O O . LEU A 1 294 ? 8.239 -7.881 -14.317 1.00 97.88 294 LEU A O 1
ATOM 2373 N N . ILE A 1 295 ? 8.257 -10.043 -14.888 1.00 98.31 295 ILE A N 1
ATOM 2374 C CA . ILE A 1 295 ? 6.909 -10.300 -14.383 1.00 98.31 295 ILE A CA 1
ATOM 2375 C C . ILE A 1 295 ? 6.987 -10.573 -12.886 1.00 98.31 295 ILE A C 1
ATOM 2377 O O . ILE A 1 295 ? 7.768 -11.421 -12.466 1.00 98.31 295 ILE A O 1
ATOM 2381 N N . TRP A 1 296 ? 6.157 -9.907 -12.087 1.00 98.25 296 TRP A N 1
ATOM 2382 C CA . TRP A 1 296 ? 6.040 -10.174 -10.655 1.00 98.25 296 TRP A CA 1
ATOM 2383 C C . TRP A 1 296 ? 4.604 -10.545 -10.309 1.00 98.25 296 TRP A C 1
ATOM 2385 O O . TRP A 1 296 ? 3.710 -9.698 -10.310 1.00 98.25 296 TRP A O 1
ATOM 2395 N N . VAL A 1 297 ? 4.372 -11.826 -10.037 1.00 98.06 297 VAL A N 1
ATOM 2396 C CA . VAL A 1 297 ? 3.052 -12.353 -9.683 1.00 98.06 297 VAL A CA 1
ATOM 2397 C C . VAL A 1 297 ? 2.886 -12.315 -8.175 1.00 98.06 297 VAL A C 1
ATOM 2399 O O . VAL A 1 297 ? 3.748 -12.809 -7.454 1.00 98.06 297 VAL A O 1
ATOM 2402 N N . VAL A 1 298 ? 1.787 -11.724 -7.703 1.00 97.12 298 VAL A N 1
ATOM 2403 C CA . VAL A 1 298 ? 1.474 -11.638 -6.271 1.00 97.12 298 VAL A CA 1
ATOM 2404 C C . VAL A 1 298 ? 1.257 -13.030 -5.660 1.00 97.12 298 VAL A C 1
ATOM 2406 O O . VAL A 1 298 ? 0.746 -13.938 -6.320 1.00 97.12 298 VAL A O 1
ATOM 2409 N N . GLY A 1 299 ? 1.617 -13.179 -4.384 1.00 95.56 299 GLY A N 1
ATOM 2410 C CA . GLY A 1 299 ? 1.241 -14.292 -3.514 1.00 95.56 299 GLY A CA 1
ATOM 2411 C C . GLY A 1 299 ? -0.262 -14.300 -3.219 1.00 95.56 299 GLY A C 1
ATOM 2412 O O . GLY A 1 299 ? -1.068 -14.010 -4.099 1.00 95.56 299 GLY A O 1
ATOM 2413 N N . ASP A 1 300 ? -0.686 -14.698 -2.019 1.00 92.88 300 ASP A N 1
ATOM 2414 C CA . ASP A 1 300 ? -2.111 -14.667 -1.648 1.00 92.88 300 ASP A CA 1
ATOM 2415 C C . ASP A 1 300 ? -2.600 -13.223 -1.403 1.00 92.88 300 ASP A C 1
ATOM 2417 O O . ASP A 1 300 ? -2.155 -12.589 -0.446 1.00 92.88 300 ASP A O 1
ATOM 2421 N N . PRO A 1 301 ? -3.516 -12.675 -2.230 1.00 91.12 301 PRO A N 1
ATOM 2422 C CA . PRO A 1 301 ? -3.975 -11.299 -2.074 1.00 91.12 301 PRO A CA 1
ATOM 2423 C C . PRO A 1 301 ? -5.110 -11.143 -1.048 1.00 91.12 301 PRO A C 1
ATOM 2425 O O . PRO A 1 301 ? -5.596 -10.026 -0.867 1.00 91.12 301 PRO A O 1
ATOM 2428 N N . GLY A 1 302 ? -5.562 -12.218 -0.385 1.00 86.81 302 GLY A N 1
ATOM 2429 C CA . GLY A 1 302 ? -6.736 -12.185 0.499 1.00 86.81 302 GLY A CA 1
ATOM 2430 C C . GLY A 1 302 ? -6.675 -11.103 1.586 1.00 86.81 302 GLY A C 1
ATOM 2431 O O . GLY A 1 302 ? -7.647 -10.373 1.786 1.00 86.81 302 GLY A O 1
ATOM 2432 N N . ALA A 1 303 ? -5.517 -10.936 2.232 1.00 89.75 303 ALA A N 1
ATOM 2433 C CA . ALA A 1 303 ? -5.309 -9.902 3.249 1.00 89.75 303 ALA A CA 1
ATOM 2434 C C . ALA A 1 303 ? -5.275 -8.477 2.667 1.00 89.75 303 ALA A C 1
ATOM 2436 O O . ALA A 1 303 ? -5.693 -7.529 3.329 1.00 89.75 303 ALA A O 1
ATOM 2437 N N . ILE A 1 304 ? -4.810 -8.309 1.425 1.00 93.75 304 ILE A N 1
ATOM 2438 C CA . ILE A 1 304 ? -4.795 -7.000 0.759 1.00 93.75 304 ILE A CA 1
ATOM 2439 C C . ILE A 1 304 ? -6.224 -6.539 0.504 1.00 93.75 304 ILE A C 1
ATOM 2441 O O . ILE A 1 304 ? -6.531 -5.372 0.727 1.00 93.75 304 ILE A O 1
ATOM 2445 N N . GLU A 1 305 ? -7.113 -7.430 0.055 1.00 90.81 305 GLU A N 1
ATOM 2446 C CA . GLU A 1 305 ? -8.484 -7.037 -0.278 1.00 90.81 305 GLU A CA 1
ATOM 2447 C C . GLU A 1 305 ? -9.250 -6.475 0.918 1.00 90.81 305 GLU A C 1
ATOM 2449 O O . GLU A 1 305 ? -9.927 -5.456 0.777 1.00 90.81 305 GLU A O 1
ATOM 2454 N N . SER A 1 306 ? -9.164 -7.120 2.082 1.00 92.00 306 SER A N 1
ATOM 2455 C CA . SER A 1 306 ? -9.871 -6.657 3.279 1.00 92.00 306 SER A CA 1
ATOM 2456 C C . SER A 1 306 ? -9.342 -5.300 3.740 1.00 92.00 306 SER A C 1
ATOM 2458 O O . SER A 1 306 ? -10.120 -4.354 3.870 1.00 92.00 306 SER A O 1
ATOM 2460 N N . ILE A 1 307 ? -8.020 -5.168 3.887 1.00 94.75 307 ILE A N 1
ATOM 2461 C CA . ILE A 1 307 ? -7.385 -3.938 4.379 1.00 94.75 307 ILE A CA 1
ATOM 2462 C C . ILE A 1 307 ? -7.564 -2.793 3.368 1.00 94.75 307 ILE A C 1
ATOM 2464 O O . ILE A 1 307 ? -7.865 -1.667 3.757 1.00 94.75 307 ILE A O 1
ATOM 2468 N N . ALA A 1 308 ? -7.458 -3.059 2.062 1.00 95.50 308 ALA A N 1
ATOM 2469 C CA . ALA A 1 308 ? -7.669 -2.043 1.030 1.00 95.50 308 ALA A CA 1
ATOM 2470 C C . ALA A 1 308 ? -9.123 -1.547 0.985 1.00 95.50 308 ALA A C 1
ATOM 2472 O O . ALA A 1 308 ? -9.353 -0.362 0.737 1.00 95.50 308 ALA A O 1
ATOM 2473 N N . ARG A 1 309 ? -10.112 -2.417 1.250 1.00 95.44 309 ARG A N 1
ATOM 2474 C CA . ARG A 1 309 ? -11.517 -1.994 1.382 1.00 95.44 309 ARG A CA 1
ATOM 2475 C C . ARG A 1 309 ? -11.716 -1.105 2.604 1.00 95.44 309 ARG A C 1
ATOM 2477 O O . ARG A 1 309 ? -12.375 -0.076 2.489 1.00 95.44 309 ARG A O 1
ATOM 2484 N N . GLU A 1 310 ? -11.129 -1.454 3.746 1.00 94.62 310 GLU A N 1
ATOM 2485 C CA . GLU A 1 310 ? -11.175 -0.606 4.945 1.00 94.62 310 GLU A CA 1
ATOM 2486 C C . GLU A 1 310 ? -10.519 0.755 4.705 1.00 94.62 310 GLU A C 1
ATOM 2488 O O . GLU A 1 310 ? -11.124 1.782 5.012 1.00 94.62 310 GLU A O 1
ATOM 2493 N N . TYR A 1 311 ? -9.337 0.769 4.082 1.00 96.88 311 TYR A N 1
ATOM 2494 C CA . TYR A 1 311 ? -8.641 1.991 3.682 1.00 96.88 311 TYR A CA 1
ATOM 2495 C C . TYR A 1 311 ? -9.507 2.856 2.762 1.00 96.88 311 TYR A C 1
ATOM 2497 O O . TYR A 1 311 ? -9.671 4.049 3.005 1.00 96.88 311 TYR A O 1
ATOM 2505 N N . ALA A 1 312 ? -10.118 2.263 1.731 1.00 96.06 312 ALA A N 1
ATOM 2506 C CA . ALA A 1 312 ? -10.961 2.994 0.791 1.00 96.06 312 ALA A CA 1
ATOM 2507 C C . ALA A 1 312 ? -12.215 3.587 1.458 1.00 96.06 312 ALA A C 1
ATOM 2509 O O . ALA A 1 312 ? -12.603 4.707 1.119 1.00 96.06 312 ALA A O 1
ATOM 2510 N N . ARG A 1 313 ? -12.827 2.883 2.423 1.00 96.00 313 ARG A N 1
ATOM 2511 C CA . ARG A 1 313 ? -13.942 3.414 3.231 1.00 96.00 313 ARG A CA 1
ATOM 2512 C C . ARG A 1 313 ? -13.502 4.621 4.052 1.00 96.00 313 ARG A C 1
ATOM 2514 O O . ARG A 1 313 ? -14.129 5.676 3.966 1.00 96.00 313 ARG A O 1
ATOM 2521 N N . SER A 1 314 ? -12.392 4.492 4.774 1.00 95.38 314 SER A N 1
ATOM 2522 C CA . SER A 1 314 ? -11.831 5.572 5.589 1.00 95.38 314 SER A CA 1
ATOM 2523 C C . SER A 1 314 ? -11.435 6.786 4.744 1.00 95.38 314 SER A C 1
ATOM 2525 O O . SER A 1 314 ? -11.795 7.916 5.070 1.00 95.38 314 SER A O 1
ATOM 2527 N N . ALA A 1 315 ? -10.806 6.570 3.586 1.00 95.88 315 ALA A N 1
ATOM 2528 C CA . ALA A 1 315 ? -10.437 7.636 2.658 1.00 95.88 315 ALA A CA 1
ATOM 2529 C C . ALA A 1 315 ? -11.666 8.391 2.125 1.00 95.88 315 ALA A C 1
ATOM 2531 O O . ALA A 1 315 ? -11.642 9.616 1.992 1.00 95.88 315 ALA A O 1
ATOM 2532 N N . GLN A 1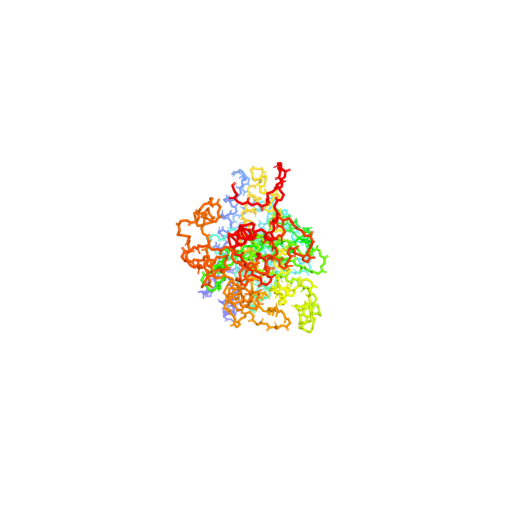 316 ? -12.763 7.682 1.840 1.00 95.19 316 GLN A N 1
ATOM 2533 C CA . GLN A 1 316 ? -14.016 8.307 1.417 1.00 95.19 316 GLN A CA 1
ATOM 2534 C C . GLN A 1 316 ? -14.687 9.100 2.544 1.00 95.19 316 GLN A C 1
ATOM 2536 O O . GLN A 1 316 ? -15.160 10.207 2.282 1.00 95.19 316 GLN A O 1
ATOM 2541 N N . MET A 1 317 ? -14.692 8.583 3.778 1.00 94.12 317 MET A N 1
ATOM 2542 C CA . MET A 1 317 ? -15.213 9.298 4.952 1.00 94.12 317 MET A CA 1
ATOM 2543 C C . MET A 1 317 ? -14.443 10.597 5.200 1.00 94.12 317 MET A C 1
ATOM 2545 O O . MET A 1 317 ? -15.050 11.669 5.270 1.00 94.12 317 MET A O 1
ATOM 2549 N N . VAL A 1 318 ? -13.107 10.527 5.231 1.00 95.25 318 VAL A N 1
ATOM 2550 C CA . VAL A 1 318 ? -12.235 11.701 5.393 1.00 95.25 318 VAL A CA 1
ATOM 2551 C C . VAL A 1 318 ? -12.448 12.696 4.254 1.00 95.25 318 VAL A C 1
ATOM 2553 O O . VAL A 1 318 ? -12.606 13.888 4.500 1.00 95.25 318 VAL A O 1
ATOM 2556 N N . LYS A 1 319 ? -12.552 12.235 3.002 1.00 94.00 319 LYS A N 1
ATOM 2557 C CA . LYS A 1 319 ? -12.830 13.117 1.858 1.00 94.00 319 LYS A CA 1
ATOM 2558 C C . LYS A 1 319 ? -14.191 13.816 1.972 1.00 94.00 319 LYS A C 1
ATOM 2560 O O . LYS A 1 319 ? -14.296 15.001 1.657 1.00 94.00 319 LYS A O 1
ATOM 2565 N N . ARG A 1 320 ? -15.235 13.094 2.389 1.00 92.56 320 ARG A N 1
ATOM 2566 C CA . ARG A 1 320 ? -16.613 13.604 2.485 1.00 92.56 320 ARG A CA 1
ATOM 2567 C C . ARG A 1 320 ? -16.765 14.630 3.607 1.00 92.56 320 ARG A C 1
ATOM 2569 O O . ARG A 1 320 ? -17.333 15.697 3.378 1.00 92.56 320 ARG A O 1
ATOM 2576 N N . HIS A 1 321 ? -16.255 14.313 4.794 1.00 91.50 321 HIS A N 1
ATOM 2577 C CA . HIS A 1 321 ? -16.420 15.138 5.994 1.00 91.50 321 HIS A CA 1
ATOM 2578 C C . HIS A 1 321 ? -15.315 16.190 6.149 1.00 91.50 321 HIS A C 1
ATOM 2580 O O . HIS A 1 321 ? -15.583 17.289 6.632 1.00 91.50 321 HIS A O 1
ATOM 2586 N N . GLY A 1 322 ? -14.106 15.926 5.646 1.00 88.00 322 GLY A N 1
ATOM 2587 C CA . GLY A 1 322 ? -12.981 16.867 5.662 1.00 88.00 322 GLY A CA 1
ATOM 2588 C C . GLY A 1 322 ? -13.245 18.147 4.869 1.00 88.00 322 GLY A C 1
ATOM 2589 O O . GLY A 1 322 ? -12.914 19.235 5.333 1.00 88.00 322 GLY A O 1
ATOM 2590 N N . ALA A 1 323 ? -13.948 18.061 3.733 1.00 86.81 323 ALA A N 1
ATOM 2591 C CA . ALA A 1 323 ? -14.338 19.237 2.946 1.00 86.81 323 ALA A CA 1
ATOM 2592 C C . ALA A 1 323 ? -15.298 20.190 3.688 1.00 86.81 323 ALA A C 1
ATOM 2594 O O . ALA A 1 323 ? -15.467 21.339 3.289 1.00 86.81 323 ALA A O 1
ATOM 2595 N N . ARG A 1 324 ? -15.953 19.710 4.752 1.00 87.75 324 ARG A N 1
ATOM 2596 C CA . ARG A 1 324 ? -16.969 20.435 5.527 1.00 87.75 324 ARG A CA 1
ATOM 2597 C C . ARG A 1 324 ? -16.584 20.586 6.999 1.00 87.75 324 ARG A C 1
ATOM 2599 O O . ARG A 1 324 ? -17.460 20.843 7.824 1.00 87.75 324 ARG A O 1
ATOM 2606 N N . ARG A 1 325 ? -15.292 20.458 7.324 1.00 85.31 325 ARG A N 1
ATOM 2607 C CA . ARG A 1 325 ? -14.760 20.388 8.696 1.00 85.31 325 ARG A CA 1
ATOM 2608 C C . ARG A 1 325 ? -15.268 21.500 9.618 1.00 85.31 325 ARG A C 1
ATOM 2610 O O . ARG A 1 325 ? -15.643 21.215 10.748 1.00 85.31 325 ARG A O 1
ATOM 2617 N N . GLU A 1 326 ? -15.347 22.734 9.124 1.00 83.38 326 GLU A N 1
ATOM 2618 C CA . GLU A 1 326 ? -15.798 23.905 9.898 1.00 83.38 326 GLU A CA 1
ATOM 2619 C C . GLU A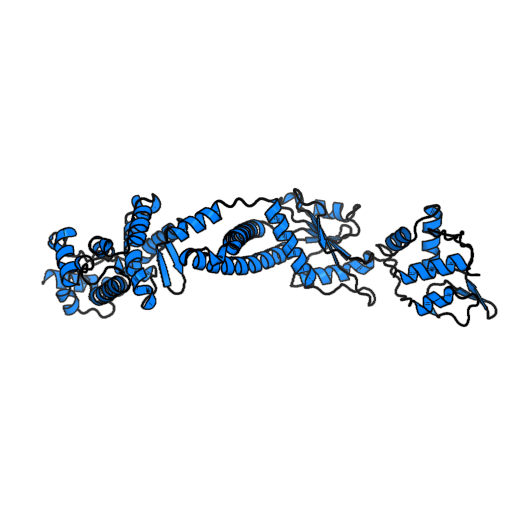 1 326 ? -17.300 23.892 10.229 1.00 83.38 326 GLU A C 1
ATOM 2621 O O . GLU A 1 326 ? -17.732 24.537 11.179 1.00 83.38 326 GLU A O 1
ATOM 2626 N N . SER A 1 327 ? -18.100 23.142 9.467 1.00 85.31 327 SER A N 1
ATOM 2627 C CA . SER A 1 327 ? -19.552 23.019 9.667 1.00 85.31 327 SER A CA 1
ATOM 2628 C C . SER A 1 327 ? -19.958 21.805 10.511 1.00 85.31 327 SER A C 1
ATOM 2630 O O . SER A 1 327 ? -21.144 21.605 10.774 1.00 85.31 327 SER A O 1
ATOM 2632 N N . LEU A 1 328 ? -18.994 20.971 10.918 1.00 87.44 328 LEU A N 1
ATOM 2633 C CA . LEU A 1 328 ? -19.263 19.784 11.724 1.00 87.44 328 LEU A CA 1
ATOM 2634 C C . LEU A 1 328 ? -19.552 20.162 13.180 1.00 87.44 328 LEU A C 1
ATOM 2636 O O . LEU A 1 328 ? -18.960 21.078 13.748 1.00 87.44 328 LEU A O 1
ATOM 2640 N N . THR A 1 329 ? -20.437 19.398 13.819 1.00 86.75 329 THR A N 1
ATOM 2641 C CA . THR A 1 329 ? -20.610 19.462 15.275 1.00 86.75 329 THR A CA 1
ATOM 2642 C C . THR A 1 329 ? -19.325 19.013 15.978 1.00 86.75 329 THR A C 1
ATOM 2644 O O . THR A 1 329 ? -18.538 18.260 15.404 1.00 86.75 329 THR A O 1
ATOM 2647 N N . LYS A 1 330 ? -19.114 19.420 17.239 1.00 84.50 330 LYS A N 1
ATOM 2648 C CA . LYS A 1 330 ? -17.919 19.030 18.018 1.00 84.50 330 LYS A CA 1
ATOM 2649 C C . LYS A 1 330 ? -17.690 17.512 18.030 1.00 84.50 330 LYS A C 1
ATOM 2651 O O . LYS A 1 330 ? -16.568 17.065 17.822 1.00 84.50 330 LYS A O 1
ATOM 2656 N N . GLU A 1 331 ? -18.758 16.729 18.189 1.00 80.88 331 GLU A N 1
ATOM 2657 C CA . GLU A 1 331 ? -18.688 15.264 18.144 1.00 80.88 331 GLU A CA 1
ATOM 2658 C C . GLU A 1 331 ? -18.295 14.728 16.762 1.00 80.88 331 GLU A C 1
ATOM 2660 O O . GLU A 1 331 ? -17.403 13.888 16.668 1.00 80.88 331 GLU A O 1
ATOM 2665 N N . LYS A 1 332 ? -18.890 15.234 15.672 1.00 84.50 332 LYS A N 1
ATOM 2666 C CA . LYS A 1 332 ? -18.510 14.805 14.313 1.00 84.50 332 LYS A CA 1
ATOM 2667 C C . LYS A 1 332 ? -17.091 15.246 13.943 1.00 84.50 332 LYS A C 1
ATOM 2669 O O . LYS A 1 332 ? -16.397 14.516 13.246 1.00 84.50 332 LYS A O 1
ATOM 2674 N N . ALA A 1 333 ? -16.628 16.389 14.448 1.00 87.00 333 ALA A N 1
ATOM 2675 C CA . ALA A 1 333 ? -15.243 16.826 14.289 1.00 87.00 333 ALA A CA 1
ATOM 2676 C C . ALA A 1 333 ? -14.256 15.897 15.024 1.00 87.00 333 ALA A C 1
ATOM 2678 O O . ALA A 1 333 ? -13.190 15.596 14.488 1.00 87.00 333 ALA A O 1
ATOM 2679 N N . ARG A 1 334 ? -14.621 15.399 16.216 1.00 87.00 334 ARG A N 1
ATOM 2680 C CA . ARG A 1 334 ? -13.844 14.389 16.955 1.00 87.00 334 ARG A CA 1
ATOM 2681 C C . ARG A 1 334 ? -13.787 13.055 16.202 1.00 87.00 334 ARG A C 1
ATOM 2683 O O . ARG A 1 334 ? -12.707 12.494 16.071 1.00 87.00 334 ARG A O 1
ATOM 2690 N N . LEU A 1 335 ? -14.915 12.584 15.665 1.00 87.62 335 LEU A N 1
ATOM 2691 C CA . LEU A 1 335 ? -14.974 11.354 14.858 1.00 87.62 335 LEU A CA 1
ATOM 2692 C C . LEU A 1 335 ? -14.159 11.467 13.562 1.00 87.62 335 LEU A C 1
ATOM 2694 O O . LEU A 1 335 ? -13.469 10.524 13.190 1.00 87.62 335 LEU A O 1
ATOM 2698 N N . LEU A 1 336 ? -14.172 12.632 12.906 1.00 91.69 336 LEU A N 1
ATOM 2699 C CA . LEU A 1 336 ? -13.326 12.882 11.738 1.00 91.69 336 LEU A CA 1
ATOM 2700 C C . LEU A 1 336 ? -11.834 12.780 12.084 1.00 91.69 336 LEU A C 1
ATOM 2702 O O . LEU A 1 336 ? -11.092 12.157 11.335 1.00 91.69 336 LEU A O 1
ATOM 2706 N N . LEU A 1 337 ? -11.400 13.351 13.212 1.00 90.12 337 LEU A N 1
ATOM 2707 C CA . LEU A 1 337 ? -10.014 13.230 13.682 1.00 90.12 337 LEU A CA 1
ATOM 2708 C C . LEU A 1 337 ? -9.615 11.768 13.944 1.00 90.12 337 LEU A C 1
ATOM 2710 O O . LEU A 1 337 ? -8.515 11.355 13.584 1.00 90.12 337 LEU A O 1
ATOM 2714 N N . GLU A 1 338 ? -10.505 10.981 14.550 1.00 88.44 338 GLU A N 1
ATOM 2715 C CA . GLU A 1 338 ? -10.288 9.544 14.763 1.00 88.44 338 GLU A CA 1
ATOM 2716 C C . GLU A 1 338 ? -10.191 8.782 13.430 1.00 88.44 338 GLU A C 1
ATOM 2718 O O . GLU A 1 338 ? -9.328 7.918 13.274 1.00 88.44 338 GLU A O 1
ATOM 2723 N N . GLU A 1 339 ? -11.019 9.129 12.442 1.00 92.81 339 GLU A N 1
ATOM 2724 C CA . GLU A 1 339 ? -10.985 8.512 11.112 1.00 92.81 339 GLU A CA 1
ATOM 2725 C C . GLU A 1 339 ? -9.739 8.918 10.305 1.00 92.81 339 GLU A C 1
ATOM 2727 O O . GLU A 1 339 ? -9.201 8.094 9.570 1.00 92.81 339 GLU A O 1
ATOM 2732 N N . GLU A 1 340 ? -9.242 10.150 10.462 1.00 93.62 340 GLU A N 1
ATOM 2733 C CA . GLU A 1 340 ? -7.967 10.606 9.886 1.00 93.62 340 GLU A CA 1
ATOM 2734 C C . GLU A 1 340 ? -6.792 9.782 10.437 1.00 93.62 340 GLU A C 1
ATOM 2736 O O . GLU A 1 340 ? -5.972 9.282 9.664 1.00 93.62 340 GLU A O 1
ATOM 2741 N N . ALA A 1 341 ? -6.749 9.557 11.755 1.00 91.31 341 ALA A N 1
ATOM 2742 C CA . ALA A 1 341 ? -5.736 8.706 12.382 1.00 91.31 341 ALA A CA 1
ATOM 2743 C C . ALA A 1 341 ? -5.851 7.239 11.925 1.00 91.31 341 ALA A C 1
ATOM 2745 O O . ALA A 1 341 ? -4.850 6.604 11.584 1.00 91.31 341 ALA A O 1
ATOM 2746 N N . ARG A 1 342 ? -7.082 6.711 11.851 1.00 92.12 342 ARG A N 1
ATOM 2747 C CA . ARG A 1 342 ? -7.367 5.365 11.331 1.00 92.12 342 ARG A CA 1
ATOM 2748 C C . ARG A 1 342 ? -6.903 5.217 9.880 1.00 92.12 342 ARG A C 1
ATOM 2750 O O . ARG A 1 342 ? -6.339 4.185 9.523 1.00 92.12 342 ARG A O 1
ATOM 2757 N N . LEU A 1 343 ? -7.123 6.233 9.044 1.00 95.50 343 LEU A N 1
ATOM 2758 C CA . LEU A 1 343 ? -6.686 6.242 7.650 1.00 95.50 343 LEU A CA 1
ATOM 2759 C C . LEU A 1 343 ? -5.159 6.161 7.537 1.00 95.50 343 LEU A C 1
ATOM 2761 O O . LEU A 1 343 ? -4.669 5.377 6.728 1.00 95.50 343 LEU A O 1
ATOM 2765 N N . GLU A 1 344 ? -4.418 6.913 8.355 1.00 95.69 344 GLU A N 1
ATOM 2766 C CA . GLU A 1 344 ? -2.948 6.880 8.371 1.00 95.69 344 GLU A CA 1
ATOM 2767 C C . GLU A 1 344 ? -2.404 5.502 8.796 1.00 95.69 344 GLU A C 1
ATOM 2769 O O . GLU A 1 344 ? -1.437 4.989 8.225 1.00 95.69 344 GLU A O 1
ATOM 2774 N N . GLU A 1 345 ? -3.034 4.860 9.782 1.00 94.62 345 GLU A N 1
ATOM 2775 C CA . GLU A 1 345 ? -2.664 3.504 10.197 1.00 94.62 345 GLU A CA 1
ATOM 2776 C C . GLU A 1 345 ? -2.956 2.478 9.091 1.00 94.62 345 GLU A C 1
ATOM 2778 O O . GLU A 1 345 ? -2.099 1.655 8.746 1.00 94.62 345 GLU A O 1
ATOM 2783 N N . LEU A 1 346 ? -4.150 2.549 8.493 1.00 95.38 346 LEU A N 1
ATOM 2784 C CA . LEU A 1 346 ? -4.543 1.691 7.377 1.00 95.38 346 LEU A CA 1
ATOM 2785 C C . LEU A 1 346 ? -3.619 1.884 6.178 1.00 95.38 346 LEU A C 1
ATOM 2787 O O . LEU A 1 346 ? -3.242 0.905 5.544 1.00 95.38 346 LEU A O 1
ATOM 2791 N N . GLU A 1 347 ? -3.198 3.112 5.891 1.00 95.56 347 GLU A N 1
ATOM 2792 C CA . GLU A 1 347 ? -2.257 3.416 4.817 1.00 95.56 347 GLU A CA 1
ATOM 2793 C C . GLU A 1 347 ? -0.942 2.640 4.966 1.00 95.56 347 GLU A C 1
ATOM 2795 O O . GLU A 1 347 ? -0.506 1.970 4.022 1.00 95.56 347 GLU A O 1
ATOM 2800 N N . LYS A 1 348 ? -0.352 2.666 6.168 1.00 95.38 348 LYS A N 1
ATOM 2801 C CA . LYS A 1 348 ? 0.869 1.912 6.492 1.00 95.38 348 LYS A CA 1
ATOM 2802 C C . LYS A 1 348 ? 0.632 0.407 6.369 1.00 95.38 348 LYS A C 1
ATOM 2804 O O . LYS A 1 348 ? 1.440 -0.298 5.768 1.00 95.38 348 LYS A O 1
ATOM 2809 N N . ARG A 1 349 ? -0.499 -0.088 6.881 1.00 96.06 349 ARG A N 1
ATOM 2810 C CA . ARG A 1 349 ? -0.860 -1.515 6.823 1.00 96.06 349 ARG A CA 1
ATOM 2811 C C . ARG A 1 349 ? -1.075 -2.016 5.394 1.00 96.06 349 ARG A C 1
ATOM 2813 O O . ARG A 1 349 ? -0.612 -3.110 5.078 1.00 96.06 349 ARG A O 1
ATOM 2820 N N . VAL A 1 350 ? -1.728 -1.239 4.523 1.00 96.69 350 VAL A N 1
ATOM 2821 C CA . VAL A 1 350 ? -1.890 -1.596 3.102 1.00 96.69 350 VAL A CA 1
ATOM 2822 C C . VAL A 1 350 ? -0.525 -1.655 2.422 1.00 96.69 350 VAL A C 1
ATOM 2824 O O . VAL A 1 350 ? -0.257 -2.624 1.718 1.00 96.69 350 VAL A O 1
ATOM 2827 N N . ALA A 1 351 ? 0.349 -0.666 2.637 1.00 95.56 351 ALA A N 1
ATOM 2828 C CA . ALA A 1 351 ? 1.679 -0.652 2.026 1.00 95.56 351 ALA A CA 1
ATOM 2829 C C . ALA A 1 351 ? 2.508 -1.887 2.422 1.00 95.56 351 ALA A C 1
ATOM 2831 O O . ALA A 1 351 ? 3.069 -2.553 1.550 1.00 95.56 351 ALA A O 1
ATOM 2832 N N . THR A 1 352 ? 2.520 -2.238 3.713 1.00 95.94 352 THR A N 1
ATOM 2833 C CA . THR A 1 352 ? 3.188 -3.449 4.216 1.00 95.94 352 THR A CA 1
ATOM 2834 C C . THR A 1 352 ? 2.579 -4.717 3.622 1.00 95.94 352 THR A C 1
ATOM 2836 O O . THR A 1 352 ? 3.311 -5.544 3.089 1.00 95.94 352 THR A O 1
ATOM 2839 N N . SER A 1 353 ? 1.248 -4.841 3.626 1.00 96.75 353 SER A N 1
ATOM 2840 C CA . SER A 1 353 ? 0.542 -6.014 3.092 1.00 96.75 353 SER A CA 1
ATOM 2841 C C . SER A 1 353 ? 0.791 -6.213 1.591 1.00 96.75 353 SER A C 1
ATOM 2843 O O . SER A 1 353 ? 1.045 -7.329 1.141 1.00 96.75 353 SER A O 1
ATOM 2845 N N . VAL A 1 354 ? 0.808 -5.127 0.807 1.00 97.19 354 VAL A N 1
ATOM 2846 C CA . VAL A 1 354 ? 1.172 -5.167 -0.618 1.00 97.19 354 VAL A CA 1
ATOM 2847 C C . VAL A 1 354 ? 2.614 -5.643 -0.791 1.00 97.19 354 VAL A C 1
ATOM 2849 O O . VAL A 1 354 ? 2.859 -6.563 -1.570 1.00 97.19 354 VAL A O 1
ATOM 2852 N N . ALA A 1 355 ? 3.565 -5.062 -0.058 1.00 96.56 355 ALA A N 1
ATOM 2853 C CA . ALA A 1 355 ? 4.970 -5.451 -0.146 1.00 96.56 355 ALA A CA 1
ATOM 2854 C C . ALA A 1 355 ? 5.189 -6.933 0.212 1.00 96.56 355 ALA A C 1
ATOM 2856 O O . ALA A 1 355 ? 5.872 -7.648 -0.523 1.00 96.56 355 ALA A O 1
ATOM 2857 N N . GLU A 1 356 ? 4.591 -7.399 1.308 1.00 96.19 356 GLU A N 1
ATOM 2858 C CA . GLU A 1 356 ? 4.687 -8.784 1.775 1.00 96.19 356 GLU A CA 1
ATOM 2859 C C . GLU A 1 356 ? 4.062 -9.768 0.787 1.00 96.19 356 GLU A C 1
ATOM 2861 O O . GLU A 1 356 ? 4.714 -10.742 0.418 1.00 96.19 356 GLU A O 1
ATOM 2866 N N . ALA A 1 357 ? 2.865 -9.485 0.267 1.00 96.56 357 ALA A N 1
ATOM 2867 C CA . ALA A 1 357 ? 2.218 -10.387 -0.680 1.00 96.56 357 ALA A CA 1
ATOM 2868 C C . ALA A 1 357 ? 3.009 -10.532 -1.985 1.00 96.56 357 ALA A C 1
ATOM 2870 O O . ALA A 1 357 ? 3.034 -11.613 -2.567 1.00 96.56 357 ALA A O 1
ATOM 2871 N N . PHE A 1 358 ? 3.666 -9.472 -2.469 1.00 97.12 358 PHE A N 1
ATOM 2872 C CA . PHE A 1 358 ? 4.557 -9.593 -3.626 1.00 97.12 358 PHE A CA 1
ATOM 2873 C C . PHE A 1 358 ? 5.837 -10.363 -3.277 1.00 97.12 358 PHE A C 1
ATOM 2875 O O . PHE A 1 358 ? 6.280 -11.187 -4.076 1.00 97.12 358 PHE A O 1
ATOM 2882 N N . LEU A 1 359 ? 6.408 -10.180 -2.085 1.00 96.81 359 LEU A N 1
ATOM 2883 C CA . LEU A 1 359 ? 7.549 -10.987 -1.632 1.00 96.81 359 LEU A CA 1
ATOM 2884 C C . LEU A 1 359 ? 7.214 -12.479 -1.479 1.00 96.81 359 LEU A C 1
ATOM 2886 O O . LEU A 1 359 ? 8.082 -13.311 -1.735 1.00 96.81 359 LEU A O 1
ATOM 2890 N N . ASP A 1 360 ? 5.980 -12.804 -1.092 1.00 95.75 360 ASP A N 1
ATOM 2891 C CA . ASP A 1 360 ? 5.447 -14.175 -1.019 1.00 95.75 360 ASP A CA 1
ATOM 2892 C C . ASP A 1 360 ? 5.003 -14.735 -2.376 1.00 95.75 360 ASP A C 1
ATOM 2894 O O . ASP A 1 360 ? 4.622 -15.902 -2.485 1.00 95.75 360 ASP A O 1
ATOM 2898 N N . GLY A 1 361 ? 5.031 -13.896 -3.407 1.00 96.50 361 GLY A N 1
ATOM 2899 C CA . GLY A 1 361 ? 4.797 -14.274 -4.787 1.00 96.50 361 GLY A CA 1
ATOM 2900 C C . GLY A 1 361 ? 6.044 -14.818 -5.485 1.00 96.50 361 GLY A C 1
ATOM 2901 O O . GLY A 1 361 ? 7.030 -15.208 -4.862 1.00 96.50 361 GLY A O 1
ATOM 2902 N N . GLU A 1 362 ? 6.012 -14.800 -6.816 1.00 97.94 362 GLU A N 1
ATOM 2903 C CA . GLU A 1 362 ? 7.093 -15.310 -7.665 1.00 97.94 362 GLU A CA 1
ATOM 2904 C C . GLU A 1 362 ? 7.394 -14.308 -8.791 1.00 97.94 362 GLU A C 1
ATOM 2906 O O . GLU A 1 362 ? 6.489 -13.678 -9.354 1.00 97.94 362 GLU A O 1
ATOM 2911 N N . LEU A 1 363 ? 8.675 -14.154 -9.125 1.00 98.31 363 LEU A N 1
ATOM 2912 C CA . LEU A 1 363 ? 9.139 -13.378 -10.272 1.00 98.31 363 LEU A CA 1
ATOM 2913 C C . LEU A 1 363 ? 9.392 -14.308 -11.463 1.00 98.31 363 LEU A C 1
ATOM 2915 O O . LEU A 1 363 ? 9.821 -15.446 -11.291 1.00 98.31 363 LEU A O 1
ATOM 2919 N N . TYR A 1 364 ? 9.197 -13.811 -12.682 1.00 98.31 364 TYR A N 1
ATOM 2920 C CA . TYR A 1 364 ? 9.488 -14.544 -13.912 1.00 98.31 364 TYR A CA 1
ATOM 2921 C C . TYR A 1 364 ? 10.164 -13.643 -14.937 1.00 98.31 364 TYR A C 1
ATOM 2923 O O . TYR A 1 364 ? 9.771 -12.492 -15.131 1.00 98.31 364 TYR A O 1
ATOM 2931 N N . PHE A 1 365 ? 11.161 -14.187 -15.627 1.00 98.00 365 PHE A N 1
ATOM 2932 C CA . PHE A 1 365 ? 11.824 -13.518 -16.742 1.00 98.00 365 PHE A CA 1
ATOM 2933 C C . PHE A 1 365 ? 12.285 -14.560 -17.762 1.00 98.00 365 PHE A C 1
ATOM 2935 O O . PHE A 1 365 ? 13.040 -15.463 -17.392 1.00 98.00 365 PHE A O 1
ATOM 2942 N N . LYS A 1 366 ? 11.835 -14.450 -19.021 1.00 96.12 366 LYS A N 1
ATOM 2943 C CA . LYS A 1 366 ? 12.184 -15.376 -20.121 1.00 96.12 366 LYS A CA 1
ATOM 2944 C C . LYS A 1 366 ? 11.991 -16.850 -19.743 1.00 96.12 366 LYS A C 1
ATOM 2946 O O . LYS A 1 366 ? 12.896 -17.671 -19.862 1.00 96.12 366 LYS A O 1
ATOM 2951 N N . GLY A 1 367 ? 10.835 -17.159 -19.155 1.00 95.94 367 GLY A N 1
ATOM 2952 C CA . GLY A 1 367 ? 10.456 -18.508 -18.728 1.00 95.94 367 GLY A CA 1
ATOM 2953 C C . GLY A 1 367 ? 11.141 -19.030 -17.466 1.00 95.94 367 GLY A C 1
ATOM 2954 O O . GLY A 1 367 ? 10.843 -20.138 -17.020 1.00 95.94 367 GLY A O 1
ATOM 2955 N N . ARG A 1 368 ? 12.024 -18.247 -16.839 1.00 96.44 368 ARG A N 1
ATOM 2956 C CA . ARG A 1 368 ? 12.719 -18.646 -15.613 1.00 96.44 368 ARG A CA 1
ATOM 2957 C C . ARG A 1 368 ? 12.026 -18.073 -14.371 1.00 96.44 368 ARG A C 1
ATOM 2959 O O . ARG A 1 368 ? 11.958 -16.845 -14.261 1.00 96.44 368 ARG A O 1
ATOM 2966 N N . PRO A 1 369 ? 11.576 -18.921 -13.425 1.00 97.12 369 PRO A N 1
ATOM 2967 C CA . PRO A 1 369 ? 11.095 -18.464 -12.128 1.00 97.12 369 PRO A CA 1
ATOM 2968 C C . PRO A 1 369 ? 12.261 -17.978 -11.256 1.00 97.12 369 PRO A C 1
ATOM 2970 O O . PRO A 1 369 ? 13.375 -18.512 -11.307 1.00 97.12 369 PRO A O 1
ATOM 2973 N N . LEU A 1 370 ? 11.998 -16.944 -10.469 1.00 97.00 370 LEU A N 1
ATOM 2974 C CA . LEU A 1 370 ? 12.915 -16.317 -9.533 1.00 97.00 370 LEU A CA 1
ATOM 2975 C C . LEU A 1 370 ? 12.157 -16.060 -8.225 1.00 97.00 370 LEU A C 1
ATOM 2977 O O . LEU A 1 370 ? 11.111 -15.415 -8.217 1.00 97.00 370 LEU A O 1
ATOM 2981 N N . GLN A 1 371 ? 12.730 -16.480 -7.101 1.00 96.62 371 GLN A N 1
ATOM 2982 C CA . GLN A 1 371 ? 12.115 -16.254 -5.795 1.00 96.62 371 GLN A CA 1
ATOM 2983 C C . GLN A 1 371 ? 12.510 -14.875 -5.248 1.00 96.62 371 GLN A C 1
ATOM 2985 O O . GLN A 1 371 ? 13.704 -14.667 -4.991 1.00 96.62 371 GLN A O 1
ATOM 2990 N N . PRO A 1 372 ? 11.562 -13.946 -4.998 1.00 97.06 372 PRO A N 1
ATOM 2991 C CA . PRO A 1 372 ? 11.873 -12.597 -4.515 1.00 97.06 372 PRO A CA 1
ATOM 2992 C C . PRO A 1 372 ? 12.721 -12.598 -3.238 1.00 97.06 372 PRO A C 1
ATOM 2994 O O . PRO A 1 372 ? 13.734 -11.904 -3.159 1.00 97.06 372 PRO A O 1
ATOM 2997 N N . ARG A 1 373 ? 12.372 -13.458 -2.273 1.00 95.56 373 ARG A N 1
ATOM 2998 C CA . ARG A 1 373 ? 13.068 -13.576 -0.979 1.00 95.56 373 ARG A CA 1
ATOM 2999 C C . ARG A 1 373 ? 14.520 -14.054 -1.095 1.00 95.56 373 ARG A C 1
ATOM 3001 O O . ARG A 1 373 ? 15.315 -13.795 -0.198 1.00 95.56 373 ARG A O 1
ATOM 3008 N N . SER A 1 374 ? 14.885 -14.716 -2.196 1.00 96.19 374 SER A N 1
ATOM 3009 C CA . SER A 1 374 ? 16.281 -15.096 -2.468 1.00 96.19 374 SER A CA 1
ATOM 3010 C C . SER A 1 374 ? 17.126 -13.934 -3.008 1.00 96.19 374 SER A C 1
ATOM 3012 O O . SER A 1 374 ? 18.353 -13.991 -2.962 1.00 96.19 374 SER A O 1
ATOM 3014 N N . LEU A 1 375 ? 16.475 -12.883 -3.519 1.00 96.12 375 LEU A N 1
ATOM 3015 C CA . LEU A 1 375 ? 17.107 -11.722 -4.150 1.00 96.12 375 LEU A CA 1
ATOM 3016 C C . LEU A 1 375 ? 17.206 -10.520 -3.200 1.00 96.12 375 LEU A C 1
ATOM 3018 O O . LEU A 1 375 ? 18.054 -9.655 -3.404 1.00 96.12 375 LEU A O 1
ATOM 3022 N N . GLY A 1 376 ? 16.372 -10.470 -2.157 1.00 95.12 376 GLY A N 1
ATOM 3023 C CA . GLY A 1 376 ? 16.442 -9.463 -1.103 1.00 95.12 376 GLY A CA 1
ATOM 3024 C C . GLY A 1 376 ? 15.441 -9.708 0.027 1.00 95.12 376 GLY A C 1
ATOM 3025 O O . GLY A 1 376 ? 14.442 -10.402 -0.142 1.00 95.12 376 GLY A O 1
ATOM 3026 N N . SER A 1 377 ? 15.713 -9.121 1.196 1.00 93.56 377 SER A N 1
ATOM 3027 C CA . SER A 1 377 ? 14.883 -9.253 2.406 1.00 93.56 377 SER A CA 1
ATOM 3028 C C . SER A 1 377 ? 13.691 -8.290 2.464 1.00 93.56 377 SER A C 1
ATOM 3030 O O . SER A 1 377 ? 12.813 -8.459 3.305 1.00 93.56 377 SER A O 1
ATOM 3032 N N . SER A 1 378 ? 13.647 -7.289 1.584 1.00 96.19 378 SER A N 1
ATOM 3033 C CA . SER A 1 378 ? 12.560 -6.314 1.455 1.00 96.19 378 SER A CA 1
ATOM 3034 C C . SER A 1 378 ? 12.113 -6.204 -0.001 1.00 96.19 378 SER A C 1
ATOM 3036 O O . SER A 1 378 ? 12.848 -6.608 -0.903 1.00 96.19 378 SER A O 1
ATOM 3038 N N . PHE A 1 379 ? 10.938 -5.617 -0.248 1.00 97.06 379 PHE A N 1
ATOM 3039 C CA . PHE A 1 379 ? 10.421 -5.403 -1.605 1.00 97.06 379 PHE A CA 1
ATOM 3040 C C . PHE A 1 379 ? 11.432 -4.654 -2.486 1.00 97.06 379 PHE A C 1
ATOM 3042 O O . PHE A 1 379 ? 11.764 -5.106 -3.579 1.00 97.06 379 PHE A O 1
ATOM 3049 N N . ALA A 1 380 ? 11.983 -3.548 -1.974 1.00 96.56 380 ALA A N 1
ATOM 3050 C CA . ALA A 1 380 ? 12.972 -2.736 -2.679 1.00 96.56 380 ALA A CA 1
ATOM 3051 C C . ALA A 1 380 ? 14.266 -3.517 -2.973 1.00 96.56 380 ALA A C 1
ATOM 3053 O O . ALA A 1 380 ? 14.781 -3.459 -4.089 1.00 96.56 380 ALA A O 1
ATOM 3054 N N . ALA A 1 381 ? 14.772 -4.283 -1.998 1.00 96.88 381 ALA A N 1
ATOM 3055 C CA . ALA A 1 381 ? 15.984 -5.081 -2.170 1.00 96.88 381 ALA A CA 1
ATOM 3056 C C . ALA A 1 381 ? 15.778 -6.233 -3.166 1.00 96.88 381 ALA A C 1
ATOM 3058 O O . ALA A 1 381 ? 16.627 -6.453 -4.027 1.00 96.88 381 ALA A O 1
ATOM 3059 N N . ALA A 1 382 ? 14.642 -6.932 -3.083 1.00 97.75 382 ALA A N 1
ATOM 3060 C CA . ALA A 1 382 ? 14.292 -8.011 -3.999 1.00 97.75 382 ALA A CA 1
ATOM 3061 C C . ALA A 1 382 ? 14.143 -7.496 -5.434 1.00 97.75 382 ALA A C 1
ATOM 3063 O O . ALA A 1 382 ? 14.681 -8.103 -6.360 1.00 97.75 382 ALA A O 1
ATOM 3064 N N . LEU A 1 383 ? 13.487 -6.344 -5.614 1.00 97.50 383 LEU A N 1
ATOM 3065 C CA . LEU A 1 383 ? 13.337 -5.717 -6.921 1.00 97.50 383 LEU A CA 1
ATOM 3066 C C . LEU A 1 383 ? 14.688 -5.297 -7.512 1.00 97.50 383 LEU A C 1
ATOM 3068 O O . LEU A 1 383 ? 14.988 -5.626 -8.659 1.00 97.50 383 LEU A O 1
ATOM 3072 N N . LEU A 1 384 ? 15.530 -4.624 -6.724 1.00 97.25 384 LEU A N 1
ATOM 3073 C CA . LEU A 1 384 ? 16.877 -4.231 -7.143 1.00 97.25 384 LEU A CA 1
ATOM 3074 C C . LEU A 1 384 ? 17.741 -5.450 -7.498 1.00 97.25 384 LEU A C 1
ATOM 3076 O O . LEU A 1 384 ? 18.411 -5.454 -8.534 1.00 97.25 384 LEU A O 1
ATOM 3080 N N . GLY A 1 385 ? 17.699 -6.497 -6.672 1.00 97.25 385 GLY A N 1
ATOM 3081 C CA . GLY A 1 385 ? 18.395 -7.760 -6.914 1.00 97.25 385 GLY A CA 1
ATOM 3082 C C . GLY A 1 385 ? 17.927 -8.445 -8.199 1.00 97.25 385 GLY A C 1
ATOM 3083 O O . GLY A 1 385 ? 18.755 -8.883 -9.000 1.00 97.25 385 GLY A O 1
ATOM 3084 N N . ALA A 1 386 ? 16.614 -8.472 -8.444 1.00 97.56 386 ALA A N 1
ATOM 3085 C CA . ALA A 1 386 ? 16.032 -8.993 -9.678 1.00 97.56 386 ALA A CA 1
ATOM 3086 C C . ALA A 1 386 ? 16.479 -8.188 -10.904 1.00 97.56 386 ALA A C 1
ATOM 3088 O O . ALA A 1 386 ? 16.963 -8.775 -11.870 1.00 97.56 386 ALA A O 1
ATOM 3089 N N . GLY A 1 387 ? 16.398 -6.855 -10.842 1.00 96.69 387 GLY A N 1
ATOM 3090 C CA . GLY A 1 387 ? 16.846 -5.963 -11.914 1.00 96.69 387 GLY A CA 1
ATOM 3091 C C . GLY A 1 387 ? 18.313 -6.184 -12.274 1.00 96.69 387 GLY A C 1
ATOM 3092 O O . GLY A 1 387 ? 18.633 -6.452 -13.429 1.00 96.69 387 GLY A O 1
ATOM 3093 N N . ASN A 1 388 ? 19.206 -6.164 -11.280 1.00 96.81 388 ASN A N 1
ATOM 3094 C CA . ASN A 1 388 ? 20.637 -6.410 -11.491 1.00 96.81 388 ASN A CA 1
ATOM 3095 C C . ASN A 1 388 ? 20.911 -7.783 -12.118 1.00 96.81 388 ASN A C 1
ATOM 3097 O O . ASN A 1 388 ? 21.802 -7.913 -12.957 1.00 96.81 388 ASN A O 1
ATOM 3101 N N . ARG A 1 389 ? 20.136 -8.803 -11.734 1.00 96.81 389 ARG A N 1
ATOM 3102 C CA . ARG A 1 389 ? 20.290 -10.166 -12.246 1.00 96.81 389 ARG A CA 1
ATOM 3103 C C . ARG A 1 389 ? 19.889 -10.302 -13.714 1.00 96.81 389 ARG A C 1
ATOM 3105 O O . ARG A 1 389 ? 20.555 -11.036 -14.436 1.00 96.81 389 ARG A O 1
ATOM 3112 N N . ILE A 1 390 ? 18.818 -9.637 -14.149 1.00 97.00 390 ILE A N 1
ATOM 3113 C CA . ILE A 1 390 ? 18.296 -9.800 -15.516 1.00 97.00 390 ILE A CA 1
ATOM 3114 C C . ILE A 1 390 ? 18.977 -8.892 -16.542 1.00 97.00 390 ILE A C 1
ATOM 3116 O O . ILE A 1 390 ? 18.953 -9.211 -17.726 1.00 97.00 390 ILE A O 1
ATOM 3120 N N . LEU A 1 391 ? 19.597 -7.784 -16.116 1.00 96.19 391 LEU A N 1
ATOM 3121 C CA . LEU A 1 391 ? 20.180 -6.783 -17.019 1.00 96.19 391 LEU A CA 1
ATOM 3122 C C . LEU A 1 391 ? 21.111 -7.353 -18.114 1.00 96.19 391 LEU A C 1
ATOM 3124 O O . LEU A 1 391 ? 20.945 -6.944 -19.263 1.00 96.19 391 LEU A O 1
ATOM 3128 N N . PRO A 1 392 ? 22.028 -8.306 -17.837 1.00 95.25 392 PRO A N 1
ATOM 3129 C CA . PRO A 1 392 ? 22.880 -8.892 -18.878 1.00 95.25 392 PRO A CA 1
ATOM 3130 C C . PRO A 1 392 ? 22.100 -9.647 -19.968 1.00 95.25 392 PRO A C 1
ATOM 3132 O O . PRO A 1 392 ? 22.496 -9.647 -21.129 1.00 95.25 392 PRO A O 1
ATOM 3135 N N . GLU A 1 393 ? 20.994 -10.297 -19.600 1.00 95.62 393 GLU A N 1
ATOM 3136 C CA . GLU A 1 393 ? 20.130 -11.047 -20.523 1.00 95.62 393 GLU A CA 1
ATOM 3137 C C . GLU A 1 393 ? 19.063 -10.158 -21.186 1.00 95.62 393 GLU A C 1
ATOM 3139 O O . GLU A 1 393 ? 18.516 -10.507 -22.238 1.00 95.62 393 GLU A O 1
ATOM 3144 N N . LEU A 1 394 ? 18.736 -9.025 -20.562 1.00 96.19 394 LEU A N 1
ATOM 3145 C CA . LEU A 1 394 ? 17.836 -8.008 -21.099 1.00 96.19 394 LEU A CA 1
ATOM 3146 C C . LEU A 1 394 ? 18.541 -7.154 -22.161 1.00 96.19 394 LEU A C 1
ATOM 3148 O O . LEU A 1 394 ? 17.958 -6.892 -23.206 1.00 96.19 394 LEU A O 1
ATOM 3152 N N . TYR A 1 395 ? 19.806 -6.790 -21.931 1.00 95.75 395 TYR A N 1
ATOM 3153 C CA . TYR A 1 395 ? 20.616 -5.964 -22.831 1.00 95.75 395 TYR A CA 1
ATOM 3154 C C . TYR A 1 395 ? 21.909 -6.678 -23.268 1.00 95.75 395 TYR A C 1
ATOM 3156 O O . TYR A 1 395 ? 23.011 -6.213 -22.959 1.00 95.75 395 TYR A O 1
ATOM 3164 N N . PRO A 1 396 ? 21.822 -7.809 -23.994 1.00 95.00 396 PRO A N 1
ATOM 3165 C CA . PRO A 1 396 ? 23.004 -8.561 -24.417 1.00 95.00 396 PRO A CA 1
ATOM 3166 C C . PRO A 1 396 ? 23.904 -7.779 -25.383 1.00 95.00 396 PRO A C 1
ATOM 3168 O O . PRO A 1 396 ? 25.095 -8.070 -25.475 1.00 95.00 396 PRO A O 1
ATOM 3171 N N . TYR A 1 397 ? 23.365 -6.782 -26.092 1.00 94.50 397 TYR A N 1
ATOM 3172 C CA . TYR A 1 397 ? 24.137 -5.937 -27.002 1.00 94.50 397 TYR A CA 1
ATOM 3173 C C . TYR A 1 397 ? 24.550 -4.604 -26.380 1.00 94.50 397 TYR A C 1
ATOM 3175 O O . TYR A 1 397 ? 24.875 -3.697 -27.132 1.00 94.50 397 TYR A O 1
ATOM 3183 N N . PHE A 1 398 ? 24.558 -4.475 -25.050 1.00 92.31 398 PHE A N 1
ATOM 3184 C CA . PHE A 1 398 ? 24.856 -3.223 -24.351 1.00 92.31 398 PHE A CA 1
ATOM 3185 C C . PHE A 1 398 ? 26.180 -2.562 -24.767 1.00 92.31 398 PHE A C 1
ATOM 3187 O O . PHE A 1 398 ? 27.238 -3.195 -24.742 1.00 92.31 398 PHE A O 1
ATOM 3194 N N . CYS A 1 399 ? 26.119 -1.256 -25.043 1.00 89.75 399 CYS A N 1
ATOM 3195 C CA . CYS A 1 399 ? 27.282 -0.417 -25.326 1.00 89.75 399 CYS A CA 1
ATOM 3196 C C . CYS A 1 399 ? 27.681 0.406 -24.088 1.00 89.75 399 CYS A C 1
ATOM 3198 O O . CYS A 1 399 ? 26.890 1.201 -23.578 1.00 89.75 399 CYS A O 1
ATOM 3200 N N . GLU A 1 400 ? 28.923 0.236 -23.624 1.00 88.56 400 GLU A N 1
ATOM 3201 C CA . GLU A 1 400 ? 29.493 0.969 -22.476 1.00 88.56 400 GLU A CA 1
ATOM 3202 C C . GLU A 1 400 ? 29.964 2.385 -22.829 1.00 88.56 400 GLU A C 1
ATOM 3204 O O . GLU A 1 400 ? 30.237 3.196 -21.943 1.00 88.56 400 GLU A O 1
ATOM 3209 N N . ILE A 1 401 ? 30.088 2.691 -24.121 1.00 90.62 401 ILE A N 1
ATOM 3210 C CA . ILE A 1 401 ? 30.655 3.952 -24.583 1.00 90.62 401 ILE A CA 1
ATOM 3211 C C . ILE A 1 401 ? 29.650 5.076 -24.326 1.00 90.62 401 ILE A C 1
ATOM 3213 O O . ILE A 1 401 ? 28.520 5.045 -24.802 1.00 90.62 401 ILE A O 1
ATOM 3217 N N . ALA A 1 402 ? 30.085 6.102 -23.599 1.00 89.62 402 ALA A N 1
ATOM 3218 C CA . ALA A 1 402 ? 29.345 7.348 -23.445 1.00 89.62 402 ALA A CA 1
ATOM 3219 C C . ALA A 1 402 ? 29.915 8.402 -24.398 1.00 89.62 402 ALA A C 1
ATOM 3221 O O . ALA A 1 402 ? 31.123 8.657 -24.384 1.00 89.62 402 ALA A O 1
ATOM 3222 N N . VAL A 1 403 ? 29.054 9.024 -25.200 1.00 92.94 403 VAL A N 1
ATOM 3223 C CA . VAL A 1 403 ? 29.411 10.112 -26.120 1.00 92.94 403 VAL A CA 1
ATOM 3224 C C . VAL A 1 403 ? 28.843 11.412 -25.566 1.00 92.94 403 VAL A C 1
ATOM 3226 O O . VAL A 1 403 ? 27.674 11.461 -25.203 1.00 92.94 403 VAL A O 1
ATOM 3229 N N . THR A 1 404 ? 29.674 12.447 -25.468 1.00 94.00 404 THR A N 1
ATOM 3230 C CA . THR A 1 404 ? 29.234 13.798 -25.079 1.00 94.00 404 THR A CA 1
ATOM 3231 C C . THR A 1 404 ? 28.829 14.623 -26.301 1.00 94.00 404 THR A C 1
ATOM 3233 O O . THR A 1 404 ? 29.303 14.358 -27.405 1.00 94.00 404 THR A O 1
ATOM 3236 N N . ASP A 1 405 ? 28.031 15.676 -26.110 1.00 92.88 405 ASP A N 1
ATOM 3237 C CA . ASP A 1 405 ? 27.648 16.590 -27.199 1.00 92.88 405 ASP A CA 1
ATOM 3238 C C . ASP A 1 405 ? 28.865 17.213 -27.905 1.00 92.88 405 ASP A C 1
ATOM 3240 O O . ASP A 1 405 ? 28.882 17.346 -29.128 1.00 92.88 405 ASP A O 1
ATOM 3244 N N . ALA A 1 406 ? 29.917 17.544 -27.148 1.00 92.94 406 ALA A N 1
ATOM 3245 C CA . ALA A 1 406 ? 31.159 18.085 -27.696 1.00 92.94 406 ALA A CA 1
ATOM 3246 C C . ALA A 1 406 ? 31.910 17.060 -28.562 1.00 92.94 406 ALA A C 1
ATOM 3248 O O . ALA A 1 406 ? 32.453 17.417 -29.603 1.00 92.94 406 ALA A O 1
ATOM 3249 N N . GLU A 1 407 ? 31.926 15.785 -28.163 1.00 94.56 407 GLU A N 1
ATOM 3250 C CA . GLU A 1 407 ? 32.497 14.714 -28.986 1.00 94.56 407 GLU A CA 1
ATOM 3251 C C . GLU A 1 407 ? 31.640 14.464 -30.229 1.00 94.56 407 GLU A C 1
ATOM 3253 O O . GLU A 1 407 ? 32.174 14.352 -31.328 1.00 94.56 407 GLU A O 1
ATOM 3258 N N . LEU A 1 408 ? 30.313 14.427 -30.085 1.00 93.88 408 LEU A N 1
ATOM 3259 C CA . LEU A 1 408 ? 29.395 14.259 -31.210 1.00 93.88 408 LEU A CA 1
ATOM 3260 C C . LEU A 1 408 ? 29.584 15.362 -32.265 1.00 93.88 408 LEU A C 1
ATOM 3262 O O . LEU A 1 408 ? 29.604 15.064 -33.460 1.00 93.88 408 LEU A O 1
ATOM 3266 N N . ALA A 1 409 ? 29.783 16.612 -31.834 1.00 92.19 409 ALA A N 1
ATOM 3267 C CA . ALA A 1 409 ? 30.025 17.746 -32.724 1.00 92.19 409 ALA A CA 1
ATOM 3268 C C . ALA A 1 409 ? 31.260 17.552 -33.624 1.00 92.19 409 ALA A C 1
ATOM 3270 O O . ALA A 1 409 ? 31.224 17.967 -34.781 1.00 92.19 409 ALA A O 1
ATOM 3271 N N . GLN A 1 410 ? 32.298 16.842 -33.161 1.00 92.75 410 GLN A N 1
ATOM 3272 C CA . GLN A 1 410 ? 33.501 16.556 -33.960 1.00 92.75 410 GLN A CA 1
ATOM 3273 C C . GLN A 1 410 ? 33.178 15.757 -35.230 1.00 92.75 410 GLN A C 1
ATOM 3275 O O . GLN A 1 410 ? 33.795 15.962 -36.273 1.00 92.75 410 GLN A O 1
ATOM 3280 N N . LEU A 1 411 ? 32.191 14.853 -35.176 1.00 91.50 411 LEU A N 1
ATOM 3281 C CA . LEU A 1 411 ? 31.769 14.076 -36.349 1.00 91.50 411 LEU A CA 1
ATOM 3282 C C . LEU A 1 411 ? 31.054 14.941 -37.396 1.00 91.50 411 LEU A C 1
ATOM 3284 O O . LEU A 1 411 ? 31.041 14.579 -38.578 1.00 91.50 411 LEU A O 1
ATOM 3288 N N . LEU A 1 412 ? 30.498 16.077 -36.967 1.00 90.81 412 LEU A N 1
ATOM 3289 C CA . LEU A 1 412 ? 29.774 17.042 -37.792 1.00 90.81 412 LEU A CA 1
ATOM 3290 C C . LEU A 1 412 ? 30.685 18.139 -38.377 1.00 90.81 412 LEU A C 1
ATOM 3292 O O . LEU A 1 412 ? 30.228 18.946 -39.184 1.00 90.81 412 LEU A O 1
ATOM 3296 N N . GLU A 1 413 ? 31.970 18.181 -38.013 1.00 90.06 413 GLU A N 1
ATOM 3297 C CA . GLU A 1 413 ? 32.925 19.146 -38.566 1.00 90.06 413 GLU A CA 1
ATOM 3298 C C . GLU A 1 413 ? 33.308 18.812 -40.016 1.00 90.06 413 GLU A C 1
ATOM 3300 O O . GLU A 1 413 ? 33.485 17.648 -40.389 1.00 90.06 413 GLU A O 1
ATOM 3305 N N . LYS A 1 414 ? 33.534 19.839 -40.848 1.00 85.38 414 LYS A N 1
ATOM 3306 C CA . LYS A 1 414 ? 33.964 19.643 -42.247 1.00 85.38 414 LYS A CA 1
ATOM 3307 C C . LYS A 1 414 ? 35.280 18.864 -42.344 1.00 85.38 414 LYS A C 1
ATOM 3309 O O . LYS A 1 414 ? 35.428 17.984 -43.192 1.00 85.38 414 LYS A O 1
ATOM 3314 N N . HIS A 1 415 ? 36.215 19.120 -41.430 1.00 84.88 415 HIS A N 1
ATOM 3315 C CA . HIS A 1 415 ? 37.512 18.446 -41.360 1.00 84.88 415 HIS A CA 1
ATOM 3316 C C . HIS A 1 415 ? 37.716 17.825 -39.978 1.00 84.88 415 HIS A C 1
ATOM 3318 O O . HIS A 1 415 ? 37.539 18.501 -38.978 1.00 84.88 415 HIS A O 1
ATOM 3324 N N . LEU A 1 416 ? 38.115 16.550 -39.928 1.00 85.81 416 LEU A N 1
ATOM 3325 C CA . LEU A 1 416 ? 38.355 15.838 -38.671 1.00 85.81 416 LEU A CA 1
ATOM 3326 C C . LEU A 1 416 ? 39.744 16.193 -38.121 1.00 85.81 416 LEU A C 1
ATOM 3328 O O . LEU A 1 416 ? 40.754 15.709 -38.638 1.00 85.81 416 LEU A O 1
ATOM 3332 N N . ALA A 1 417 ? 39.799 17.012 -37.072 1.00 81.12 417 ALA A N 1
ATOM 3333 C CA . ALA A 1 417 ? 41.039 17.434 -36.420 1.00 81.12 417 ALA A CA 1
ATOM 3334 C C . ALA A 1 417 ? 41.266 16.688 -35.092 1.00 81.12 417 ALA A C 1
ATOM 3336 O O . ALA A 1 417 ? 41.120 17.252 -34.014 1.00 81.12 417 ALA A O 1
ATOM 3337 N N . GLY A 1 418 ? 41.628 15.404 -35.170 1.00 84.38 418 GLY A N 1
ATOM 3338 C CA . GLY A 1 418 ? 41.862 14.579 -33.975 1.00 84.38 418 GLY A CA 1
ATOM 3339 C C . GLY A 1 418 ? 40.566 14.233 -33.227 1.00 84.38 418 GLY A C 1
ATOM 3340 O O . GLY A 1 418 ? 40.400 14.653 -32.083 1.00 84.38 418 GLY A O 1
ATOM 3341 N N . PRO A 1 419 ? 39.641 13.487 -33.862 1.00 89.69 419 PRO A N 1
ATOM 3342 C CA . PRO A 1 419 ? 38.390 13.075 -33.238 1.00 89.69 419 PRO A CA 1
ATOM 3343 C C . PRO A 1 419 ? 38.640 12.185 -32.013 1.00 89.69 419 PRO A C 1
ATOM 3345 O O . PRO A 1 419 ? 39.677 11.526 -31.904 1.00 89.69 419 PRO A O 1
ATOM 3348 N N . SER A 1 420 ? 37.661 12.135 -31.107 1.00 93.62 420 SER A N 1
ATOM 3349 C CA . SER A 1 420 ? 37.702 11.295 -29.908 1.00 93.62 420 SER A CA 1
ATOM 3350 C C . SER A 1 420 ? 38.059 9.848 -30.250 1.00 93.62 420 SER A C 1
ATOM 3352 O O . SER A 1 420 ? 37.514 9.252 -31.185 1.00 93.62 420 SER A O 1
ATOM 3354 N N . THR A 1 421 ? 38.939 9.244 -29.447 1.00 93.75 421 THR A N 1
ATOM 3355 C CA . THR A 1 421 ? 39.361 7.844 -29.616 1.00 93.75 421 THR A CA 1
ATOM 3356 C C . THR A 1 421 ? 38.192 6.864 -29.508 1.00 93.75 421 THR A C 1
ATOM 3358 O O . THR A 1 421 ? 38.268 5.766 -30.053 1.00 93.75 421 THR A O 1
ATOM 3361 N N . LYS A 1 422 ? 37.077 7.284 -28.890 1.00 95.00 422 LYS A N 1
ATOM 3362 C CA . LYS A 1 422 ? 35.813 6.536 -28.827 1.00 95.00 422 LYS A CA 1
ATOM 3363 C C . LYS A 1 422 ? 35.203 6.254 -30.199 1.00 95.00 422 LYS A C 1
ATOM 3365 O O . LYS A 1 422 ? 34.433 5.309 -30.322 1.00 95.00 422 LYS A O 1
ATOM 3370 N N . PHE A 1 423 ? 35.513 7.053 -31.219 1.00 95.75 423 PHE A N 1
ATOM 3371 C CA . PHE A 1 423 ? 34.995 6.856 -32.576 1.00 95.75 423 PHE A CA 1
ATOM 3372 C C . PHE A 1 423 ? 35.883 5.959 -33.442 1.00 95.75 423 PHE A C 1
ATOM 3374 O O . PHE A 1 423 ? 35.456 5.588 -34.532 1.00 95.75 423 PHE A O 1
ATOM 3381 N N . LEU A 1 424 ? 37.087 5.614 -32.977 1.00 94.50 424 LEU A N 1
ATOM 3382 C CA . LEU A 1 424 ? 38.050 4.799 -33.720 1.00 94.50 424 LEU A CA 1
ATOM 3383 C C . LEU A 1 424 ? 37.746 3.295 -33.610 1.00 94.50 424 LEU A C 1
ATOM 3385 O O . LEU A 1 424 ? 36.811 2.891 -32.915 1.00 94.50 424 LEU A O 1
ATOM 3389 N N . ASP A 1 425 ? 38.566 2.464 -34.258 1.00 90.38 425 ASP A N 1
ATOM 3390 C CA . ASP A 1 425 ? 38.401 1.001 -34.343 1.00 90.38 425 ASP A CA 1
ATOM 3391 C C . ASP A 1 425 ? 38.309 0.294 -32.976 1.00 90.38 425 ASP A C 1
ATOM 3393 O O . ASP A 1 425 ? 37.593 -0.692 -32.839 1.00 90.38 425 ASP A O 1
ATOM 3397 N N . ASN A 1 426 ? 38.985 0.819 -31.945 1.00 87.06 426 ASN A N 1
ATOM 3398 C CA . ASN A 1 426 ? 38.942 0.276 -30.577 1.00 87.06 426 ASN A CA 1
ATOM 3399 C C . ASN A 1 426 ? 37.713 0.737 -29.764 1.00 87.06 426 ASN A C 1
ATOM 3401 O O . ASN A 1 426 ? 37.561 0.340 -28.610 1.00 87.06 426 ASN A O 1
ATOM 3405 N N . GLY A 1 427 ? 36.884 1.619 -30.328 1.00 91.94 427 GLY A N 1
ATOM 3406 C CA . GLY A 1 427 ? 35.642 2.114 -29.740 1.00 91.94 427 GLY A CA 1
ATOM 3407 C C . GLY A 1 427 ? 34.438 1.717 -30.594 1.00 91.94 427 GLY A C 1
ATOM 3408 O O . GLY A 1 427 ? 34.194 0.539 -30.823 1.00 91.94 427 GLY A O 1
ATOM 3409 N N . LEU A 1 428 ? 33.688 2.708 -31.079 1.00 94.75 428 LEU A N 1
ATOM 3410 C CA . LEU A 1 428 ? 32.499 2.512 -31.916 1.00 94.75 428 LEU A CA 1
ATOM 3411 C C . LEU A 1 428 ? 32.819 2.100 -33.363 1.00 94.75 428 LEU A C 1
ATOM 3413 O O . LEU A 1 428 ? 31.893 1.805 -34.117 1.00 94.75 428 LEU A O 1
ATOM 3417 N N . GLY A 1 429 ? 34.087 2.135 -33.793 1.00 94.88 429 GLY A N 1
ATOM 3418 C CA . GLY A 1 429 ? 34.488 1.791 -35.164 1.00 94.88 429 GLY A CA 1
ATOM 3419 C C . GLY A 1 429 ? 33.779 2.632 -36.229 1.00 94.88 429 GLY A C 1
ATOM 3420 O O . GLY A 1 429 ? 33.417 2.129 -37.292 1.00 94.88 429 GLY A O 1
ATOM 3421 N N . ILE A 1 430 ? 33.505 3.903 -35.922 1.00 96.25 430 ILE A N 1
ATOM 3422 C CA . ILE A 1 430 ? 32.892 4.854 -36.858 1.00 96.25 430 ILE A CA 1
ATOM 3423 C C . ILE A 1 430 ? 33.944 5.347 -37.857 1.00 96.25 430 ILE A C 1
ATOM 3425 O O . ILE A 1 430 ? 33.659 5.488 -39.049 1.00 96.25 430 ILE A O 1
ATOM 3429 N N . LEU A 1 431 ? 35.156 5.593 -37.364 1.00 95.25 431 LEU A N 1
ATOM 3430 C CA . LEU A 1 431 ? 36.309 6.081 -38.102 1.00 95.25 431 LEU A CA 1
ATOM 3431 C C . LEU A 1 431 ? 37.466 5.075 -37.996 1.00 95.25 431 LEU A C 1
ATOM 3433 O O . LEU A 1 431 ? 37.641 4.442 -36.959 1.00 95.25 431 LEU A O 1
ATOM 3437 N N . SER A 1 432 ? 38.315 5.021 -39.016 1.00 93.12 432 SER A N 1
ATOM 3438 C CA . SER A 1 432 ? 39.612 4.334 -38.975 1.00 93.12 432 SER A CA 1
ATOM 3439 C C . SER A 1 432 ? 40.723 5.304 -39.375 1.00 93.12 432 SER A C 1
ATOM 3441 O O . SER A 1 432 ? 40.478 6.290 -40.081 1.00 93.12 432 SER A O 1
ATOM 3443 N N . LEU A 1 433 ? 41.949 5.047 -38.915 1.00 90.75 433 LEU A N 1
ATOM 3444 C CA . LEU A 1 433 ? 43.124 5.824 -39.306 1.00 90.75 433 LEU A CA 1
ATOM 3445 C C . LEU A 1 433 ? 43.803 5.154 -40.506 1.00 90.75 433 LEU A C 1
ATOM 3447 O O . LEU A 1 433 ? 44.441 4.116 -40.354 1.00 90.75 433 LEU A O 1
ATOM 3451 N N . ASP A 1 434 ? 43.695 5.768 -41.680 1.00 86.81 434 ASP A N 1
ATOM 3452 C CA . ASP A 1 434 ? 44.327 5.296 -42.912 1.00 86.81 434 ASP A CA 1
ATOM 3453 C C . ASP A 1 434 ? 45.333 6.334 -43.421 1.00 86.81 434 ASP A C 1
ATOM 3455 O O . ASP A 1 434 ? 44.994 7.499 -43.635 1.00 86.81 434 ASP A O 1
ATOM 3459 N N . ALA A 1 435 ? 46.599 5.931 -43.558 1.00 84.12 435 ALA A N 1
ATOM 3460 C CA . ALA A 1 435 ? 47.708 6.787 -43.994 1.00 84.12 435 ALA A CA 1
ATOM 3461 C C . ALA A 1 435 ? 47.766 8.171 -43.295 1.00 84.12 435 ALA A C 1
ATOM 3463 O O . ALA A 1 435 ? 48.061 9.192 -43.919 1.00 84.12 435 ALA A O 1
ATOM 3464 N N . GLY A 1 436 ? 47.460 8.217 -41.992 1.00 81.94 436 GLY A N 1
ATOM 3465 C CA . GLY A 1 436 ? 47.451 9.450 -41.193 1.00 81.94 436 GLY A CA 1
ATOM 3466 C C . GLY A 1 436 ? 46.206 10.331 -41.368 1.00 81.94 436 GLY A C 1
ATOM 3467 O O . GLY A 1 436 ? 46.178 11.446 -40.849 1.00 81.94 436 GLY A O 1
ATOM 3468 N N . LYS A 1 437 ? 45.175 9.852 -42.072 1.00 88.25 437 LYS A N 1
ATOM 3469 C CA . LYS A 1 437 ? 43.882 10.524 -42.251 1.00 88.25 437 LYS A CA 1
ATOM 3470 C C . LYS A 1 437 ? 42.759 9.707 -41.619 1.00 88.25 437 LYS A C 1
ATOM 3472 O O . LYS A 1 437 ? 42.736 8.485 -41.705 1.00 88.25 437 LYS A O 1
ATOM 3477 N N . TYR A 1 438 ? 41.800 10.394 -41.007 1.00 91.19 438 TYR A N 1
ATOM 3478 C CA . TYR A 1 438 ? 40.605 9.758 -40.458 1.00 91.19 438 TYR A CA 1
ATOM 3479 C C . TYR A 1 438 ? 39.577 9.516 -41.566 1.00 91.19 438 TYR A C 1
ATOM 3481 O O . TYR A 1 438 ? 39.123 10.464 -42.211 1.00 91.19 438 TYR A O 1
ATOM 3489 N N . VAL A 1 439 ? 39.200 8.254 -41.769 1.00 91.50 439 VAL A N 1
ATOM 3490 C CA . VAL A 1 439 ? 38.241 7.821 -42.795 1.00 91.50 439 VAL A CA 1
ATOM 3491 C C . VAL A 1 439 ? 37.002 7.231 -42.115 1.00 91.50 439 VAL A C 1
ATOM 3493 O O . VAL A 1 439 ? 37.160 6.386 -41.236 1.00 91.50 439 VAL A O 1
ATOM 3496 N N . PRO A 1 440 ? 35.769 7.634 -42.485 1.00 92.56 440 PRO A N 1
ATOM 3497 C CA . PRO A 1 440 ? 34.545 7.096 -41.895 1.00 92.56 440 PRO A CA 1
ATOM 3498 C C . PRO A 1 440 ? 34.217 5.710 -42.460 1.00 92.56 440 PRO A C 1
ATOM 3500 O O . PRO A 1 440 ? 33.447 5.565 -43.406 1.00 92.56 440 PRO A O 1
ATOM 3503 N N . THR A 1 441 ? 34.828 4.675 -41.895 1.00 92.69 441 THR A N 1
ATOM 3504 C CA . THR A 1 441 ? 34.667 3.282 -42.332 1.00 92.69 441 THR A CA 1
ATOM 3505 C C . THR A 1 441 ? 33.389 2.638 -41.806 1.00 92.69 441 THR A C 1
ATOM 3507 O O . THR A 1 441 ? 32.865 1.742 -42.470 1.00 92.69 441 THR A O 1
ATOM 3510 N N . CYS A 1 442 ? 32.866 3.085 -40.656 1.00 94.25 442 CYS A N 1
ATOM 3511 C CA . CYS A 1 442 ? 31.677 2.517 -40.006 1.00 94.25 442 CYS A CA 1
ATOM 3512 C C . CYS A 1 442 ? 31.716 0.977 -39.973 1.00 94.25 442 CYS A C 1
ATOM 3514 O O . CYS A 1 442 ? 30.773 0.314 -40.410 1.00 94.25 442 CYS A O 1
ATOM 3516 N N . SER A 1 443 ? 32.855 0.426 -39.552 1.00 93.62 443 SER A N 1
ATOM 3517 C CA . SER A 1 443 ? 33.140 -1.011 -39.468 1.00 93.62 443 SER A CA 1
ATOM 3518 C C . SER A 1 443 ? 32.761 -1.615 -38.111 1.00 93.62 443 SER A C 1
ATOM 3520 O O . SER A 1 443 ? 32.675 -2.837 -37.991 1.00 93.62 443 SER A O 1
ATOM 3522 N N . GLY A 1 444 ? 32.519 -0.778 -37.095 1.00 94.62 444 GLY A N 1
ATOM 3523 C CA . GLY A 1 444 ? 32.114 -1.216 -35.760 1.00 94.62 444 GLY A CA 1
ATOM 3524 C C . GLY A 1 444 ? 30.747 -1.906 -35.722 1.00 94.62 444 GLY A C 1
ATOM 3525 O O . GLY A 1 444 ? 29.931 -1.789 -36.645 1.00 94.62 444 GLY A O 1
ATOM 3526 N N . GLN A 1 445 ? 30.476 -2.632 -34.633 1.00 94.81 445 GLN A N 1
ATOM 3527 C CA . GLN A 1 445 ? 29.246 -3.421 -34.497 1.00 94.81 445 GLN A CA 1
ATOM 3528 C C . GLN A 1 445 ? 27.998 -2.536 -34.393 1.00 94.81 445 GLN A C 1
ATOM 3530 O O . GLN A 1 445 ? 26.982 -2.828 -35.022 1.00 94.81 445 GLN A O 1
ATOM 3535 N N . GLU A 1 446 ? 28.073 -1.458 -33.615 1.00 95.50 446 GLU A N 1
ATOM 3536 C CA . GLU A 1 446 ? 26.995 -0.497 -33.378 1.00 95.50 446 GLU A CA 1
ATOM 3537 C C . GLU A 1 446 ? 26.541 0.187 -34.679 1.00 95.50 446 GLU A C 1
ATOM 3539 O O . GLU A 1 446 ? 25.364 0.039 -35.031 1.00 95.50 446 GLU A O 1
ATOM 3544 N N . PRO A 1 447 ? 27.419 0.863 -35.456 1.00 96.38 447 PRO A N 1
ATOM 3545 C CA . PRO A 1 447 ? 27.007 1.473 -36.718 1.00 96.38 447 PRO A CA 1
ATOM 3546 C C . PRO A 1 447 ? 26.534 0.437 -37.746 1.00 96.38 447 PRO A C 1
ATOM 3548 O O . PRO A 1 447 ? 25.598 0.718 -38.494 1.00 96.38 447 PRO A O 1
ATOM 3551 N N . SER A 1 448 ? 27.107 -0.772 -37.760 1.00 96.44 448 SER A N 1
ATOM 3552 C CA . SER A 1 448 ? 26.680 -1.842 -38.674 1.00 96.44 448 SER A CA 1
ATOM 3553 C C . SER A 1 448 ? 25.258 -2.334 -38.381 1.00 96.44 448 SER A C 1
ATOM 3555 O O . SER A 1 448 ? 24.458 -2.477 -39.304 1.00 96.44 448 SER A O 1
ATOM 3557 N N . ARG A 1 449 ? 24.906 -2.545 -37.103 1.00 96.25 449 ARG A N 1
ATOM 3558 C CA . ARG A 1 449 ? 23.542 -2.938 -36.694 1.00 96.25 449 ARG A CA 1
ATOM 3559 C C . ARG A 1 449 ? 22.520 -1.854 -37.024 1.00 96.25 449 ARG A C 1
ATOM 3561 O O . ARG A 1 449 ? 21.438 -2.168 -37.517 1.00 96.25 449 ARG A O 1
ATOM 3568 N N . ILE A 1 450 ? 22.869 -0.589 -36.778 1.00 96.81 450 ILE A N 1
ATOM 3569 C CA . ILE A 1 450 ? 22.004 0.555 -37.097 1.00 96.81 450 ILE A CA 1
ATOM 3570 C C . ILE A 1 450 ? 21.752 0.633 -38.602 1.00 96.81 450 ILE A C 1
ATOM 3572 O O . ILE A 1 450 ? 20.598 0.741 -39.018 1.00 96.81 450 ILE A O 1
ATOM 3576 N N . LEU A 1 451 ? 22.801 0.517 -39.419 1.00 96.75 451 LEU A N 1
ATOM 3577 C CA . LEU A 1 451 ? 22.667 0.506 -40.874 1.00 96.75 451 LEU A CA 1
ATOM 3578 C C . LEU A 1 451 ? 21.768 -0.642 -41.347 1.00 96.75 451 LEU A C 1
ATOM 3580 O O . LEU A 1 451 ? 20.814 -0.401 -42.083 1.00 96.75 451 LEU A O 1
ATOM 3584 N N . GLN A 1 452 ? 22.013 -1.861 -40.859 1.00 96.50 452 GLN A N 1
ATOM 3585 C CA . GLN A 1 452 ? 21.219 -3.037 -41.212 1.00 96.50 452 GLN A CA 1
ATOM 3586 C C . GLN A 1 452 ? 19.730 -2.848 -40.881 1.00 96.50 452 GLN A C 1
ATOM 3588 O O . GLN A 1 452 ? 18.868 -3.189 -41.689 1.00 96.50 452 GLN A O 1
ATOM 3593 N N . HIS A 1 453 ? 19.409 -2.283 -39.712 1.00 96.50 453 HIS A N 1
ATOM 3594 C CA . HIS A 1 453 ? 18.026 -1.992 -39.333 1.00 96.50 453 HIS A CA 1
ATOM 3595 C C . HIS A 1 453 ? 17.367 -0.988 -40.291 1.00 96.50 453 HIS A C 1
ATOM 3597 O O . HIS A 1 453 ? 16.242 -1.207 -40.739 1.00 96.50 453 HIS A O 1
ATOM 3603 N N . ILE A 1 454 ? 18.072 0.093 -40.641 1.00 95.81 454 ILE A N 1
ATOM 3604 C CA . ILE A 1 454 ? 17.571 1.119 -41.568 1.00 95.81 454 ILE A CA 1
ATOM 3605 C C . ILE A 1 454 ? 17.326 0.529 -42.965 1.00 95.81 454 ILE A C 1
ATOM 3607 O O . ILE A 1 454 ? 16.297 0.819 -43.582 1.00 95.81 454 ILE A O 1
ATOM 3611 N N . GLU A 1 455 ? 18.244 -0.307 -43.454 1.00 95.50 455 GLU A N 1
ATOM 3612 C CA . GLU A 1 455 ? 18.136 -0.978 -44.754 1.00 95.50 455 GLU A CA 1
ATOM 3613 C C . GLU A 1 455 ? 16.946 -1.945 -44.799 1.00 95.50 455 GLU A C 1
ATOM 3615 O O . GLU A 1 455 ? 16.145 -1.892 -45.735 1.00 95.50 455 GLU A O 1
ATOM 3620 N N . LEU A 1 456 ? 16.778 -2.777 -43.764 1.00 95.31 456 LEU A N 1
ATOM 3621 C CA . LEU A 1 456 ? 15.650 -3.708 -43.648 1.00 95.31 456 LEU A CA 1
ATOM 3622 C C . LEU A 1 456 ? 14.302 -2.979 -43.581 1.00 95.31 456 LEU A C 1
ATOM 3624 O O . LEU A 1 456 ? 13.338 -3.409 -44.216 1.00 95.31 456 LEU A O 1
ATOM 3628 N N . ALA A 1 457 ? 14.243 -1.859 -42.858 1.00 93.81 457 ALA A N 1
ATOM 3629 C CA . ALA A 1 457 ? 13.048 -1.026 -42.754 1.00 93.81 457 ALA A CA 1
ATOM 3630 C C . ALA A 1 457 ? 12.744 -0.226 -44.037 1.00 93.81 457 ALA A C 1
ATOM 3632 O O . ALA A 1 457 ? 11.655 0.330 -44.161 1.00 93.81 457 ALA A O 1
ATOM 3633 N N . LYS A 1 458 ? 13.677 -0.174 -45.003 1.00 92.25 458 LYS A N 1
ATOM 3634 C CA . LYS A 1 458 ? 13.624 0.707 -46.187 1.00 92.25 458 LYS A CA 1
ATOM 3635 C C . LYS A 1 458 ? 13.460 2.187 -45.809 1.00 92.25 458 LYS A C 1
ATOM 3637 O O . LYS A 1 458 ? 12.775 2.942 -46.498 1.00 92.25 458 LYS A O 1
ATOM 3642 N N . GLY A 1 459 ? 14.127 2.596 -44.730 1.00 91.50 459 GLY A N 1
ATOM 3643 C CA . GLY A 1 459 ? 14.012 3.926 -44.133 1.00 91.50 459 GLY A CA 1
ATOM 3644 C C . GLY A 1 459 ? 13.114 3.948 -42.894 1.00 91.50 459 GLY A C 1
ATOM 3645 O O . GLY A 1 459 ? 12.164 3.185 -42.766 1.00 91.50 459 GLY A O 1
ATOM 3646 N N . THR A 1 460 ? 13.441 4.823 -41.945 1.00 94.44 460 THR A N 1
ATOM 3647 C CA . THR A 1 460 ? 12.751 4.929 -40.653 1.00 94.44 460 THR A CA 1
ATOM 3648 C C . THR A 1 460 ? 12.958 6.322 -40.049 1.00 94.44 460 THR A C 1
ATOM 3650 O O . THR A 1 460 ? 13.833 7.070 -40.493 1.00 94.44 460 THR A O 1
ATOM 3653 N N . SER A 1 461 ? 12.138 6.704 -39.068 1.00 94.19 461 SER A N 1
ATOM 3654 C CA . SER A 1 461 ? 12.264 7.993 -38.381 1.00 94.19 461 SER A CA 1
ATOM 3655 C C . SER A 1 461 ? 13.374 7.956 -37.328 1.00 94.19 461 SER A C 1
ATOM 3657 O O . SER A 1 461 ? 13.633 6.921 -36.714 1.00 94.19 461 SER A O 1
ATOM 3659 N N . GLY A 1 462 ? 13.999 9.107 -37.053 1.00 91.69 462 GLY A N 1
ATOM 3660 C CA . GLY A 1 462 ? 15.026 9.204 -36.008 1.00 91.69 462 GLY A CA 1
ATOM 3661 C C . GLY A 1 462 ? 14.513 8.767 -34.631 1.00 91.69 462 GLY A C 1
ATOM 3662 O O . GLY A 1 462 ? 15.213 8.061 -33.911 1.00 91.69 462 GLY A O 1
ATOM 3663 N N . ALA A 1 463 ? 13.261 9.105 -34.304 1.00 92.25 463 ALA A N 1
ATOM 3664 C CA . ALA A 1 463 ? 12.608 8.663 -33.074 1.00 92.25 463 ALA A CA 1
ATOM 3665 C C . ALA A 1 463 ? 12.471 7.133 -33.006 1.00 92.25 463 ALA A C 1
ATOM 3667 O O . ALA A 1 463 ? 12.778 6.542 -31.976 1.00 92.25 463 ALA A O 1
ATOM 3668 N N . SER A 1 464 ? 12.085 6.477 -34.107 1.00 94.00 464 SER A N 1
ATOM 3669 C CA . SER A 1 464 ? 11.961 5.016 -34.152 1.00 94.00 464 SER A CA 1
ATOM 3670 C C . SER A 1 464 ? 13.312 4.310 -34.024 1.00 94.00 464 SER A C 1
ATOM 3672 O O . SER A 1 464 ? 13.380 3.267 -33.381 1.00 94.00 464 SER A O 1
ATOM 3674 N N . VAL A 1 465 ? 14.382 4.860 -34.611 1.00 95.06 465 VAL A N 1
ATOM 3675 C CA . VAL A 1 465 ? 15.743 4.309 -34.462 1.00 95.06 465 VAL A CA 1
ATOM 3676 C C . VAL A 1 465 ? 16.199 4.420 -33.012 1.00 95.06 465 VAL A C 1
ATOM 3678 O O . VAL A 1 465 ? 16.700 3.449 -32.450 1.00 95.06 465 VAL A O 1
ATOM 3681 N N . ILE A 1 466 ? 16.002 5.587 -32.392 1.00 93.88 466 ILE A N 1
ATOM 3682 C CA . ILE A 1 466 ? 16.369 5.812 -30.990 1.00 93.88 466 ILE A CA 1
ATOM 3683 C C . ILE A 1 466 ? 15.580 4.880 -30.067 1.00 93.88 466 ILE A C 1
ATOM 3685 O O . ILE A 1 466 ? 16.190 4.257 -29.207 1.00 93.88 466 ILE A O 1
ATOM 3689 N N . ALA A 1 467 ? 14.270 4.725 -30.270 1.00 93.06 467 ALA A N 1
ATOM 3690 C CA . ALA A 1 467 ? 13.452 3.809 -29.478 1.00 93.06 467 ALA A CA 1
ATOM 3691 C C . ALA A 1 467 ? 13.904 2.348 -29.639 1.00 93.06 467 ALA A C 1
ATOM 3693 O O . ALA A 1 467 ? 14.113 1.645 -28.654 1.00 93.06 467 ALA A O 1
ATOM 3694 N N . HIS A 1 468 ? 14.142 1.902 -30.878 1.00 94.81 468 HIS A N 1
ATOM 3695 C CA . HIS A 1 468 ? 14.564 0.528 -31.155 1.00 94.81 468 HIS A CA 1
ATOM 3696 C C . HIS A 1 468 ? 15.918 0.186 -30.521 1.00 94.81 468 HIS A C 1
ATOM 3698 O O . HIS A 1 468 ? 16.043 -0.839 -29.856 1.00 94.81 468 HIS A O 1
ATOM 3704 N N . PHE A 1 469 ? 16.928 1.041 -30.707 1.00 95.62 469 PHE A N 1
ATOM 3705 C CA . PHE A 1 469 ? 18.273 0.800 -30.179 1.00 95.62 469 PHE A CA 1
ATOM 3706 C C . PHE A 1 469 ? 18.444 1.225 -28.718 1.00 95.62 469 PHE A C 1
ATOM 3708 O O . PHE A 1 469 ? 19.375 0.772 -28.059 1.00 95.62 469 PHE A O 1
ATOM 3715 N N . GLY A 1 470 ? 17.567 2.076 -28.192 1.00 92.94 470 GLY A N 1
ATOM 3716 C CA . GLY A 1 470 ? 17.510 2.405 -26.772 1.00 92.94 470 GLY A CA 1
ATOM 3717 C C . GLY A 1 470 ? 16.880 1.285 -25.943 1.00 92.94 470 GLY A C 1
ATOM 3718 O O . GLY A 1 470 ? 17.321 1.043 -24.822 1.00 92.94 470 GLY A O 1
ATOM 3719 N N . GLY A 1 471 ? 15.905 0.566 -26.503 1.00 93.19 471 GLY A N 1
ATOM 3720 C CA . GLY A 1 471 ? 15.244 -0.561 -25.851 1.00 93.19 471 GLY A CA 1
ATOM 3721 C C . GLY A 1 471 ? 16.045 -1.875 -25.864 1.00 93.19 471 GLY A C 1
ATOM 3722 O O . GLY A 1 471 ? 17.115 -1.976 -26.483 1.00 93.19 471 GLY A O 1
ATOM 3723 N N . PRO A 1 472 ? 15.548 -2.914 -25.168 1.00 93.88 472 PRO A N 1
ATOM 3724 C CA . PRO A 1 472 ? 16.055 -4.279 -25.286 1.00 93.88 472 PRO A CA 1
ATOM 3725 C C . PRO A 1 472 ? 15.981 -4.772 -26.742 1.00 93.88 472 PRO A C 1
ATOM 3727 O O . PRO A 1 472 ? 14.993 -4.493 -27.420 1.00 93.88 472 PRO A O 1
ATOM 3730 N N . PRO A 1 473 ? 16.983 -5.516 -27.250 1.00 94.88 473 PRO A N 1
ATOM 3731 C CA . PRO A 1 473 ? 18.157 -6.055 -26.553 1.00 94.88 473 PRO A CA 1
ATOM 3732 C C . PRO A 1 473 ? 19.410 -5.147 -26.542 1.00 94.88 473 PRO A C 1
ATOM 3734 O O . PRO A 1 473 ? 20.500 -5.614 -26.197 1.00 94.88 473 PRO A O 1
ATOM 3737 N N . TYR A 1 474 ? 19.305 -3.879 -26.951 1.00 94.88 474 TYR A N 1
ATOM 3738 C CA . TYR A 1 474 ? 20.461 -3.019 -27.242 1.00 94.88 474 TYR A CA 1
ATOM 3739 C C . TYR A 1 474 ? 20.861 -2.100 -26.090 1.00 94.88 474 TYR A C 1
ATOM 3741 O O . TYR A 1 474 ? 22.010 -2.135 -25.654 1.00 94.88 474 TYR A O 1
ATOM 3749 N N . GLY A 1 475 ? 19.938 -1.283 -25.576 1.00 92.75 475 GLY A N 1
ATOM 3750 C CA . GLY A 1 475 ? 20.246 -0.370 -24.472 1.00 92.75 475 GLY A CA 1
ATOM 3751 C C . GLY A 1 475 ? 21.230 0.746 -24.839 1.00 92.75 475 GLY A C 1
ATOM 3752 O O . GLY A 1 475 ? 21.954 1.225 -23.963 1.00 92.75 475 GLY A O 1
ATOM 3753 N N . TYR A 1 476 ? 21.331 1.147 -26.109 1.00 94.25 476 TYR A N 1
ATOM 3754 C CA . TYR A 1 476 ? 22.279 2.168 -26.559 1.00 94.25 476 TYR A CA 1
ATOM 3755 C C . TYR A 1 476 ? 21.936 3.550 -25.997 1.00 94.25 476 TYR A C 1
ATOM 3757 O O . TYR A 1 476 ? 20.778 3.968 -26.046 1.00 94.25 476 TYR A O 1
ATOM 3765 N N . PRO A 1 477 ? 22.929 4.297 -25.475 1.00 91.56 477 PRO A N 1
ATOM 3766 C CA . PRO A 1 477 ? 22.746 5.715 -25.206 1.00 91.56 477 PRO A CA 1
ATOM 3767 C C . PRO A 1 477 ? 22.328 6.451 -26.483 1.00 91.56 477 PRO A C 1
ATOM 3769 O O . PRO A 1 477 ? 22.858 6.182 -27.563 1.00 91.56 477 PRO A O 1
ATOM 3772 N N . VAL A 1 478 ? 21.422 7.422 -26.356 1.00 92.38 478 VAL A N 1
ATOM 3773 C CA . VAL A 1 478 ? 20.918 8.208 -27.497 1.00 92.38 478 VAL A CA 1
ATOM 3774 C C . VAL A 1 478 ? 22.068 8.826 -28.298 1.00 92.38 478 VAL A C 1
ATOM 3776 O O . VAL A 1 478 ? 22.056 8.798 -29.528 1.00 92.38 478 VAL A O 1
ATOM 3779 N N . ASP A 1 479 ? 23.102 9.313 -27.615 1.00 94.31 479 ASP A N 1
ATOM 3780 C CA . ASP A 1 479 ? 24.236 9.967 -28.268 1.00 94.31 479 ASP A CA 1
ATOM 3781 C C . ASP A 1 479 ? 25.175 8.983 -28.976 1.00 94.31 479 ASP A C 1
ATOM 3783 O O . ASP A 1 479 ? 25.804 9.348 -29.967 1.00 94.31 479 ASP A O 1
ATOM 3787 N N . VAL A 1 480 ? 25.199 7.708 -28.568 1.00 95.06 480 VAL A N 1
ATOM 3788 C CA . VAL A 1 480 ? 25.866 6.642 -29.336 1.00 95.06 480 VAL A CA 1
ATOM 3789 C C . VAL A 1 480 ? 25.123 6.391 -30.643 1.00 95.06 480 VAL A C 1
ATOM 3791 O O . VAL A 1 480 ? 25.749 6.324 -31.702 1.00 95.06 480 VAL A O 1
ATOM 3794 N N . VAL A 1 481 ? 23.788 6.308 -30.593 1.00 95.75 481 VAL A N 1
ATOM 3795 C CA . VAL A 1 481 ? 22.956 6.149 -31.796 1.00 95.75 481 VAL A CA 1
ATOM 3796 C C . VAL A 1 481 ? 23.170 7.335 -32.741 1.00 95.75 481 VAL A C 1
ATOM 3798 O O . VAL A 1 481 ? 23.428 7.138 -33.928 1.00 95.75 481 VAL A O 1
ATOM 3801 N N . ARG A 1 482 ? 23.153 8.568 -32.218 1.00 95.56 482 ARG A N 1
ATOM 3802 C CA . ARG A 1 482 ? 23.421 9.790 -32.997 1.00 95.56 482 ARG A CA 1
ATOM 3803 C C . ARG A 1 482 ? 24.826 9.811 -33.596 1.00 95.56 482 ARG A C 1
ATOM 3805 O O . ARG A 1 482 ? 24.959 10.146 -34.770 1.00 95.56 482 ARG A O 1
ATOM 3812 N N . ALA A 1 483 ? 25.853 9.426 -32.839 1.00 96.25 483 ALA A N 1
ATOM 3813 C CA . ALA A 1 483 ? 27.226 9.358 -33.339 1.00 96.25 483 ALA A CA 1
ATOM 3814 C C . ALA A 1 483 ? 27.360 8.355 -34.489 1.00 96.25 483 ALA A C 1
ATOM 3816 O O . ALA A 1 483 ? 27.956 8.666 -35.521 1.00 96.25 483 ALA A O 1
ATOM 3817 N N . CYS A 1 484 ? 26.747 7.178 -34.353 1.00 96.62 484 CYS A N 1
ATOM 3818 C CA . CYS A 1 484 ? 26.726 6.177 -35.415 1.00 96.62 484 CYS A CA 1
ATOM 3819 C C . CYS A 1 484 ? 26.011 6.701 -36.668 1.00 96.62 484 CYS A C 1
ATOM 3821 O O . CYS A 1 484 ? 26.535 6.558 -37.770 1.00 96.62 484 CYS A O 1
ATOM 3823 N N . LEU A 1 485 ? 24.858 7.362 -36.515 1.00 95.88 485 LEU A N 1
ATOM 3824 C CA . LEU A 1 485 ? 24.138 7.984 -37.633 1.00 95.88 485 LEU A CA 1
ATOM 3825 C C . LEU A 1 485 ? 24.966 9.087 -38.312 1.00 95.88 485 LEU A C 1
ATOM 3827 O O . LEU A 1 485 ? 25.020 9.134 -39.539 1.00 95.88 485 LEU A O 1
ATOM 3831 N N . ALA A 1 486 ? 25.661 9.932 -37.544 1.00 95.00 486 ALA A N 1
ATOM 3832 C CA . ALA A 1 486 ? 26.566 10.945 -38.089 1.00 95.00 486 ALA A CA 1
ATOM 3833 C C . ALA A 1 486 ? 27.712 10.303 -38.891 1.00 95.00 486 ALA A C 1
ATOM 3835 O O . ALA A 1 486 ? 28.004 10.723 -40.008 1.00 95.00 486 ALA A O 1
ATOM 3836 N N . GLY A 1 487 ? 28.312 9.229 -38.374 1.00 94.81 487 GLY A N 1
ATOM 3837 C CA . GLY A 1 487 ? 29.311 8.435 -39.089 1.00 94.81 487 GLY A CA 1
ATOM 3838 C C . GLY A 1 487 ? 28.800 7.840 -40.404 1.00 94.81 487 GLY A C 1
ATOM 3839 O O . GLY A 1 487 ? 29.443 7.960 -41.450 1.00 94.81 487 GLY A O 1
ATOM 3840 N N . LEU A 1 488 ? 27.612 7.233 -40.371 1.00 95.75 488 LEU A N 1
ATOM 3841 C CA . LEU A 1 488 ? 26.965 6.646 -41.545 1.00 95.75 488 LEU A CA 1
ATOM 3842 C C . LEU A 1 488 ? 26.623 7.705 -42.603 1.00 95.75 488 LEU A C 1
ATOM 3844 O O . LEU A 1 488 ? 26.775 7.451 -43.797 1.00 95.75 488 LEU A O 1
ATOM 3848 N N . LEU A 1 489 ? 26.211 8.904 -42.182 1.00 95.25 489 LEU A N 1
ATOM 3849 C CA . LEU A 1 489 ? 25.999 10.036 -43.084 1.00 95.25 489 LEU A CA 1
ATOM 3850 C C . LEU A 1 489 ? 27.328 10.504 -43.691 1.00 95.25 489 LEU A C 1
ATOM 3852 O O . LEU A 1 489 ? 27.417 10.722 -44.897 1.00 95.25 489 LEU A O 1
ATOM 3856 N N . ARG A 1 490 ? 28.387 10.608 -42.877 1.00 93.31 490 ARG A N 1
ATOM 3857 C CA . ARG A 1 490 ? 29.728 11.010 -43.333 1.00 93.31 490 ARG A CA 1
ATOM 3858 C C . ARG A 1 490 ? 30.328 10.032 -44.344 1.00 93.31 490 ARG A C 1
ATOM 3860 O O . ARG A 1 490 ? 31.039 10.452 -45.249 1.00 93.31 490 ARG A O 1
ATOM 3867 N N . SER A 1 491 ? 30.046 8.742 -44.186 1.00 92.38 491 SER A N 1
ATOM 3868 C CA . SER A 1 491 ? 30.465 7.684 -45.115 1.00 92.38 491 SER A CA 1
ATOM 3869 C C . SER A 1 491 ? 29.581 7.572 -46.363 1.00 92.38 491 SER A C 1
ATOM 3871 O O . SER A 1 491 ? 29.871 6.760 -47.240 1.00 92.38 491 SER A O 1
ATOM 3873 N N . GLY A 1 492 ? 28.509 8.369 -46.461 1.00 92.81 492 GLY A N 1
ATOM 3874 C CA . GLY A 1 492 ? 27.568 8.346 -47.582 1.00 92.81 492 GLY A CA 1
ATOM 3875 C C . GLY A 1 492 ? 26.664 7.109 -47.626 1.00 92.81 492 GLY A C 1
ATOM 3876 O O . GLY A 1 492 ? 26.039 6.855 -48.653 1.00 92.81 492 GLY A O 1
ATOM 3877 N N . ARG A 1 493 ? 26.588 6.325 -46.539 1.00 93.69 493 ARG A N 1
ATOM 3878 C CA . ARG A 1 493 ? 25.765 5.102 -46.466 1.00 93.69 493 ARG A CA 1
ATOM 3879 C C . ARG A 1 493 ? 24.294 5.379 -46.177 1.00 93.69 493 ARG A C 1
ATOM 3881 O O . ARG A 1 493 ? 23.443 4.568 -46.526 1.00 93.69 493 ARG A O 1
ATOM 3888 N N . ILE A 1 494 ? 23.986 6.516 -45.556 1.00 94.94 494 ILE A N 1
ATOM 3889 C CA . ILE A 1 494 ? 22.611 6.960 -45.306 1.00 94.94 494 ILE A CA 1
ATOM 3890 C C . ILE A 1 494 ? 22.395 8.386 -45.807 1.00 94.94 494 ILE A C 1
ATOM 3892 O O . ILE A 1 494 ? 23.341 9.135 -46.040 1.00 94.94 494 ILE A O 1
ATOM 3896 N N . ARG A 1 495 ? 21.122 8.763 -45.931 1.00 93.75 495 ARG A N 1
ATOM 3897 C CA . ARG A 1 495 ? 20.667 10.128 -46.211 1.00 93.75 495 ARG A CA 1
ATOM 3898 C C . ARG A 1 495 ? 19.636 10.520 -45.162 1.00 93.75 495 ARG A C 1
ATOM 3900 O O . ARG A 1 495 ? 18.856 9.671 -44.732 1.00 93.75 495 ARG A O 1
ATOM 3907 N N . ILE A 1 496 ? 19.643 11.781 -44.741 1.00 93.31 496 ILE A N 1
ATOM 3908 C CA . ILE A 1 496 ? 18.721 12.292 -43.720 1.00 93.31 496 ILE A CA 1
ATOM 3909 C C . ILE A 1 496 ? 17.790 13.311 -44.365 1.00 93.31 496 ILE A C 1
ATOM 3911 O O . ILE A 1 496 ? 18.240 14.274 -44.982 1.00 93.31 496 ILE A O 1
ATOM 3915 N N . ARG A 1 497 ? 16.481 13.110 -44.200 1.00 92.12 497 ARG A N 1
ATOM 3916 C CA . ARG A 1 497 ? 15.457 14.071 -44.611 1.00 92.12 497 ARG A CA 1
ATOM 3917 C C . ARG A 1 497 ? 14.967 14.845 -43.379 1.00 92.12 497 ARG A C 1
ATOM 3919 O O . ARG A 1 497 ? 14.342 14.217 -42.523 1.00 92.12 497 ARG A O 1
ATOM 3926 N N . PRO A 1 498 ? 15.252 16.153 -43.265 1.00 88.00 498 PRO A N 1
ATOM 3927 C CA . PRO A 1 498 ? 14.670 16.985 -42.214 1.00 88.00 498 PRO A CA 1
ATOM 3928 C C . PRO A 1 498 ? 13.172 17.231 -42.471 1.00 88.00 498 PRO A C 1
ATOM 3930 O O . PRO A 1 498 ? 12.687 17.001 -43.579 1.00 88.00 498 PRO A O 1
ATOM 3933 N N . GLU A 1 499 ? 12.437 17.697 -41.455 1.00 84.25 499 GLU A N 1
ATOM 3934 C CA . GLU A 1 499 ? 11.026 18.102 -41.615 1.00 84.25 499 GLU A CA 1
ATOM 3935 C C . GLU A 1 499 ? 10.883 19.280 -42.588 1.00 84.25 499 GLU A C 1
ATOM 3937 O O . GLU A 1 499 ? 9.968 19.304 -43.409 1.00 84.25 499 GLU A O 1
ATOM 3942 N N . GLU A 1 500 ? 11.842 20.209 -42.548 1.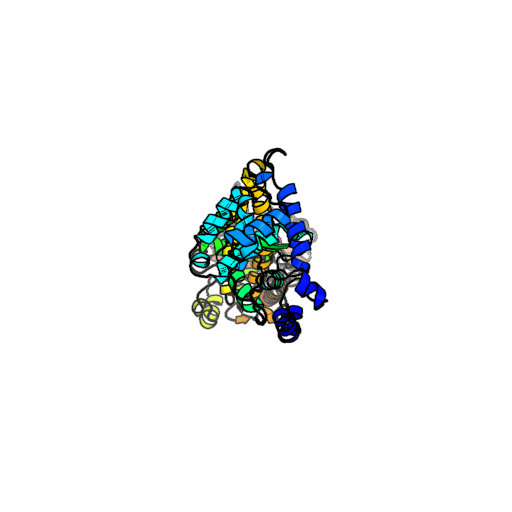00 82.56 500 GLU A N 1
ATOM 3943 C CA . GLU A 1 500 ? 11.954 21.337 -43.466 1.00 82.56 500 GLU A CA 1
ATOM 3944 C C . GLU A 1 500 ? 13.359 21.390 -44.080 1.00 82.56 500 GLU A C 1
ATOM 3946 O O . GLU A 1 500 ? 14.365 21.250 -43.382 1.00 82.56 500 GLU A O 1
ATOM 3951 N N . GLY A 1 501 ? 13.436 21.624 -45.393 1.00 79.12 501 GLY A N 1
ATOM 3952 C CA . GLY A 1 501 ? 14.697 21.792 -46.122 1.00 79.12 501 GLY A CA 1
ATOM 3953 C C . GLY A 1 501 ? 15.100 20.607 -47.014 1.00 79.12 501 GLY A C 1
ATOM 3954 O O . GLY A 1 501 ? 14.356 19.634 -47.158 1.00 79.12 501 GLY A O 1
ATOM 3955 N N . PRO A 1 502 ? 16.259 20.714 -47.691 1.00 86.19 502 PRO A N 1
ATOM 3956 C CA . PRO A 1 502 ? 16.728 19.703 -48.634 1.00 86.19 502 PRO A CA 1
ATOM 3957 C C . PRO A 1 502 ? 17.230 18.431 -47.934 1.00 86.19 502 PRO A C 1
ATOM 3959 O O . PRO A 1 502 ? 17.640 18.450 -46.776 1.00 86.19 502 PRO A O 1
ATOM 3962 N N . GLU A 1 503 ? 17.230 17.317 -48.672 1.00 89.50 503 GLU A N 1
ATOM 3963 C CA . GLU A 1 503 ? 17.828 16.055 -48.223 1.00 89.50 503 GLU A CA 1
ATOM 3964 C C . GLU A 1 503 ? 19.333 16.231 -47.973 1.00 89.50 503 GLU A C 1
ATOM 3966 O O . GLU A 1 503 ? 20.065 16.746 -48.819 1.00 89.50 503 GLU A O 1
ATOM 3971 N N . ILE A 1 504 ? 19.794 15.780 -46.807 1.00 89.50 504 ILE A N 1
ATOM 3972 C CA . ILE A 1 504 ? 21.192 15.855 -46.392 1.00 89.50 504 ILE A CA 1
ATOM 3973 C C . ILE A 1 504 ? 21.874 14.548 -46.792 1.00 89.50 504 ILE A C 1
ATOM 3975 O O . ILE A 1 504 ? 21.532 13.472 -46.292 1.00 89.50 504 ILE A O 1
ATOM 3979 N N . THR A 1 505 ? 22.846 14.648 -47.697 1.00 85.94 505 THR A N 1
ATOM 3980 C CA . THR A 1 505 ? 23.584 13.497 -48.244 1.00 85.94 505 THR A CA 1
ATOM 3981 C C . THR A 1 505 ? 25.056 13.461 -47.832 1.00 85.94 505 THR A C 1
ATOM 3983 O O . THR A 1 505 ? 25.729 12.468 -48.087 1.00 85.94 505 THR A O 1
ATOM 3986 N N . SER A 1 506 ? 25.576 14.532 -47.224 1.00 83.31 506 SER A N 1
ATOM 3987 C CA . SER A 1 506 ? 26.937 14.608 -46.681 1.00 83.31 506 SER A CA 1
ATOM 3988 C C . SER A 1 506 ? 27.062 15.725 -45.634 1.00 83.31 506 SER A C 1
ATOM 3990 O O . SER A 1 506 ? 26.200 16.596 -45.541 1.00 83.31 506 SER A O 1
ATOM 3992 N N . ILE A 1 507 ? 28.146 15.701 -44.850 1.00 78.19 507 ILE A N 1
ATOM 3993 C CA . ILE A 1 507 ? 28.474 16.685 -43.794 1.00 78.19 507 ILE A CA 1
ATOM 3994 C C . ILE A 1 507 ? 29.348 17.831 -44.364 1.00 78.19 507 ILE A C 1
ATOM 3996 O O . ILE A 1 507 ? 30.349 18.230 -43.775 1.00 78.19 507 ILE A O 1
ATOM 4000 N N . ASN A 1 508 ? 29.040 18.307 -45.573 1.00 58.62 508 ASN A N 1
ATOM 4001 C CA . ASN A 1 508 ? 29.856 19.322 -46.263 1.00 58.62 508 ASN A CA 1
ATOM 4002 C C . ASN A 1 508 ? 29.546 20.761 -45.855 1.00 58.62 508 ASN A C 1
ATOM 4004 O O . ASN A 1 508 ? 28.361 21.110 -45.686 1.00 58.62 508 ASN A O 1
#